Protein 3HUR (pdb70)

B-factor: mean 42.23, std 10.38, range [17.67, 74.86]

InterPro domains:
  IPR000821 Alanine racemase [MF_01201] (8-374)
  IPR000821 Alanine racemase [PR00992] (31-47)
  IPR000821 Alanine racemase [PR00992] (68-86)
  IPR000821 Alanine racemase [PR00992] (125-137)
  IPR000821 Alanine racemase [PR00992] (160-171)
  IPR000821 Alanine racemase [PR00992] (265-280)
  IPR000821 Alanine racemase [PR00992] (282-297)
  IPR000821 Alanine racemase [PR00992] (302-319)
  IPR000821 Alanine racemase [PR00992] (356-369)
  IPR000821 Alanine racemase [PTHR30511] (6-375)
  IPR000821 Alanine racemase [TIGR00492] (7-373)
  IPR001608 Alanine racemase, N-terminal [PF01168] (13-232)
  IPR009006 Alanine racemase/group IV decarboxylase, C-terminal [G3DSA:2.40.37.10] (10-373)
  IPR009006 Alanine racemase/group IV decarboxylase, C-terminal [SSF50621] (242-375)
  IPR011079 Alanine racemase, C-terminal [PF00842] (250-373)
  IPR011079 Alanine racemase, C-terminal [SM01005] (249-374)
  IPR020622 Alanine racemase, pyridoxal-phosphate attachment site [PS00395] (36-46)
  IPR029066 PLP-binding barrel [G3DSA:3.20.20.10] (15-237)
  IPR029066 PLP-binding barrel [SSF51419] (13-242)

Nearest PDB structures (foldseek):
  3hur-assembly1_A  TM=1.003E+00  e=2.331E-87  Oenococcus oeni PSU-1
  7xll-assembly1_B  TM=6.849E-01  e=1.098E-33  Latilactobacillus sakei
  1xql-assembly1_A  TM=6.855E-01  e=2.007E-33  Geobacillus stearothermophilus
  4ecl-assembly1_B  TM=7.339E-01  e=1.884E-27  Enterococcus faecalis
  4ecl-assembly2_D  TM=7.135E-01  e=1.480E-27  Enterococcus faecalis

Foldseek 3Di:
DDDCPAFKFKEFALVLLLVQLVLLCVLQVEDAEEEEQEAQNLLQHVQLNLLLCQVVVSHQEYEYADPVVLVVSVVLVRQHEYEHEPDDDLVCQVVCFVSRYEYEDFFLVSLVPNDDDDAAHEYEAEECLDDDNGHDQDQVSVLVNVVSQVVDPSYHYQAYEYEQPLLLADDDVSVVSRVSSLVSVCVNPPPSPDPVLRYEYEEQSCSFPVSPPPSHDSSYYYYGQCSQVARPSQPRDDGPPVRDRDRGMFMKGWFPDKDFFAQFDDPDVPWPDGHHHGAMKTKRFAAPLQVLCVQFDQFWKDFPNDIWGWDTDGDHTITMTTDPHDDDTGGMITTHGPGSRHRQKDWDWDDDDPDIDIDIHGPHRSPHYYAYDDPSCVVSVRHD

Solvent-accessible surface area: 18603 Å² total; per-residue (Å²): 238,90,79,50,168,114,46,13,35,0,11,0,47,0,56,6,0,5,57,0,0,76,35,0,55,115,40,6,173,9,167,107,0,11,0,12,2,46,33,84,1,10,12,1,8,0,44,22,2,0,62,0,0,56,99,44,77,3,2,38,0,0,1,0,46,89,32,97,30,0,50,83,0,40,159,22,110,4,105,33,30,0,1,0,47,51,23,70,87,77,102,31,10,65,64,1,32,116,62,49,1,0,0,0,0,17,43,26,56,19,3,104,98,29,58,152,36,156,38,80,0,49,0,0,0,6,4,19,1,29,117,49,126,60,18,2,77,115,47,104,57,0,52,39,0,42,60,53,8,91,193,47,123,63,9,61,24,33,1,0,23,6,74,1,29,11,3,45,85,49,53,154,98,13,55,59,51,8,77,70,2,3,164,84,10,65,97,11,7,112,155,26,62,14,79,89,72,44,33,0,2,0,35,8,2,0,0,0,56,42,51,111,26,129,114,5,32,22,20,2,0,24,0,4,48,0,2,2,15,2,25,12,3,100,72,94,45,86,53,22,119,114,8,116,29,75,124,6,14,27,5,2,0,25,0,41,63,35,90,124,10,42,57,82,104,82,6,36,231,77,29,127,40,63,2,102,42,65,17,60,0,0,19,0,32,1,0,127,88,29,27,24,3,187,37,8,43,66,68,6,0,58,0,89,77,105,156,7,58,23,28,40,55,24,58,111,80,85,0,13,0,57,6,91,130,131,5,88,73,40,27,138,0,18,12,36,28,138,87,42,24,67,36,3,14,80,86,112,89,30,85,130,93,174,73,77,72,84,74,34,88,42,57,2,3,92,198,29,114,38,58,30,45,35,107,12,0,126,97,26,48,14,46,244

Organism: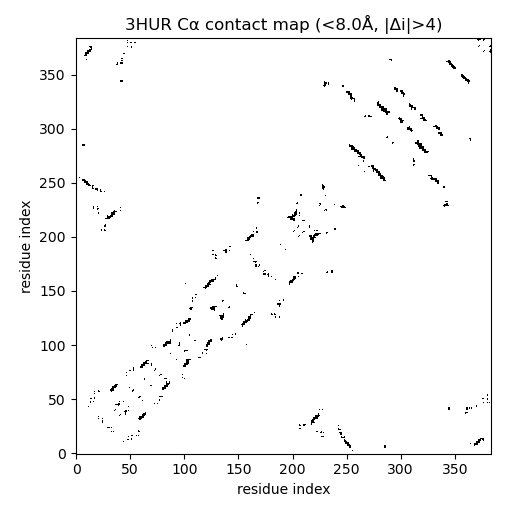 Oenococcus oeni (strain ATCC BAA-331 / PSU-1) (NCBI:txid203123)

Sequence (384 aa):
LTAIHRPTWVSVDLDAAAHNLQEIREWTKAKKVYAVLKADGYGLGAIPLAKAFQETASADALIVSNLDEALELRQADLTLPIWVLGAWDYSDLKLFIDHDIVITIPSLAWLQNLPDFEGTLKVSLAIDTGMTRIGFDKADEISAAKKIIDKNPQLDLFSVYTHFATADEAGEKSKAYFEEQLRRWQELTINQGFDPSLFSMANSATCIWHHDDPRISFAAIRPGQLISGVNVSNGELKMPPNLHLERIFSVCSEIADVRFVKKDQSLSYGASERMPEDGYVATLPFGYNDGWLRRMQKSSVIINGKRMPIIGRITMDQTMVKLDRKYPIGTRVTLIGKDGGEQITVEEVANYSHTIVDEIQTTLAPRIKRIYTGDLAEVIGANY

Secondary structure (DSSP, 8-state):
----S--EEEEEEHHHHHHHHHHHHHHHT-SEEEEE--HHHHHT-HHHHHHHHHHTT--SEEEES-HHHHHHHHHTT--S-EEESS---GGGHHHHHHTTEEEEE--HHHHHT----SS-EEEEEEB--SS-SSSB--HHHHHHHHHHHHH-TTEEEEEEE---TTTTS-SHHHHHHHHHHHHHHHHHHTTS---GGGEE---HHHHHHTTT-TTS--SEE---GGGGT--TTTTSSPPPTT--PPP-EEEEEE--EEEEE-TT-BSSTT-S-B-SSSEEEEEES--TT-GGGGGEEEEEEEETTEEEEB-S---SS-EEEE-SS---TT-EEEEEESSTT--SEEEEEEE-SS-EEEEEEE-S-TTS-EEEESHHHHHTT---

CATH classification: 2.40.37.10 (+1 more: 3.20.20.10)

Structure (mmCIF, N/CA/C/O backbone):
data_3HUR
#
_entry.id   3HUR
#
_cell.length_a   118.499
_cell.length_b   130.549
_cell.length_c   189.441
_cell.angle_alpha   90.000
_cell.angle_beta   90.000
_cell.angle_gamma   90.000
#
_symmetry.space_group_name_H-M   'F 2 2 2'
#
loop_
_entity.id
_entity.type
_entity.pdbx_description
1 polymer 'Alanine racemase'
2 non-polymer 'SULFATE ION'
3 water water
#
loop_
_atom_site.group_PDB
_atom_site.id
_atom_site.type_symbol
_atom_site.label_atom_id
_atom_site.label_alt_id
_atom_site.label_comp_id
_atom_site.label_asym_id
_atom_site.label_entity_id
_atom_site.label_seq_id
_atom_site.pdbx_PDB_ins_code
_atom_site.Cartn_x
_atom_site.Cartn_y
_atom_site.Cartn_z
_atom_site.occupancy
_atom_site.B_iso_or_equiv
_atom_site.auth_seq_id
_atom_site.auth_comp_id
_atom_site.auth_asym_id
_atom_site.auth_atom_id
_atom_site.pdbx_PDB_model_num
ATOM 1 N N . LEU A 1 3 ? 90.103 -1.672 22.260 1.00 50.02 2 LEU A N 1
ATOM 2 C CA . LEU A 1 3 ? 89.192 -1.930 21.096 1.00 50.52 2 LEU A CA 1
ATOM 3 C C . LEU A 1 3 ? 87.755 -1.715 21.567 1.00 49.48 2 LEU A C 1
ATOM 4 O O . LEU A 1 3 ? 87.409 -2.175 22.649 1.00 50.15 2 LEU A O 1
ATOM 9 N N . THR A 1 4 ? 86.917 -1.010 20.807 1.00 47.64 3 THR A N 1
ATOM 10 C CA . THR A 1 4 ? 85.579 -0.701 21.335 1.00 46.20 3 THR A CA 1
ATOM 11 C C . THR A 1 4 ? 84.403 -1.265 20.521 1.00 44.06 3 THR A C 1
ATOM 12 O O . THR A 1 4 ? 84.443 -1.344 19.314 1.00 44.59 3 THR A O 1
ATOM 16 N N . ALA A 1 5 ? 83.388 -1.729 21.226 1.00 41.58 4 ALA A N 1
ATOM 17 C CA . ALA A 1 5 ? 82.236 -2.389 20.631 1.00 40.08 4 ALA A CA 1
ATOM 18 C C . ALA A 1 5 ? 81.031 -1.448 20.728 1.00 38.67 4 ALA A C 1
ATOM 19 O O . ALA A 1 5 ? 80.701 -0.951 21.807 1.00 37.89 4 ALA A O 1
ATOM 21 N N . ILE A 1 6 ? 80.390 -1.210 19.595 1.00 36.37 5 ILE A N 1
ATOM 22 C CA . ILE A 1 6 ? 79.273 -0.319 19.523 1.00 34.90 5 ILE A CA 1
ATOM 23 C C . ILE A 1 6 ? 78.070 -1.221 19.281 1.00 33.81 5 ILE A C 1
ATOM 24 O O . ILE A 1 6 ? 77.877 -1.751 18.180 1.00 33.77 5 ILE A O 1
ATOM 29 N N . HIS A 1 7 ? 77.281 -1.428 20.322 1.00 31.91 6 HIS A N 1
ATOM 30 C CA . HIS A 1 7 ? 76.097 -2.216 20.193 1.00 32.10 6 HIS A CA 1
ATOM 31 C C . HIS A 1 7 ? 74.837 -1.340 20.042 1.00 30.94 6 HIS A C 1
ATOM 32 O O . HIS A 1 7 ? 73.734 -1.879 19.831 1.00 30.21 6 HIS A O 1
ATOM 39 N N . ARG A 1 8 ? 75.025 -0.021 20.093 1.00 29.47 7 ARG A N 1
ATOM 40 C CA . ARG A 1 8 ? 73.929 0.977 19.955 1.00 29.14 7 ARG A CA 1
ATOM 41 C C . ARG A 1 8 ? 74.373 2.134 19.014 1.00 26.60 7 ARG A C 1
ATOM 42 O O . ARG A 1 8 ? 74.722 3.226 19.483 1.00 24.58 7 ARG A O 1
ATOM 50 N N . PRO A 1 9 ? 74.419 1.859 17.709 1.00 24.28 8 PRO A N 1
ATOM 51 C CA . PRO A 1 9 ? 75.032 2.747 16.726 1.00 23.85 8 PRO A CA 1
ATOM 52 C C . PRO A 1 9 ? 74.170 3.915 16.384 1.00 24.69 8 PRO A C 1
ATOM 53 O O . PRO A 1 9 ? 74.678 4.971 15.935 1.00 25.18 8 PRO A O 1
ATOM 57 N N . THR A 1 10 ? 72.864 3.751 16.578 1.00 24.14 9 THR A N 1
ATOM 58 C CA . THR A 1 10 ? 71.983 4.850 16.371 1.00 23.90 9 THR A CA 1
ATOM 59 C C . THR A 1 10 ? 70.936 4.849 17.472 1.00 24.02 9 THR A C 1
ATOM 60 O O . THR A 1 10 ? 70.676 3.820 18.068 1.00 25.35 9 THR A O 1
ATOM 64 N N . TRP A 1 11 ? 70.334 5.995 17.739 1.00 23.43 10 TRP A N 1
ATOM 65 C CA . TRP A 1 11 ? 69.284 6.096 18.726 1.00 23.10 10 TRP A CA 1
ATOM 66 C C . TRP A 1 11 ? 68.509 7.430 18.598 1.00 22.80 10 TRP A C 1
ATOM 67 O O . TRP A 1 11 ? 68.962 8.356 17.917 1.00 22.95 10 TRP A O 1
ATOM 78 N N . VAL A 1 12 ? 67.345 7.507 19.237 1.00 22.97 11 VAL A N 1
ATOM 79 C CA . VAL A 1 12 ? 66.532 8.740 19.318 1.00 22.68 11 VAL A CA 1
ATOM 80 C C . VAL A 1 12 ? 66.747 9.292 20.674 1.00 23.80 11 VAL A C 1
ATOM 81 O O . VAL A 1 12 ? 66.457 8.634 21.654 1.00 23.32 11 VAL A O 1
ATOM 85 N N . SER A 1 13 ? 67.249 10.518 20.708 1.00 25.24 12 SER A N 1
ATOM 86 C CA . SER A 1 13 ? 67.612 11.188 21.928 1.00 25.74 12 SER A CA 1
ATOM 87 C C . SER A 1 13 ? 66.457 12.148 22.263 1.00 26.53 12 SER A C 1
ATOM 88 O O . SER A 1 13 ? 66.098 12.983 21.451 1.00 26.64 12 SER A O 1
ATOM 91 N N . VAL A 1 14 ? 65.919 12.027 23.462 1.00 27.10 13 VAL A N 1
ATOM 92 C CA . VAL A 1 14 ? 64.743 12.732 23.901 1.00 28.01 13 VAL A CA 1
ATOM 93 C C . VAL A 1 14 ? 65.076 13.585 25.150 1.00 29.70 13 VAL A C 1
ATOM 94 O O . VAL A 1 14 ? 65.378 13.060 26.220 1.00 31.37 13 VAL A O 1
ATOM 98 N N . ASP A 1 15 ? 65.026 14.894 25.012 1.00 30.42 14 ASP A N 1
ATOM 99 C CA . ASP A 1 15 ? 65.377 15.787 26.100 1.00 30.97 14 ASP A CA 1
ATOM 100 C C . ASP A 1 15 ? 64.138 16.144 26.937 1.00 31.29 14 ASP A C 1
ATOM 101 O O . ASP A 1 15 ? 63.268 16.926 26.501 1.00 30.92 14 ASP A O 1
ATOM 106 N N . LEU A 1 16 ? 64.059 15.586 28.132 1.00 30.91 15 LEU A N 1
ATOM 107 C CA . LEU A 1 16 ? 62.829 15.687 28.910 1.00 30.61 15 LEU A CA 1
ATOM 108 C C . LEU A 1 16 ? 62.643 17.044 29.486 1.00 31.63 15 LEU A C 1
ATOM 109 O O . LEU A 1 16 ? 61.508 17.415 29.763 1.00 30.58 15 LEU A O 1
ATOM 114 N N . ASP A 1 17 ? 63.739 17.787 29.652 1.00 33.26 16 ASP A N 1
ATOM 115 C CA . ASP A 1 17 ? 63.664 19.182 30.107 1.00 35.34 16 ASP A CA 1
ATOM 116 C C . ASP A 1 17 ? 62.890 20.004 29.085 1.00 35.34 16 ASP A C 1
ATOM 117 O O . ASP A 1 17 ? 62.073 20.844 29.445 1.00 35.73 16 ASP A O 1
ATOM 122 N N . ALA A 1 18 ? 63.193 19.774 27.814 1.00 34.93 17 ALA A N 1
ATOM 123 C CA . ALA A 1 18 ? 62.565 20.495 26.736 1.00 34.82 17 ALA A CA 1
ATOM 124 C C . ALA A 1 18 ? 61.100 20.126 26.649 1.00 35.09 17 ALA A C 1
ATOM 125 O O . ALA A 1 18 ? 60.263 20.992 26.402 1.00 35.72 17 ALA A O 1
ATOM 127 N N . ALA A 1 19 ? 60.752 18.874 26.917 1.00 34.83 18 ALA A N 1
ATOM 128 C CA . ALA A 1 19 ? 59.330 18.538 26.938 1.00 35.17 18 ALA A CA 1
ATOM 129 C C . ALA A 1 19 ? 58.597 19.322 28.056 1.00 35.25 18 ALA A C 1
ATOM 130 O O . ALA A 1 19 ? 57.449 19.754 27.883 1.00 34.72 18 ALA A O 1
ATOM 132 N N . ALA A 1 20 ? 59.262 19.478 29.197 1.00 35.43 19 ALA A N 1
ATOM 133 C CA . ALA A 1 20 ? 58.661 20.133 30.345 1.00 36.27 19 ALA A CA 1
ATOM 134 C C . ALA A 1 20 ? 58.441 21.571 29.963 1.00 37.72 19 ALA A C 1
ATOM 135 O O . ALA A 1 20 ? 57.346 22.118 30.095 1.00 38.60 19 ALA A O 1
ATOM 137 N N . HIS A 1 21 ? 59.507 22.148 29.444 1.00 38.77 20 HIS A N 1
ATOM 138 C CA . HIS A 1 21 ? 59.533 23.489 28.978 1.00 39.82 20 HIS A CA 1
ATOM 139 C C . HIS A 1 21 ? 58.388 23.761 28.013 1.00 39.45 20 HIS A C 1
ATOM 140 O O . HIS A 1 21 ? 57.748 24.802 28.096 1.00 40.34 20 HIS A O 1
ATOM 147 N N . ASN A 1 22 ? 58.116 22.841 27.101 1.00 38.78 21 ASN A N 1
ATOM 148 C CA . ASN A 1 22 ? 56.991 23.024 26.179 1.00 37.42 21 ASN A CA 1
ATOM 149 C C . ASN A 1 22 ? 55.650 23.103 26.913 1.00 36.57 21 ASN A C 1
ATOM 150 O O . ASN A 1 22 ? 54.789 23.885 26.520 1.00 35.35 21 ASN A O 1
ATOM 155 N N . LEU A 1 23 ? 55.462 22.302 27.960 1.00 36.24 22 LEU A N 1
ATOM 156 C CA . LEU A 1 23 ? 54.201 22.369 28.719 1.00 35.84 22 LEU A CA 1
ATOM 157 C C . LEU A 1 23 ? 54.113 23.711 29.434 1.00 37.09 22 LEU A C 1
ATOM 158 O O . LEU A 1 23 ? 53.081 24.357 29.423 1.00 36.09 22 LEU A O 1
ATOM 163 N N . GLN A 1 24 ? 55.217 24.119 30.043 1.00 38.81 23 GLN A N 1
ATOM 164 C CA . GLN A 1 24 ? 55.327 25.437 30.635 1.00 40.62 23 GLN A CA 1
ATOM 165 C C . GLN A 1 24 ? 55.010 26.610 29.650 1.00 41.61 23 GLN A C 1
ATOM 166 O O . GLN A 1 24 ? 54.290 27.525 30.015 1.00 42.44 23 GLN A O 1
ATOM 172 N N . GLU A 1 25 ? 55.527 26.582 28.422 1.00 42.52 24 GLU A N 1
ATOM 173 C CA . GLU A 1 25 ? 55.300 27.662 27.455 1.00 43.00 24 GLU A CA 1
ATOM 174 C C . GLU A 1 25 ? 53.875 27.785 27.089 1.00 42.76 24 GLU A C 1
ATOM 175 O O . GLU A 1 25 ? 53.339 28.892 27.018 1.00 42.64 24 GLU A O 1
ATOM 181 N N . ILE A 1 26 ? 53.267 26.647 26.802 1.00 42.85 25 ILE A N 1
ATOM 182 C CA . ILE A 1 26 ? 51.926 26.667 26.283 1.00 43.48 25 ILE A CA 1
ATOM 183 C C . ILE A 1 26 ? 50.913 26.997 27.397 1.00 44.66 25 ILE A C 1
ATOM 184 O O . ILE A 1 26 ? 49.770 27.388 27.112 1.00 44.67 25 ILE A O 1
ATOM 189 N N . ARG A 1 27 ? 51.332 26.817 28.651 1.00 46.08 26 ARG A N 1
ATOM 190 C CA . ARG A 1 27 ? 50.559 27.273 29.809 1.00 47.55 26 ARG A CA 1
ATOM 191 C C . ARG A 1 27 ? 50.510 28.816 29.791 1.00 48.44 26 ARG A C 1
ATOM 192 O O . ARG A 1 27 ? 49.453 29.400 29.906 1.00 47.51 26 ARG A O 1
ATOM 200 N N . GLU A 1 28 ? 51.674 29.438 29.629 1.00 49.48 27 GLU A N 1
ATOM 201 C CA . GLU A 1 28 ? 51.784 30.884 29.634 1.00 50.99 27 GLU A CA 1
ATOM 202 C C . GLU A 1 28 ? 51.141 31.479 28.406 1.00 49.81 27 GLU A C 1
ATOM 203 O O . GLU A 1 28 ? 50.686 32.601 28.455 1.00 52.19 27 GLU A O 1
ATOM 209 N N . TRP A 1 29 ? 51.123 30.746 27.307 1.00 48.04 28 TRP A N 1
ATOM 210 C CA . TRP A 1 29 ? 50.638 31.263 26.041 1.00 46.02 28 TRP A CA 1
ATOM 211 C C . TRP A 1 29 ? 49.126 31.364 26.071 1.00 45.94 28 TRP A C 1
ATOM 212 O O . TRP A 1 29 ? 48.529 32.194 25.366 1.00 45.72 28 TRP A O 1
ATOM 223 N N . THR A 1 30 ? 48.512 30.493 26.855 1.00 45.46 29 THR A N 1
ATOM 224 C CA . THR A 1 30 ? 47.058 30.379 26.891 1.00 45.18 29 THR A CA 1
ATOM 225 C C . THR A 1 30 ? 46.495 30.839 28.250 1.00 46.25 29 THR A C 1
ATOM 226 O O . THR A 1 30 ? 45.291 30.780 28.483 1.00 46.28 29 THR A O 1
ATOM 230 N N . LYS A 1 31 ? 47.375 31.302 29.136 1.00 47.57 30 LYS A N 1
ATOM 231 C CA . LYS A 1 31 ? 47.025 31.583 30.519 1.00 48.88 30 LYS A CA 1
ATOM 232 C C . LYS A 1 31 ? 46.151 30.483 31.108 1.00 49.03 30 LYS A C 1
ATOM 233 O O . LYS A 1 31 ? 45.042 30.719 31.559 1.00 49.93 30 LYS A O 1
ATOM 239 N N . ALA A 1 32 ? 46.656 29.263 31.114 1.00 49.34 31 ALA A N 1
ATOM 240 C CA . ALA A 1 32 ? 45.855 28.119 31.495 1.00 48.92 31 ALA A CA 1
ATOM 241 C C . ALA A 1 32 ? 46.023 27.846 32.969 1.00 49.46 31 ALA A C 1
ATOM 242 O O . ALA A 1 32 ? 47.065 28.155 33.544 1.00 49.58 31 ALA A O 1
ATOM 244 N N . LYS A 1 33 ? 45.002 27.252 33.581 1.00 49.66 32 LYS A N 1
ATOM 245 C CA . LYS A 1 33 ? 45.050 26.980 35.016 1.00 50.36 32 LYS A CA 1
ATOM 246 C C . LYS A 1 33 ? 45.563 25.570 35.210 1.00 49.55 32 LYS A C 1
ATOM 247 O O . LYS A 1 33 ? 46.587 25.358 35.838 1.00 49.62 32 LYS A O 1
ATOM 253 N N . LYS A 1 34 ? 44.853 24.626 34.612 1.00 47.97 33 LYS A N 1
ATOM 254 C CA . LYS A 1 34 ? 45.218 23.248 34.618 1.00 46.68 33 LYS A CA 1
ATOM 255 C C . LYS A 1 34 ? 45.832 22.855 33.255 1.00 44.41 33 LYS A C 1
ATOM 256 O O . LYS A 1 34 ? 45.424 23.356 32.228 1.00 44.36 33 LYS A O 1
ATOM 262 N N . VAL A 1 35 ? 46.844 21.986 33.252 1.00 41.78 34 VAL A N 1
ATOM 263 C CA . VAL A 1 35 ? 47.374 21.389 32.011 1.00 38.77 34 VAL A CA 1
ATOM 264 C C . VAL A 1 35 ? 47.284 19.876 32.119 1.00 37.12 34 VAL A C 1
ATOM 265 O O . VAL A 1 35 ? 47.830 19.312 33.053 1.00 36.13 34 VAL A O 1
ATOM 269 N N . TYR A 1 36 ? 46.529 19.274 31.199 1.00 35.80 35 TYR A N 1
ATOM 270 C CA . TYR A 1 36 ? 46.388 17.843 31.023 1.00 35.95 35 TYR A CA 1
ATOM 271 C C . TYR A 1 36 ? 47.238 17.387 29.828 1.00 35.52 35 TYR A C 1
ATOM 272 O O . TYR A 1 36 ? 46.911 17.699 28.675 1.00 35.56 35 TYR A O 1
ATOM 281 N N . ALA A 1 37 ? 48.307 16.640 30.103 1.00 34.52 36 ALA A N 1
ATOM 282 C CA . ALA A 1 37 ? 49.282 16.229 29.075 1.00 33.35 36 ALA A CA 1
ATOM 283 C C . ALA A 1 37 ? 48.732 15.022 28.379 1.00 32.26 36 ALA A C 1
ATOM 284 O O . ALA A 1 37 ? 48.423 14.038 29.043 1.00 32.47 36 ALA A O 1
ATOM 286 N N . VAL A 1 38 ? 48.532 15.117 27.062 1.00 31.32 37 VAL A N 1
ATOM 287 C CA . VAL A 1 38 ? 48.012 14.005 26.308 1.00 30.48 37 VAL A CA 1
ATOM 288 C C . VAL A 1 38 ? 49.219 13.197 25.798 1.00 30.93 37 VAL A C 1
ATOM 289 O O . VAL A 1 38 ? 50.095 13.712 25.140 1.00 30.36 37 VAL A O 1
ATOM 293 N N . LEU A 1 39 ? 49.217 11.915 26.111 1.00 30.81 38 LEU A N 1
ATOM 294 C CA . LEU A 1 39 ? 50.272 11.024 25.782 1.00 30.93 38 LEU A CA 1
ATOM 295 C C . LEU A 1 39 ? 49.698 9.828 25.055 1.00 31.57 38 LEU A C 1
ATOM 296 O O . LEU A 1 39 ? 49.463 8.786 25.650 1.00 34.43 38 LEU A O 1
ATOM 301 N N . LYS A 1 40 ? 49.455 9.935 23.766 1.00 30.79 39 LYS A N 1
ATOM 302 C CA . LYS A 1 40 ? 48.952 8.788 23.050 1.00 29.56 39 LYS A CA 1
ATOM 303 C C . LYS A 1 40 ? 50.112 8.107 22.345 1.00 28.02 39 LYS A C 1
ATOM 304 O O . LYS A 1 40 ? 51.155 8.725 22.098 1.00 26.40 39 LYS A O 1
ATOM 310 N N . ALA A 1 41 ? 49.947 6.823 22.062 1.00 26.89 40 ALA A N 1
ATOM 311 C CA . ALA A 1 41 ? 50.949 6.087 21.282 1.00 27.54 40 ALA A CA 1
ATOM 312 C C . ALA A 1 41 ? 52.317 6.129 21.960 1.00 26.47 40 ALA A C 1
ATOM 313 O O . ALA A 1 41 ? 53.295 6.527 21.356 1.00 25.39 40 ALA A O 1
ATOM 315 N N . ASP A 1 42 ? 52.339 5.768 23.241 1.00 25.65 41 ASP A N 1
ATOM 316 C CA . ASP A 1 42 ? 53.548 5.767 24.025 1.00 25.64 41 ASP A CA 1
ATOM 317 C C . ASP A 1 42 ? 54.277 7.068 23.931 1.00 24.18 41 ASP A C 1
ATOM 318 O O . ASP A 1 42 ? 55.472 7.114 23.558 1.00 24.48 41 ASP A O 1
ATOM 323 N N . GLY A 1 43 ? 53.563 8.140 24.249 1.00 23.02 42 GLY A N 1
ATOM 324 C CA . GLY A 1 43 ? 54.180 9.461 24.299 1.00 22.25 42 GLY A CA 1
ATOM 325 C C . GLY A 1 43 ? 54.583 9.902 22.941 1.00 21.38 42 GLY A C 1
ATOM 326 O O . GLY A 1 43 ? 55.639 10.463 22.735 1.00 20.86 42 GLY A O 1
ATOM 327 N N . TYR A 1 44 ? 53.726 9.617 21.996 1.00 22.58 43 TYR A N 1
ATOM 328 C CA . TYR A 1 44 ? 53.964 9.981 20.595 1.00 23.91 43 TYR A CA 1
ATOM 329 C C . TYR A 1 44 ? 55.205 9.318 20.152 1.00 23.66 43 TYR A C 1
ATOM 330 O O . TYR A 1 44 ? 56.034 9.916 19.561 1.00 24.46 43 TYR A O 1
ATOM 339 N N . GLY A 1 45 ? 55.318 8.051 20.481 1.00 24.51 44 GLY A N 1
ATOM 340 C CA . GLY A 1 45 ? 56.512 7.295 20.172 1.00 25.92 44 GLY A CA 1
ATOM 341 C C . GLY A 1 45 ? 57.809 7.762 20.804 1.00 26.07 44 GLY A C 1
ATOM 342 O O . GLY A 1 45 ? 58.868 7.366 20.341 1.00 26.51 44 GLY A O 1
ATOM 343 N N . LEU A 1 46 ? 57.725 8.557 21.862 1.00 26.46 45 LEU A N 1
ATOM 344 C CA . LEU A 1 46 ? 58.915 9.054 22.559 1.00 27.34 45 LEU A CA 1
ATOM 345 C C . LEU A 1 46 ? 59.020 8.532 23.978 1.00 28.13 45 LEU A C 1
ATOM 346 O O . LEU A 1 46 ? 60.092 8.645 24.594 1.00 29.82 45 LEU A O 1
ATOM 351 N N . GLY A 1 47 ? 57.928 7.980 24.511 1.00 28.34 46 GLY A N 1
ATOM 352 C CA . GLY A 1 47 ? 57.970 7.266 25.782 1.00 27.53 46 GLY A CA 1
ATOM 353 C C . GLY A 1 47 ? 57.043 7.888 26.803 1.00 26.93 46 GLY A C 1
ATOM 354 O O . GLY A 1 47 ? 57.317 8.902 27.356 1.00 26.82 46 GLY A O 1
ATOM 355 N N . ALA A 1 48 ? 55.932 7.256 27.073 1.00 27.15 47 ALA A N 1
ATOM 356 C CA . ALA A 1 48 ? 54.917 7.895 27.902 1.00 27.34 47 ALA A CA 1
ATOM 357 C C . ALA A 1 48 ? 55.373 7.971 29.367 1.00 27.16 47 ALA A C 1
ATOM 358 O O . ALA A 1 48 ? 55.214 8.964 30.039 1.00 28.24 47 ALA A O 1
ATOM 360 N N . ILE A 1 49 ? 55.968 6.915 29.856 1.00 27.43 48 ILE A N 1
ATOM 361 C CA . ILE A 1 49 ? 56.384 6.866 31.240 1.00 27.21 48 ILE A CA 1
ATOM 362 C C . ILE A 1 49 ? 57.398 7.945 31.596 1.00 27.90 48 ILE A C 1
ATOM 363 O O . ILE A 1 49 ? 57.107 8.747 32.458 1.00 28.77 48 ILE A O 1
ATOM 368 N N . PRO A 1 50 ? 58.575 7.985 30.929 1.00 27.54 49 PRO A N 1
ATOM 369 C CA . PRO A 1 50 ? 59.549 9.033 31.179 1.00 27.49 49 PRO A CA 1
ATOM 370 C C . PRO A 1 50 ? 58.985 10.438 30.992 1.00 27.39 49 PRO A C 1
ATOM 371 O O . PRO A 1 50 ? 59.292 11.319 31.774 1.00 26.87 49 PRO A O 1
ATOM 375 N N . LEU A 1 51 ? 58.191 10.639 29.948 1.00 27.05 50 LEU A N 1
ATOM 376 C CA . LEU A 1 51 ? 57.506 11.921 29.752 1.00 26.85 50 LEU A CA 1
ATOM 377 C C . LEU A 1 51 ? 56.571 12.237 30.977 1.00 26.55 50 LEU A C 1
ATOM 378 O O . LEU A 1 51 ? 56.710 13.261 31.614 1.00 24.93 50 LEU A O 1
ATOM 383 N N . ALA A 1 52 ? 55.710 11.301 31.339 1.00 26.89 51 ALA A N 1
ATOM 384 C CA . ALA A 1 52 ? 54.853 11.474 32.498 1.00 28.32 51 ALA A CA 1
ATOM 385 C C . ALA A 1 52 ? 55.618 11.749 33.795 1.00 29.40 51 ALA A C 1
ATOM 386 O O . ALA A 1 52 ? 55.263 12.670 34.515 1.00 31.36 51 ALA A O 1
ATOM 388 N N . LYS A 1 53 ? 56.647 10.973 34.102 1.00 30.12 52 LYS A N 1
ATOM 389 C CA . LYS A 1 53 ? 57.457 11.230 35.274 1.00 30.55 52 LYS A CA 1
ATOM 390 C C . LYS A 1 53 ? 58.071 12.622 35.220 1.00 31.41 52 LYS A C 1
ATOM 391 O O . LYS A 1 53 ? 58.110 13.308 36.221 1.00 31.82 52 LYS A O 1
ATOM 397 N N . ALA A 1 54 ? 58.606 13.021 34.076 1.00 32.15 53 ALA A N 1
ATOM 398 C CA . ALA A 1 54 ? 59.136 14.373 33.954 1.00 33.27 53 ALA A CA 1
ATOM 399 C C . ALA A 1 54 ? 58.032 15.424 34.239 1.00 33.94 53 ALA A C 1
ATOM 400 O O . ALA A 1 54 ? 58.301 16.453 34.836 1.00 34.38 53 ALA A O 1
ATOM 402 N N . PHE A 1 55 ? 56.801 15.172 33.820 1.00 33.98 54 PHE A N 1
ATOM 403 C CA . PHE A 1 55 ? 55.780 16.171 34.055 1.00 34.55 54 PHE A CA 1
ATOM 404 C C . PHE A 1 55 ? 55.334 16.210 35.525 1.00 36.29 54 PHE A C 1
ATOM 405 O O . PHE A 1 55 ? 54.944 17.283 35.997 1.00 37.03 54 PHE A O 1
ATOM 413 N N . GLN A 1 56 ? 55.347 15.058 36.213 1.00 37.21 55 GLN A N 1
ATOM 414 C CA . GLN A 1 56 ? 54.935 14.974 37.647 1.00 38.18 55 GLN A CA 1
ATOM 415 C C . GLN A 1 56 ? 55.946 15.681 38.551 1.00 38.90 55 GLN A C 1
ATOM 416 O O . GLN A 1 56 ? 55.586 16.365 39.490 1.00 39.23 55 GLN A O 1
ATOM 422 N N . GLU A 1 57 ? 57.218 15.558 38.216 1.00 39.60 56 GLU A N 1
ATOM 423 C CA . GLU A 1 57 ? 58.266 16.035 39.069 1.00 39.92 56 GLU A CA 1
ATOM 424 C C . GLU A 1 57 ? 58.396 17.529 38.963 1.00 39.35 56 GLU A C 1
ATOM 425 O O . GLU A 1 57 ? 58.829 18.185 39.923 1.00 39.43 56 GLU A O 1
ATOM 431 N N . THR A 1 58 ? 58.091 18.060 37.792 1.00 38.60 57 THR A N 1
ATOM 432 C CA . THR A 1 58 ? 58.207 19.493 37.560 1.00 38.30 57 THR A CA 1
ATOM 433 C C . THR A 1 58 ? 56.868 20.183 37.765 1.00 38.50 57 THR A C 1
ATOM 434 O O . THR A 1 58 ? 56.776 21.388 37.664 1.00 39.20 57 THR A O 1
ATOM 438 N N . ALA A 1 59 ? 55.823 19.410 38.007 1.00 38.85 58 ALA A N 1
ATOM 439 C CA . ALA A 1 59 ? 54.494 19.962 38.255 1.00 39.37 58 ALA A CA 1
ATOM 440 C C . ALA A 1 59 ? 53.949 20.696 37.025 1.00 38.97 58 ALA A C 1
ATOM 441 O O . ALA A 1 59 ? 53.055 21.539 37.140 1.00 39.58 58 ALA A O 1
ATOM 443 N N . SER A 1 60 ? 54.464 20.335 35.852 1.00 38.22 59 SER A N 1
ATOM 444 C CA . SER A 1 60 ? 54.160 21.053 34.634 1.00 36.98 59 SER A CA 1
ATOM 445 C C . SER A 1 60 ? 52.915 20.532 33.976 1.00 36.02 59 SER A C 1
ATOM 446 O O . SER A 1 60 ? 52.401 21.172 33.040 1.00 36.79 59 SER A O 1
ATOM 449 N N . ALA A 1 61 ? 52.405 19.406 34.484 1.00 34.91 60 ALA A N 1
ATOM 450 C CA . ALA A 1 61 ? 51.078 18.863 34.122 1.00 33.93 60 ALA A CA 1
ATOM 451 C C . ALA A 1 61 ? 50.285 18.474 35.381 1.00 33.43 60 ALA A C 1
ATOM 452 O O . ALA A 1 61 ? 50.861 17.953 36.304 1.00 32.69 60 ALA A O 1
ATOM 454 N N . ASP A 1 62 ? 48.968 18.669 35.366 1.00 33.21 61 ASP A N 1
ATOM 455 C CA . ASP A 1 62 ? 48.091 18.348 36.488 1.00 33.87 61 ASP A CA 1
ATOM 456 C C . ASP A 1 62 ? 47.292 17.061 36.286 1.00 33.93 61 ASP A C 1
ATOM 457 O O . ASP A 1 62 ? 46.654 16.540 37.225 1.00 34.90 61 ASP A O 1
ATOM 462 N N . ALA A 1 63 ? 47.239 16.591 35.048 1.00 32.80 62 ALA A N 1
ATOM 463 C CA . ALA A 1 63 ? 46.767 15.233 34.767 1.00 31.40 62 ALA A CA 1
ATOM 464 C C . ALA A 1 63 ? 47.416 14.678 33.490 1.00 30.38 62 ALA A C 1
ATOM 465 O O . ALA A 1 63 ? 48.136 15.364 32.755 1.00 29.50 62 ALA A O 1
ATOM 467 N N . LEU A 1 64 ? 47.137 13.425 33.233 1.00 29.73 63 LEU A N 1
ATOM 468 C CA . LEU A 1 64 ? 47.671 12.756 32.068 1.00 29.12 63 LEU A CA 1
ATOM 469 C C . LEU A 1 64 ? 46.505 12.122 31.369 1.00 27.84 63 LEU A C 1
ATOM 470 O O . LEU A 1 64 ? 45.660 11.543 32.027 1.00 27.13 63 LEU A O 1
ATOM 475 N N . ILE A 1 65 ? 46.467 12.228 30.042 1.00 27.70 64 ILE A N 1
ATOM 476 C CA . ILE A 1 65 ? 45.425 11.548 29.228 1.00 27.59 64 ILE A CA 1
ATOM 477 C C . ILE A 1 65 ? 46.108 10.513 28.303 1.00 27.47 64 ILE A C 1
ATOM 478 O O . ILE A 1 65 ? 47.130 10.807 27.670 1.00 27.36 64 ILE A O 1
ATOM 483 N N . VAL A 1 66 ? 45.542 9.316 28.252 1.00 27.77 65 VAL A N 1
ATOM 484 C CA . VAL A 1 66 ? 46.056 8.223 27.459 1.00 27.91 65 VAL A CA 1
ATOM 485 C C . VAL A 1 66 ? 44.880 7.515 26.770 1.00 29.73 65 VAL A C 1
ATOM 486 O O . VAL A 1 66 ? 43.715 7.839 27.071 1.00 29.23 65 VAL A O 1
ATOM 490 N N . SER A 1 67 ? 45.195 6.581 25.847 1.00 31.33 66 SER A N 1
ATOM 491 C CA . SER A 1 67 ? 44.197 5.970 24.919 1.00 33.49 66 SER A CA 1
ATOM 492 C C . SER A 1 67 ? 43.708 4.580 25.296 1.00 33.25 66 SER A C 1
ATOM 493 O O . SER A 1 67 ? 42.808 4.054 24.693 1.00 32.57 66 SER A O 1
ATOM 496 N N . ASN A 1 68 ? 44.362 3.962 26.262 1.00 33.90 67 ASN A N 1
ATOM 497 C CA . ASN A 1 68 ? 44.084 2.591 26.620 1.00 33.60 67 ASN A CA 1
ATOM 498 C C . ASN A 1 68 ? 44.202 2.444 28.142 1.00 33.68 67 ASN A C 1
ATOM 499 O O . ASN A 1 68 ? 45.097 2.979 28.788 1.00 32.85 67 ASN A O 1
ATOM 504 N N . LEU A 1 69 ? 43.263 1.726 28.707 1.00 34.57 68 LEU A N 1
ATOM 505 C CA . LEU A 1 69 ? 43.328 1.363 30.089 1.00 35.69 68 LEU A CA 1
ATOM 506 C C . LEU A 1 69 ? 44.716 0.795 30.453 1.00 36.46 68 LEU A C 1
ATOM 507 O O . LEU A 1 69 ? 45.362 1.237 31.403 1.00 36.50 68 LEU A O 1
ATOM 512 N N . ASP A 1 70 ? 45.187 -0.169 29.681 1.00 37.41 69 ASP A N 1
ATOM 513 C CA . ASP A 1 70 ? 46.432 -0.838 30.027 1.00 38.13 69 ASP A CA 1
ATOM 514 C C . ASP A 1 70 ? 47.605 0.155 30.136 1.00 37.43 69 ASP A C 1
ATOM 515 O O . ASP A 1 70 ? 48.386 0.044 31.065 1.00 39.40 69 ASP A O 1
ATOM 520 N N . GLU A 1 71 ? 47.657 1.212 29.334 1.00 36.32 70 GLU A N 1
ATOM 521 C CA . GLU A 1 71 ? 48.633 2.294 29.588 1.00 35.14 70 GLU A CA 1
ATOM 522 C C . GLU A 1 71 ? 48.441 3.036 30.921 1.00 33.87 70 GLU A C 1
ATOM 523 O O . GLU A 1 71 ? 49.414 3.500 31.533 1.00 32.83 70 GLU A O 1
ATOM 529 N N . ALA A 1 72 ? 47.185 3.198 31.352 1.00 33.26 71 ALA A N 1
ATOM 530 C CA . ALA A 1 72 ? 46.898 3.834 32.679 1.00 31.76 71 ALA A CA 1
ATOM 531 C C . ALA A 1 72 ? 47.498 2.969 33.771 1.00 29.98 71 ALA A C 1
ATOM 532 O O . ALA A 1 72 ? 48.279 3.434 34.543 1.00 27.39 71 ALA A O 1
ATOM 534 N N . LEU A 1 73 ? 47.178 1.684 33.735 1.00 30.45 72 LEU A N 1
ATOM 535 C CA . LEU A 1 73 ? 47.685 0.699 34.698 1.00 31.48 72 LEU A CA 1
ATOM 536 C C . LEU A 1 73 ? 49.215 0.652 34.761 1.00 31.81 72 LEU A C 1
ATOM 537 O O . LEU A 1 73 ? 49.766 0.671 35.841 1.00 31.98 72 LEU A O 1
ATOM 542 N N . GLU A 1 74 ? 49.888 0.684 33.614 1.00 32.51 73 GLU A N 1
ATOM 543 C CA . GLU A 1 74 ? 51.333 0.734 33.579 1.00 33.38 73 GLU A CA 1
ATOM 544 C C . GLU A 1 74 ? 51.897 1.986 34.172 1.00 32.48 73 GLU A C 1
ATOM 545 O O . GLU A 1 74 ? 52.920 1.969 34.817 1.00 33.55 73 GLU A O 1
ATOM 551 N N . LEU A 1 75 ? 51.322 3.115 33.831 1.00 32.63 74 LEU A N 1
ATOM 552 C CA . LEU A 1 75 ? 51.731 4.364 34.431 1.00 32.34 74 LEU A CA 1
ATOM 553 C C . LEU A 1 75 ? 51.603 4.249 35.976 1.00 32.97 74 LEU A C 1
ATOM 554 O O . LEU A 1 75 ? 52.481 4.692 36.720 1.00 32.21 74 LEU A O 1
ATOM 559 N N . ARG A 1 76 ? 50.537 3.611 36.455 1.00 33.95 75 ARG A N 1
ATOM 560 C CA . ARG A 1 76 ? 50.322 3.492 37.911 1.00 35.70 75 ARG A CA 1
ATOM 561 C C . ARG A 1 76 ? 51.415 2.657 38.538 1.00 37.10 75 ARG A C 1
ATOM 562 O O . ARG A 1 76 ? 52.009 3.061 39.522 1.00 36.94 75 ARG A O 1
ATOM 570 N N . GLN A 1 77 ? 51.682 1.500 37.928 1.00 38.79 76 GLN A N 1
ATOM 571 C CA . GLN A 1 77 ? 52.826 0.687 38.272 1.00 39.92 76 GLN A CA 1
ATOM 572 C C . GLN A 1 77 ? 54.130 1.458 38.316 1.00 39.48 76 GLN A C 1
ATOM 573 O O . GLN A 1 77 ? 55.004 1.103 39.099 1.00 39.56 76 GLN A O 1
ATOM 579 N N . ALA A 1 78 ? 54.305 2.460 37.454 1.00 39.10 77 ALA A N 1
ATOM 580 C CA . ALA A 1 78 ? 55.573 3.220 37.426 1.00 38.52 77 ALA A CA 1
ATOM 581 C C . ALA A 1 78 ? 55.607 4.347 38.433 1.00 39.03 77 ALA A C 1
ATOM 582 O O . ALA A 1 78 ? 56.513 5.187 38.381 1.00 38.39 77 ALA A O 1
ATOM 584 N N . ASP A 1 79 ? 54.605 4.369 39.327 1.00 40.53 78 ASP A N 1
ATOM 585 C CA . ASP A 1 79 ? 54.486 5.312 40.471 1.00 41.30 78 ASP A CA 1
ATOM 586 C C . ASP A 1 79 ? 54.091 6.711 40.066 1.00 41.15 78 ASP A C 1
ATOM 587 O O . ASP A 1 79 ? 54.369 7.680 40.768 1.00 41.66 78 ASP A O 1
ATOM 592 N N . LEU A 1 80 ? 53.411 6.834 38.940 1.00 41.20 79 LEU A N 1
ATOM 593 C CA . LEU A 1 80 ? 52.760 8.096 38.625 1.00 40.86 79 LEU A CA 1
ATOM 594 C C . LEU A 1 80 ? 51.502 8.233 39.464 1.00 41.01 79 LEU A C 1
ATOM 595 O O . LEU A 1 80 ? 50.703 7.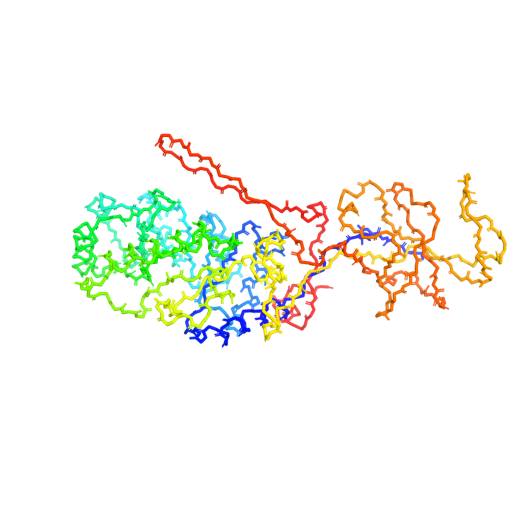279 39.550 1.00 41.02 79 LEU A O 1
ATOM 600 N N . THR A 1 81 ? 51.341 9.398 40.094 1.00 40.11 80 THR A N 1
ATOM 601 C CA . THR A 1 81 ? 50.248 9.605 41.041 1.00 39.84 80 THR A CA 1
ATOM 602 C C . THR A 1 81 ? 49.235 10.621 40.572 1.00 39.31 80 THR A C 1
ATOM 603 O O . THR A 1 81 ? 48.138 10.690 41.136 1.00 39.88 80 THR A O 1
ATOM 607 N N . LEU A 1 82 ? 49.583 11.410 39.558 1.00 38.22 81 LEU A N 1
ATOM 608 C CA . LEU A 1 82 ? 48.641 12.351 38.984 1.00 36.63 81 LEU A CA 1
ATOM 609 C C . LEU A 1 82 ? 47.418 11.623 38.532 1.00 36.26 81 LEU A C 1
ATOM 610 O O . LEU A 1 82 ? 47.446 10.411 38.282 1.00 36.60 81 LEU A O 1
ATOM 615 N N . PRO A 1 83 ? 46.292 12.339 38.470 1.00 35.74 82 PRO A N 1
ATOM 616 C CA . PRO A 1 83 ? 45.111 11.651 37.904 1.00 34.78 82 PRO A CA 1
ATOM 617 C C . PRO A 1 83 ? 45.309 11.351 36.405 1.00 33.87 82 PRO A C 1
ATOM 618 O O . PRO A 1 83 ? 45.967 12.096 35.697 1.00 32.93 82 PRO A O 1
ATOM 622 N N . ILE A 1 84 ? 44.705 10.260 35.950 1.00 33.36 83 ILE A N 1
ATOM 623 C CA . ILE A 1 84 ? 44.853 9.773 34.603 1.00 32.35 83 ILE A CA 1
ATOM 624 C C . ILE A 1 84 ? 43.503 9.512 34.043 1.00 32.34 83 ILE A C 1
ATOM 625 O O . ILE A 1 84 ? 42.624 9.001 34.724 1.00 32.97 83 ILE A O 1
ATOM 630 N N . TRP A 1 85 ? 43.362 9.822 32.771 1.00 31.99 84 TRP A N 1
ATOM 631 C CA . TRP A 1 85 ? 42.077 9.790 32.121 1.00 32.25 84 TRP A CA 1
ATOM 632 C C . TRP A 1 85 ? 42.284 8.978 30.873 1.00 32.79 84 TRP A C 1
ATOM 633 O O . TRP A 1 85 ? 43.106 9.313 30.040 1.00 32.53 84 TRP A O 1
ATOM 644 N N . VAL A 1 86 ? 41.548 7.891 30.768 1.00 34.01 85 VAL A N 1
ATOM 645 C CA . VAL A 1 86 ? 41.628 6.999 29.641 1.00 35.21 85 VAL A CA 1
ATOM 646 C C . VAL A 1 86 ? 40.489 7.305 28.681 1.00 36.51 85 VAL A C 1
ATOM 647 O O . VAL A 1 86 ? 39.354 7.442 29.097 1.00 37.17 85 VAL A O 1
ATOM 651 N N . LEU A 1 87 ? 40.779 7.381 27.384 1.00 38.52 86 LEU A N 1
ATOM 652 C CA . LEU A 1 87 ? 39.887 8.104 26.485 1.00 39.72 86 LEU A CA 1
ATOM 653 C C . LEU A 1 87 ? 38.682 7.364 25.926 1.00 40.97 86 LEU A C 1
ATOM 654 O O . LEU A 1 87 ? 37.616 8.031 25.670 1.00 42.91 86 LEU A O 1
ATOM 659 N N . GLY A 1 88 ? 38.796 6.055 25.721 1.00 40.32 87 GLY A N 1
ATOM 660 C CA . GLY A 1 88 ? 37.717 5.338 25.039 1.00 39.39 87 GLY A CA 1
ATOM 661 C C . GLY A 1 88 ? 37.285 4.122 25.809 1.00 39.82 87 GLY A C 1
ATOM 662 O O . GLY A 1 88 ? 36.822 3.139 25.228 1.00 41.22 87 GLY A O 1
ATOM 663 N N . ALA A 1 89 ? 37.429 4.172 27.121 1.00 39.10 88 ALA A N 1
ATOM 664 C CA . ALA A 1 89 ? 37.110 3.038 27.933 1.00 39.27 88 ALA A CA 1
ATOM 665 C C . ALA A 1 89 ? 36.010 3.432 28.950 1.00 39.57 88 ALA A C 1
ATOM 666 O O . ALA A 1 89 ? 36.097 4.463 29.607 1.00 38.56 88 ALA A O 1
ATOM 668 N N . TRP A 1 90 ? 34.968 2.613 29.033 1.00 40.32 89 TRP A N 1
ATOM 669 C CA . TRP A 1 90 ? 33.872 2.861 29.929 1.00 41.71 89 TRP A CA 1
ATOM 670 C C . TRP A 1 90 ? 33.036 1.625 30.188 1.00 43.69 89 TRP A C 1
ATOM 671 O O . TRP A 1 90 ? 31.858 1.745 30.478 1.00 44.25 89 TRP A O 1
ATOM 682 N N . ASP A 1 91 ? 33.638 0.438 30.110 1.00 46.19 90 ASP A N 1
ATOM 683 C CA . ASP A 1 91 ? 32.923 -0.814 30.401 1.00 48.06 90 ASP A CA 1
ATOM 684 C C . ASP A 1 91 ? 32.532 -0.845 31.847 1.00 48.11 90 ASP A C 1
ATOM 685 O O . ASP A 1 91 ? 33.359 -0.638 32.716 1.00 48.95 90 ASP A O 1
ATOM 690 N N . TYR A 1 92 ? 31.282 -1.160 32.107 1.00 48.72 91 TYR A N 1
ATOM 691 C CA . TYR A 1 92 ? 30.789 -1.261 33.473 1.00 48.94 91 TYR A CA 1
ATOM 692 C C . TYR A 1 92 ? 31.561 -2.270 34.281 1.00 49.64 91 TYR A C 1
ATOM 693 O O . TYR A 1 92 ? 31.621 -2.169 35.511 1.00 50.37 91 TYR A O 1
ATOM 702 N N . SER A 1 93 ? 32.108 -3.265 33.591 1.00 50.14 92 SER A N 1
ATOM 703 C CA . SER A 1 93 ? 32.927 -4.289 34.214 1.00 50.14 92 SER A CA 1
ATOM 704 C C . SER A 1 93 ? 34.293 -3.774 34.684 1.00 49.52 92 SER A C 1
ATOM 705 O O . SER A 1 93 ? 34.911 -4.400 35.536 1.00 49.85 92 SER A O 1
ATOM 708 N N . ASP A 1 94 ? 34.773 -2.650 34.155 1.00 48.92 93 ASP A N 1
ATOM 709 C CA . ASP A 1 94 ? 36.061 -2.078 34.614 1.00 48.06 93 ASP A CA 1
ATOM 710 C C . ASP A 1 94 ? 35.901 -1.037 35.707 1.00 47.05 93 ASP A C 1
ATOM 711 O O . ASP A 1 94 ? 36.901 -0.442 36.171 1.00 46.82 93 ASP A O 1
ATOM 716 N N . LEU A 1 95 ? 34.661 -0.834 36.144 1.00 46.08 94 LEU A N 1
ATOM 717 C CA . LEU A 1 95 ? 34.350 0.189 37.160 1.00 45.45 94 LEU A CA 1
ATOM 718 C C . LEU A 1 95 ? 35.285 0.151 38.351 1.00 44.63 94 LEU A C 1
ATOM 719 O O . LEU A 1 95 ? 35.777 1.194 38.783 1.00 43.69 94 LEU A O 1
ATOM 724 N N . LYS A 1 96 ? 35.559 -1.058 38.829 1.00 44.52 95 LYS A N 1
ATOM 725 C CA . LYS A 1 96 ? 36.426 -1.264 39.977 1.00 44.44 95 LYS A CA 1
ATOM 726 C C . LYS A 1 96 ? 37.827 -0.823 39.652 1.00 44.06 95 LYS A C 1
ATOM 727 O O . LYS A 1 96 ? 38.504 -0.198 40.471 1.00 45.07 95 LYS A O 1
ATOM 729 N N . LEU A 1 97 ? 38.290 -1.126 38.455 1.00 43.57 96 LEU A N 1
ATOM 730 C CA . LEU A 1 97 ? 39.658 -0.747 38.113 1.00 42.77 96 LEU A CA 1
ATOM 731 C C . LEU A 1 97 ? 39.776 0.753 38.083 1.00 41.31 96 LEU A C 1
ATOM 732 O O . LEU A 1 97 ? 40.676 1.321 38.693 1.00 40.96 96 LEU A O 1
ATOM 737 N N . PHE A 1 98 ? 38.854 1.396 37.376 1.00 40.25 97 PHE A N 1
ATOM 738 C CA . PHE A 1 98 ? 38.848 2.868 37.296 1.00 39.21 97 PHE A CA 1
ATOM 739 C C . PHE A 1 98 ? 38.881 3.512 38.662 1.00 39.03 97 PHE A C 1
ATOM 740 O O . PHE A 1 98 ? 39.680 4.411 38.888 1.00 39.46 97 PHE A O 1
ATOM 748 N N . ILE A 1 99 ? 38.025 3.063 39.584 1.00 39.01 98 ILE A N 1
ATOM 749 C CA . ILE A 1 99 ? 37.941 3.705 40.899 1.00 39.06 98 ILE A CA 1
ATOM 750 C C . ILE A 1 99 ? 39.204 3.456 41.706 1.00 38.84 98 ILE A C 1
ATOM 751 O O . ILE A 1 99 ? 39.785 4.373 42.249 1.00 37.76 98 ILE A O 1
ATOM 756 N N . ASP A 1 100 ? 39.644 2.209 41.766 1.00 39.48 99 ASP A N 1
ATOM 757 C CA . ASP A 1 100 ? 40.773 1.878 42.640 1.00 40.47 99 ASP A CA 1
ATOM 758 C C . ASP A 1 100 ? 42.068 2.535 42.224 1.00 39.73 99 ASP A C 1
ATOM 759 O O . ASP A 1 100 ? 42.935 2.776 43.072 1.00 39.20 99 ASP A O 1
ATOM 764 N N . HIS A 1 101 ? 42.203 2.812 40.925 1.00 39.17 100 HIS A N 1
ATOM 765 C CA . HIS A 1 101 ? 43.437 3.384 40.384 1.00 38.81 100 HIS A CA 1
ATOM 766 C C . HIS A 1 101 ? 43.320 4.869 40.012 1.00 38.25 100 HIS A C 1
ATOM 767 O O . HIS A 1 101 ? 44.231 5.419 39.357 1.00 37.18 100 HIS A O 1
ATOM 774 N N . ASP A 1 102 ? 42.199 5.493 40.412 1.00 38.26 101 ASP A N 1
ATOM 775 C CA . ASP A 1 102 ? 41.958 6.929 40.230 1.00 38.07 101 ASP A CA 1
ATOM 776 C C . ASP A 1 102 ? 42.068 7.320 38.760 1.00 37.24 101 ASP A C 1
ATOM 777 O O . ASP A 1 102 ? 42.887 8.189 38.380 1.00 36.56 101 ASP A O 1
ATOM 782 N N . ILE A 1 103 ? 41.282 6.639 37.935 1.00 35.56 102 ILE A N 1
ATOM 783 C CA . ILE A 1 103 ? 41.273 6.883 36.521 1.00 35.35 102 ILE A CA 1
ATOM 784 C C . ILE A 1 103 ? 39.980 7.550 36.128 1.00 35.33 102 ILE A C 1
ATOM 785 O O . ILE A 1 103 ? 38.896 7.037 36.435 1.00 34.04 102 ILE A O 1
ATOM 790 N N . VAL A 1 104 ? 40.101 8.684 35.443 1.00 34.82 103 VAL A N 1
ATOM 791 C CA . VAL A 1 104 ? 38.954 9.377 34.922 1.00 34.60 103 VAL A CA 1
ATOM 792 C C . VAL A 1 104 ? 38.484 8.685 33.671 1.00 34.76 103 VAL A C 1
ATOM 793 O O . VAL A 1 104 ? 39.288 8.311 32.856 1.00 35.99 103 VAL A O 1
ATOM 797 N N . ILE A 1 105 ? 37.178 8.558 33.482 1.00 35.23 104 ILE A N 1
ATOM 798 C CA . ILE A 1 105 ? 36.624 8.002 32.246 1.00 34.89 104 ILE A CA 1
ATOM 799 C C . ILE A 1 105 ? 35.623 8.977 31.604 1.00 35.74 104 ILE A C 1
ATOM 800 O O . ILE A 1 105 ? 35.147 9.908 32.250 1.00 35.14 104 ILE A O 1
ATOM 805 N N . THR A 1 106 ? 35.375 8.781 30.308 1.00 36.26 105 THR A N 1
ATOM 806 C CA . THR A 1 106 ? 34.473 9.602 29.533 1.00 36.85 105 THR A CA 1
ATOM 807 C C . THR A 1 106 ? 33.048 9.046 29.650 1.00 37.15 105 THR A C 1
ATOM 808 O O . THR A 1 106 ? 32.847 7.838 29.688 1.00 36.32 105 THR A O 1
ATOM 812 N N . ILE A 1 107 ? 32.074 9.948 29.755 1.00 37.79 106 ILE A N 1
ATOM 813 C CA . ILE A 1 107 ? 30.697 9.557 29.706 1.00 39.06 106 ILE A CA 1
ATOM 814 C C . ILE A 1 107 ? 30.312 9.604 28.241 1.00 39.60 106 ILE A C 1
ATOM 815 O O . ILE A 1 107 ? 30.391 10.660 27.608 1.00 39.71 106 ILE A O 1
ATOM 820 N N . PRO A 1 108 ? 29.893 8.466 27.696 1.00 40.13 107 PRO A N 1
ATOM 821 C CA . PRO A 1 108 ? 29.712 8.394 26.270 1.00 41.46 107 PRO A CA 1
ATOM 822 C C . PRO A 1 108 ? 28.319 8.731 25.782 1.00 42.53 107 PRO A C 1
ATOM 823 O O . PRO A 1 108 ? 28.164 9.081 24.605 1.00 42.71 107 PRO A O 1
ATOM 827 N N . SER A 1 109 ? 27.319 8.575 26.661 1.00 43.84 108 SER A N 1
ATOM 828 C CA . SER A 1 109 ? 25.894 8.678 26.291 1.00 44.36 108 SER A CA 1
ATOM 829 C C . SER A 1 109 ? 25.008 8.784 27.537 1.00 44.72 108 SER A C 1
ATOM 830 O O . SER A 1 109 ? 25.372 8.251 28.581 1.00 44.41 108 SER A O 1
ATOM 833 N N . LEU A 1 110 ? 23.836 9.422 27.406 1.00 45.28 109 LEU A N 1
ATOM 834 C CA . LEU A 1 110 ? 22.847 9.448 28.496 1.00 45.60 109 LEU A CA 1
ATOM 835 C C . LEU A 1 110 ? 22.435 8.052 28.945 1.00 45.70 109 LEU A C 1
ATOM 836 O O . LEU A 1 110 ? 22.343 7.778 30.147 1.00 45.50 109 LEU A O 1
ATOM 841 N N . ALA A 1 111 ? 22.204 7.156 28.002 1.00 46.54 110 ALA A N 1
ATOM 842 C CA . ALA A 1 111 ? 21.855 5.770 28.373 1.00 47.56 110 ALA A CA 1
ATOM 843 C C . ALA A 1 111 ? 22.864 5.158 29.386 1.00 48.15 110 ALA A C 1
ATOM 844 O O . ALA A 1 111 ? 22.479 4.574 30.422 1.00 47.46 110 ALA A O 1
ATOM 846 N N . TRP A 1 112 ? 24.149 5.344 29.089 1.00 48.91 111 TRP A N 1
ATOM 847 C CA . TRP A 1 112 ? 25.247 4.821 29.914 1.00 49.50 111 TRP A CA 1
ATOM 848 C C . TRP A 1 112 ? 25.147 5.292 31.363 1.00 49.92 111 TRP A C 1
ATOM 849 O O . TRP A 1 112 ? 25.372 4.524 32.285 1.00 49.62 111 TRP A O 1
ATOM 860 N N . LEU A 1 113 ? 24.831 6.573 31.548 1.00 51.42 112 LEU A N 1
ATOM 861 C CA . LEU A 1 113 ? 24.675 7.186 32.896 1.00 52.12 112 LEU A CA 1
ATOM 862 C C . LEU A 1 113 ? 23.454 6.681 33.621 1.00 52.56 112 LEU A C 1
ATOM 863 O O . LEU A 1 113 ? 23.501 6.446 34.813 1.00 53.40 112 LEU A O 1
ATOM 868 N N . GLN A 1 114 ? 22.356 6.548 32.897 1.00 53.52 113 GLN A N 1
ATOM 869 C CA . GLN A 1 114 ? 21.102 6.092 33.496 1.00 54.39 113 GLN A CA 1
ATOM 870 C C . GLN A 1 114 ? 21.237 4.672 33.981 1.00 54.97 113 GLN A C 1
ATOM 871 O O . GLN A 1 114 ? 20.704 4.344 35.030 1.00 55.31 113 GLN A O 1
ATOM 877 N N . ASN A 1 115 ? 21.954 3.840 33.220 1.00 55.92 114 ASN A N 1
ATOM 878 C CA . ASN A 1 115 ? 22.113 2.409 33.542 1.00 56.41 114 ASN A CA 1
ATOM 879 C C . ASN A 1 115 ? 23.375 2.093 34.347 1.00 56.67 114 ASN A C 1
ATOM 880 O O . ASN A 1 115 ? 23.674 0.911 34.589 1.00 56.76 114 ASN A O 1
ATOM 885 N N . LEU A 1 116 ? 24.123 3.123 34.754 1.00 56.70 115 LEU A N 1
ATOM 886 C CA . LEU A 1 116 ? 25.222 2.914 35.695 1.00 56.90 115 LEU A CA 1
ATOM 887 C C . LEU A 1 116 ? 24.775 1.946 36.766 1.00 57.02 115 LEU A C 1
ATOM 888 O O . LEU A 1 116 ? 23.731 2.156 37.370 1.00 57.54 115 LEU A O 1
ATOM 893 N N . PRO A 1 117 ? 25.535 0.869 36.991 1.00 57.19 116 PRO A N 1
ATOM 894 C CA . PRO A 1 117 ? 25.185 0.044 38.132 1.00 57.23 116 PRO A CA 1
ATOM 895 C C . PRO A 1 117 ? 25.665 0.637 39.442 1.00 56.97 116 PRO A C 1
ATOM 896 O O . PRO A 1 117 ? 26.266 1.709 39.468 1.00 56.98 116 PRO A O 1
ATOM 900 N N . ASP A 1 118 ? 25.398 -0.069 40.530 1.00 56.66 117 ASP A N 1
ATOM 901 C CA . ASP A 1 118 ? 25.840 0.381 41.831 1.00 56.23 117 ASP A CA 1
ATOM 902 C C . ASP A 1 118 ? 27.324 0.068 42.011 1.00 54.85 117 ASP A C 1
ATOM 903 O O . ASP A 1 118 ? 27.813 -0.947 41.521 1.00 54.85 117 ASP A O 1
ATOM 908 N N . PHE A 1 119 ? 28.037 0.940 42.724 1.00 53.40 118 PHE A N 1
ATOM 909 C CA . PHE A 1 119 ? 29.467 0.734 43.017 1.00 51.95 118 PHE A CA 1
ATOM 910 C C . PHE A 1 119 ? 29.925 1.493 44.253 1.00 52.29 118 PHE A C 1
ATOM 911 O O . PHE A 1 119 ? 29.288 2.462 44.659 1.00 52.70 118 PHE A O 1
ATOM 919 N N . GLU A 1 120 ? 31.062 1.080 44.809 1.00 52.54 119 GLU A N 1
ATOM 920 C CA . GLU A 1 120 ? 31.705 1.794 45.927 1.00 53.02 119 GLU A CA 1
ATOM 921 C C . GLU A 1 120 ? 32.760 2.828 45.480 1.00 52.12 119 GLU A C 1
ATOM 922 O O . GLU A 1 120 ? 33.412 2.661 44.458 1.00 52.89 119 GLU A O 1
ATOM 928 N N . GLY A 1 121 ? 32.925 3.880 46.268 1.00 51.22 120 GLY A N 1
ATOM 929 C CA . GLY A 1 121 ? 33.981 4.859 46.065 1.00 50.68 120 GLY A CA 1
ATOM 930 C C . GLY A 1 121 ? 33.575 5.962 45.118 1.00 50.31 120 GLY A C 1
ATOM 931 O O . GLY A 1 121 ? 32.411 6.070 44.726 1.00 51.31 120 GLY A O 1
ATOM 932 N N . THR A 1 122 ? 34.536 6.791 44.735 1.00 49.13 121 THR A N 1
ATOM 933 C CA . THR A 1 122 ? 34.247 7.895 43.840 1.00 47.81 121 THR A CA 1
ATOM 934 C C . THR A 1 122 ? 34.761 7.554 42.408 1.00 46.34 121 THR A C 1
ATOM 935 O O . THR A 1 122 ? 35.929 7.217 42.221 1.00 46.05 121 THR A O 1
ATOM 939 N N . LEU A 1 123 ? 33.837 7.581 41.442 1.00 44.42 122 LEU A N 1
ATOM 940 C CA . LEU A 1 123 ? 34.115 7.444 40.016 1.00 42.57 122 LEU A CA 1
ATOM 941 C C . LEU A 1 123 ? 34.211 8.824 39.412 1.00 41.91 122 LEU A C 1
ATOM 942 O O . LEU A 1 123 ? 33.241 9.597 39.472 1.00 41.34 122 LEU A O 1
ATOM 947 N N . LYS A 1 124 ? 35.369 9.130 38.820 1.00 40.45 123 LYS A N 1
ATOM 948 C CA . LYS A 1 124 ? 35.590 10.434 38.188 1.00 39.26 123 LYS A CA 1
ATOM 949 C C . LYS A 1 124 ? 35.271 10.312 36.692 1.00 39.10 123 LYS A C 1
ATOM 950 O O . LYS A 1 124 ? 35.782 9.403 36.021 1.00 37.71 123 LYS A O 1
ATOM 956 N N . VAL A 1 125 ? 34.431 11.230 36.199 1.00 38.07 124 VAL A N 1
ATOM 957 C CA . VAL A 1 125 ? 33.811 11.118 34.901 1.00 37.59 124 VAL A CA 1
ATOM 958 C C . VAL A 1 125 ? 33.968 12.417 34.162 1.00 37.85 124 VAL A C 1
ATOM 959 O O . VAL A 1 125 ? 34.120 13.450 34.789 1.00 39.15 124 VAL A O 1
ATOM 963 N N . SER A 1 126 ? 33.960 12.355 32.839 1.00 37.58 125 SER A N 1
ATOM 964 C CA . SER A 1 126 ? 34.080 13.520 31.996 1.00 38.22 125 SER A CA 1
ATOM 965 C C . SER A 1 126 ? 32.953 13.504 31.018 1.00 38.62 125 SER A C 1
ATOM 966 O O . SER A 1 126 ? 32.629 12.485 30.449 1.00 39.24 125 SER A O 1
ATOM 969 N N . LEU A 1 127 ? 32.410 14.668 30.757 1.00 39.02 126 LEU A N 1
ATOM 970 C CA . LEU A 1 127 ? 31.238 14.768 29.951 1.00 38.86 126 LEU A CA 1
ATOM 971 C C . LEU A 1 127 ? 31.670 15.389 28.645 1.00 38.42 126 LEU A C 1
ATOM 972 O O . LEU A 1 127 ? 32.215 16.497 28.602 1.00 38.05 126 LEU A O 1
ATOM 977 N N . ALA A 1 128 ? 31.465 14.644 27.575 1.00 37.93 127 ALA A N 1
ATOM 978 C CA . ALA A 1 128 ? 32.000 15.016 26.288 1.00 37.51 127 ALA A CA 1
ATOM 979 C C . ALA A 1 128 ? 30.893 15.670 25.513 1.00 37.22 127 ALA A C 1
ATOM 980 O O . ALA A 1 128 ? 29.817 15.105 25.380 1.00 36.04 127 ALA A O 1
ATOM 982 N N . ILE A 1 129 ? 31.165 16.856 24.999 1.00 37.66 128 ILE A N 1
ATOM 983 C CA . ILE A 1 129 ? 30.206 17.548 24.198 1.00 39.03 128 ILE A CA 1
ATOM 984 C C . ILE A 1 129 ? 30.473 17.351 22.715 1.00 40.07 128 ILE A C 1
ATOM 985 O O . ILE A 1 129 ? 31.409 17.890 22.167 1.00 39.59 128 ILE A O 1
ATOM 990 N N . ASP A 1 130 ? 29.620 16.584 22.067 1.00 42.29 129 ASP A N 1
ATOM 991 C CA . ASP A 1 130 ? 29.681 16.439 20.621 1.00 44.27 129 ASP A CA 1
ATOM 992 C C . ASP A 1 130 ? 29.287 17.741 19.959 1.00 45.06 129 ASP A C 1
ATOM 993 O O . ASP A 1 130 ? 28.111 17.996 19.733 1.00 45.57 129 ASP A O 1
ATOM 998 N N . THR A 1 131 ? 30.270 18.568 19.641 1.00 46.46 130 THR A N 1
ATOM 999 C CA . THR A 1 131 ? 30.008 19.752 18.852 1.00 47.30 130 THR A CA 1
ATOM 1000 C C . THR A 1 131 ? 30.274 19.471 17.384 1.00 49.22 130 THR A C 1
ATOM 1001 O O . THR A 1 131 ? 30.557 20.388 16.618 1.00 49.30 130 THR A O 1
ATOM 1005 N N . GLY A 1 132 ? 30.202 18.213 16.970 1.00 51.73 131 GLY A N 1
ATOM 1006 C CA . GLY A 1 132 ? 30.230 17.939 15.540 1.00 53.65 131 GLY A CA 1
ATOM 1007 C C . GLY A 1 132 ? 30.900 16.686 15.033 1.00 55.12 131 GLY A C 1
ATOM 1008 O O . GLY A 1 132 ? 30.226 15.739 14.611 1.00 56.22 131 GLY A O 1
ATOM 1009 N N . MET A 1 133 ? 32.223 16.685 15.020 1.00 56.54 132 MET A N 1
ATOM 1010 C CA . MET A 1 133 ? 32.958 15.724 14.172 1.00 57.80 132 MET A CA 1
ATOM 1011 C C . MET A 1 133 ? 33.264 14.375 14.890 1.00 57.80 132 MET A C 1
ATOM 1012 O O . MET A 1 133 ? 34.384 13.847 14.827 1.00 58.12 132 MET A O 1
ATOM 1017 N N . THR A 1 134 ? 32.283 13.813 15.583 1.00 57.29 133 THR A N 1
ATOM 1018 C CA . THR A 1 134 ? 32.563 12.664 16.431 1.00 56.93 133 THR A CA 1
ATOM 1019 C C . THR A 1 134 ? 31.270 12.012 16.795 1.00 56.17 133 THR A C 1
ATOM 1020 O O . THR A 1 134 ? 30.212 12.601 16.569 1.00 57.01 133 THR A O 1
ATOM 1024 N N . ARG A 1 135 ? 31.339 10.794 17.326 1.00 55.10 134 ARG A N 1
ATOM 1025 C CA . ARG A 1 135 ? 30.128 10.071 17.736 1.00 54.30 134 ARG A CA 1
ATOM 1026 C C . ARG A 1 135 ? 30.087 9.830 19.242 1.00 54.34 134 ARG A C 1
ATOM 1027 O O . ARG A 1 135 ? 29.175 9.197 19.753 1.00 53.44 134 ARG A O 1
ATOM 1035 N N . ILE A 1 136 ? 31.075 10.363 19.951 1.00 54.84 135 ILE A N 1
ATOM 1036 C CA . ILE A 1 136 ? 31.200 10.142 21.369 1.00 55.76 135 ILE A CA 1
ATOM 1037 C C . ILE A 1 136 ? 30.523 11.300 22.106 1.00 55.66 135 ILE A C 1
ATOM 1038 O O . ILE A 1 136 ? 30.766 12.489 21.802 1.00 56.17 135 ILE A O 1
ATOM 1043 N N . GLY A 1 137 ? 29.659 10.961 23.061 1.00 55.00 136 GLY A N 1
ATOM 1044 C CA . GLY A 1 137 ? 29.066 11.980 23.941 1.00 54.66 136 GLY A CA 1
ATOM 1045 C C . GLY A 1 137 ? 27.809 12.687 23.449 1.00 54.06 136 GLY A C 1
ATOM 1046 O O . GLY A 1 137 ? 27.079 12.180 22.601 1.00 54.10 136 GLY A O 1
ATOM 1047 N N . PHE A 1 138 ? 27.585 13.883 23.978 1.00 53.52 137 PHE A N 1
ATOM 1048 C CA . PHE A 1 138 ? 26.269 14.504 23.997 1.00 53.04 137 PHE A CA 1
ATOM 1049 C C . PHE A 1 138 ? 26.111 15.634 23.002 1.00 53.31 137 PHE A C 1
ATOM 1050 O O . PHE A 1 138 ? 26.881 16.585 23.049 1.00 53.17 137 PHE A O 1
ATOM 1058 N N . ASP A 1 139 ? 25.097 15.548 22.135 1.00 53.76 138 ASP A N 1
ATOM 1059 C CA . ASP A 1 139 ? 24.823 16.598 21.125 1.00 54.17 138 ASP A CA 1
ATOM 1060 C C . ASP A 1 139 ? 23.453 17.313 21.266 1.00 54.88 138 ASP A C 1
ATOM 1061 O O . ASP A 1 139 ? 23.038 18.077 20.375 1.00 55.31 138 ASP A O 1
ATOM 1066 N N . LYS A 1 140 ? 22.774 17.084 22.385 1.00 55.06 139 LYS A N 1
ATOM 1067 C CA . LYS A 1 140 ? 21.454 17.668 22.627 1.00 55.36 139 LYS A CA 1
ATOM 1068 C C . LYS A 1 140 ? 21.409 18.350 23.988 1.00 54.76 139 LYS A C 1
ATOM 1069 O O . LYS A 1 140 ? 21.883 17.810 24.980 1.00 54.98 139 LYS A O 1
ATOM 1075 N N . ALA A 1 141 ? 20.849 19.549 24.022 1.00 54.34 140 ALA A N 1
ATOM 1076 C CA . ALA A 1 141 ? 20.878 20.382 25.217 1.00 53.99 140 ALA A CA 1
ATOM 1077 C C . ALA A 1 141 ? 20.079 19.766 26.356 1.00 53.74 140 ALA A C 1
ATOM 1078 O O . ALA A 1 141 ? 20.470 19.880 27.512 1.00 53.20 140 ALA A O 1
ATOM 1080 N N . ASP A 1 142 ? 18.980 19.093 26.029 1.00 54.00 141 ASP A N 1
ATOM 1081 C CA . ASP A 1 142 ? 18.133 18.476 27.063 1.00 54.66 141 ASP A CA 1
ATOM 1082 C C . ASP A 1 142 ? 18.789 17.231 27.697 1.00 53.97 141 ASP A C 1
ATOM 1083 O O . ASP A 1 142 ? 18.716 17.026 28.919 1.00 54.31 141 ASP A O 1
ATOM 1088 N N . GLU A 1 143 ? 19.456 16.423 26.876 1.00 53.19 142 GLU A N 1
ATOM 1089 C CA . GLU A 1 143 ? 20.219 15.263 27.369 1.00 52.28 142 GLU A CA 1
ATOM 1090 C C . GLU A 1 143 ? 21.372 15.663 28.314 1.00 50.87 142 GLU A C 1
ATOM 1091 O O . GLU A 1 143 ? 21.659 14.959 29.295 1.00 49.67 142 GLU A O 1
ATOM 1097 N N . ILE A 1 144 ? 22.000 16.804 28.044 1.00 49.75 143 ILE A N 1
ATOM 1098 C CA . ILE A 1 144 ? 23.092 17.270 28.879 1.00 49.69 143 ILE A CA 1
ATOM 1099 C C . ILE A 1 144 ? 22.552 17.622 30.253 1.00 50.08 143 ILE A C 1
ATOM 1100 O O . ILE A 1 144 ? 23.096 17.175 31.261 1.00 49.54 143 ILE A O 1
ATOM 1105 N N . SER A 1 145 ? 21.453 18.385 30.310 1.00 50.62 144 SER A N 1
ATOM 1106 C CA . SER A 1 145 ? 20.865 18.704 31.616 1.00 50.66 144 SER A CA 1
ATOM 1107 C C . SER A 1 145 ? 20.255 17.469 32.283 1.00 50.05 144 SER A C 1
ATOM 1108 O O . SER A 1 145 ? 20.336 17.342 33.495 1.00 50.37 144 SER A O 1
ATOM 1111 N N . ALA A 1 146 ? 19.695 16.533 31.525 1.00 49.77 145 ALA A N 1
ATOM 1112 C CA . ALA A 1 146 ? 19.302 15.255 32.145 1.00 50.12 145 ALA A CA 1
ATOM 1113 C C . ALA A 1 146 ? 20.514 14.663 32.824 1.00 50.60 145 ALA A C 1
ATOM 1114 O O . ALA A 1 146 ? 20.449 14.245 33.981 1.00 52.11 145 ALA A O 1
ATOM 1116 N N . ALA A 1 147 ? 21.643 14.694 32.126 1.00 50.59 146 ALA A N 1
ATOM 1117 C CA . ALA A 1 147 ? 22.856 14.049 32.606 1.00 50.01 146 ALA A CA 1
ATOM 1118 C C . ALA A 1 147 ? 23.433 14.763 33.817 1.00 49.72 146 ALA A C 1
ATOM 1119 O O . ALA A 1 147 ? 23.912 14.113 34.744 1.00 48.90 146 ALA A O 1
ATOM 1121 N N . LYS A 1 148 ? 23.387 16.097 33.813 1.00 49.96 147 LYS A N 1
ATOM 1122 C CA . LYS A 1 148 ? 23.905 16.907 34.952 1.00 50.16 147 LYS A CA 1
ATOM 1123 C C . LYS A 1 148 ? 23.119 16.649 36.223 1.00 50.21 147 LYS A C 1
ATOM 1124 O O . LYS A 1 148 ? 23.690 16.682 37.311 1.00 50.82 147 LYS A O 1
ATOM 1130 N N . LYS A 1 149 ? 21.813 16.393 36.059 1.00 50.02 148 LYS A N 1
ATOM 1131 C CA . LYS A 1 149 ? 20.925 15.961 37.145 1.00 49.97 148 LYS A CA 1
ATOM 1132 C C . LYS A 1 149 ? 21.382 14.658 37.738 1.00 49.04 148 LYS A C 1
ATOM 1133 O O . LYS A 1 149 ? 21.458 14.564 38.946 1.00 49.50 148 LYS A O 1
ATOM 1135 N N . ILE A 1 150 ? 21.670 13.653 36.905 1.00 48.27 149 ILE A N 1
ATOM 1136 C CA . ILE A 1 150 ? 22.044 12.327 37.420 1.00 47.48 149 ILE A CA 1
ATOM 1137 C C . ILE A 1 150 ? 23.358 12.391 38.126 1.00 47.84 149 ILE A C 1
ATOM 1138 O O . ILE A 1 150 ? 23.523 11.768 39.165 1.00 48.49 149 ILE A O 1
ATOM 1143 N N . ILE A 1 151 ? 24.276 13.187 37.598 1.00 48.70 150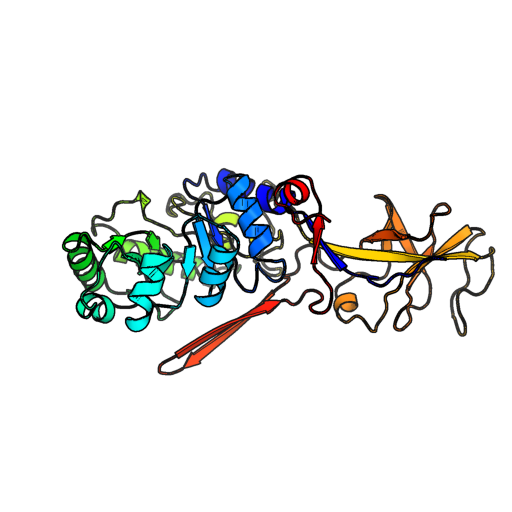 ILE A N 1
ATOM 1144 C CA . ILE A 1 151 ? 25.588 13.389 38.227 1.00 49.35 150 ILE A CA 1
ATOM 1145 C C . ILE A 1 151 ? 25.496 14.112 39.549 1.00 50.52 150 ILE A C 1
ATOM 1146 O O . ILE A 1 151 ? 26.017 13.639 40.547 1.00 50.44 150 ILE A O 1
ATOM 1151 N N . ASP A 1 152 ? 24.858 15.284 39.542 1.00 52.26 151 ASP A N 1
ATOM 1152 C CA . ASP A 1 152 ? 24.650 16.070 40.777 1.00 52.86 151 ASP A CA 1
ATOM 1153 C C . ASP A 1 152 ? 23.999 15.242 41.879 1.00 52.80 151 ASP A C 1
ATOM 1154 O O . ASP A 1 152 ? 24.499 15.159 43.000 1.00 52.33 151 ASP A O 1
ATOM 1159 N N . LYS A 1 153 ? 22.897 14.594 41.538 1.00 53.12 152 LYS A N 1
ATOM 1160 C CA . LYS A 1 153 ? 22.208 13.734 42.504 1.00 53.75 152 LYS A CA 1
ATOM 1161 C C . LYS A 1 153 ? 23.126 12.643 43.081 1.00 52.92 152 LYS A C 1
ATOM 1162 O O . LYS A 1 153 ? 22.964 12.268 44.234 1.00 53.45 152 LYS A O 1
ATOM 1168 N N . ASN A 1 154 ? 24.089 12.143 42.299 1.00 52.05 153 ASN A N 1
ATOM 1169 C CA . ASN A 1 154 ? 24.990 11.088 42.774 1.00 50.78 153 ASN A CA 1
ATOM 1170 C C . ASN A 1 154 ? 26.357 11.636 43.200 1.00 50.46 153 ASN A C 1
ATOM 1171 O O . ASN A 1 154 ? 27.168 12.082 42.387 1.00 49.46 153 ASN A O 1
ATOM 1176 N N . PRO A 1 155 ? 26.627 11.591 44.503 1.00 50.58 154 PRO A N 1
ATOM 1177 C CA . PRO A 1 155 ? 27.857 12.183 45.034 1.00 50.25 154 PRO A CA 1
ATOM 1178 C C . PRO A 1 155 ? 29.074 11.245 44.876 1.00 49.52 154 PRO A C 1
ATOM 1179 O O . PRO A 1 155 ? 30.207 11.657 45.091 1.00 49.39 154 PRO A O 1
ATOM 1183 N N . GLN A 1 156 ? 28.834 9.983 44.535 1.00 49.03 155 GLN A N 1
ATOM 1184 C CA . GLN A 1 156 ? 29.922 9.100 44.120 1.00 48.79 155 GLN A CA 1
ATOM 1185 C C . GLN A 1 156 ? 30.476 9.457 42.698 1.00 47.75 155 GLN A C 1
ATOM 1186 O O . GLN A 1 156 ? 31.565 9.023 42.363 1.00 48.03 155 GLN A O 1
ATOM 1192 N N . LEU A 1 157 ? 29.730 10.206 41.878 1.00 45.95 156 LEU A N 1
ATOM 1193 C CA . LEU A 1 157 ? 30.241 10.700 40.592 1.00 44.85 156 LEU A CA 1
ATOM 1194 C C . LEU A 1 157 ? 30.933 12.033 40.785 1.00 43.96 156 LEU A C 1
ATOM 1195 O O . LEU A 1 157 ? 30.383 12.942 41.359 1.00 45.10 156 LEU A O 1
ATOM 1200 N N . ASP A 1 158 ? 32.149 12.148 40.300 1.00 42.96 157 ASP A N 1
ATOM 1201 C CA . ASP A 1 158 ? 32.874 13.373 40.433 1.00 42.28 157 ASP A CA 1
ATOM 1202 C C . ASP A 1 158 ? 33.159 13.860 39.027 1.00 41.25 157 ASP A C 1
ATOM 1203 O O . ASP A 1 158 ? 33.896 13.236 38.304 1.00 42.20 157 ASP A O 1
ATOM 1208 N N . LEU A 1 159 ? 32.541 14.963 38.639 1.00 39.52 158 LEU A N 1
ATOM 1209 C CA . LEU A 1 159 ? 32.705 15.505 37.318 1.00 37.94 158 LEU A CA 1
ATOM 1210 C C . LEU A 1 159 ? 34.082 16.154 37.209 1.00 37.06 158 LEU A C 1
ATOM 1211 O O . LEU A 1 159 ? 34.380 17.122 37.883 1.00 36.40 158 LEU A O 1
ATOM 1216 N N . PHE A 1 160 ? 34.921 15.581 36.349 1.00 35.58 159 PHE A N 1
ATOM 1217 C CA . PHE A 1 160 ? 36.297 15.975 36.222 1.00 34.07 159 PHE A CA 1
ATOM 1218 C C . PHE A 1 160 ? 36.412 17.040 35.183 1.00 33.10 159 PHE A C 1
ATOM 1219 O O . PHE A 1 160 ? 37.246 17.926 35.299 1.00 32.60 159 PHE A O 1
ATOM 1227 N N . SER A 1 161 ? 35.604 16.937 34.136 1.00 32.62 160 SER A N 1
ATOM 1228 C CA . SER A 1 161 ? 35.675 17.878 33.012 1.00 33.01 160 SER A CA 1
ATOM 1229 C C . SER A 1 161 ? 34.395 17.823 32.221 1.00 32.54 160 SER A C 1
ATOM 1230 O O . SER A 1 161 ? 33.752 16.769 32.154 1.00 33.31 160 SER A O 1
ATOM 1233 N N . VAL A 1 162 ? 34.049 18.951 31.607 1.00 31.45 161 VAL A N 1
ATOM 1234 C CA . VAL A 1 162 ? 33.070 18.995 30.551 1.00 31.07 161 VAL A CA 1
ATOM 1235 C C . VAL A 1 162 ? 33.853 19.542 29.398 1.00 30.81 161 VAL A C 1
ATOM 1236 O O . VAL A 1 162 ? 34.441 20.635 29.512 1.00 30.85 161 VAL A O 1
ATOM 1240 N N . TYR A 1 163 ? 33.880 18.799 28.290 1.00 30.19 162 TYR A N 1
ATOM 1241 C CA . TYR A 1 163 ? 34.925 19.020 27.301 1.00 29.78 162 TYR A CA 1
ATOM 1242 C C . TYR A 1 163 ? 34.502 18.755 25.866 1.00 29.70 162 TYR A C 1
ATOM 1243 O O . TYR A 1 163 ? 33.551 18.026 25.608 1.00 28.33 162 TYR A O 1
ATOM 1252 N N . THR A 1 164 ? 35.257 19.364 24.946 1.00 30.06 163 THR A N 1
ATOM 1253 C CA . THR A 1 164 ? 35.118 19.140 23.506 1.00 30.63 163 THR A CA 1
ATOM 1254 C C . THR A 1 164 ? 36.457 19.442 22.843 1.00 32.02 163 THR A C 1
ATOM 1255 O O . THR A 1 164 ? 37.390 19.900 23.491 1.00 31.56 163 THR A O 1
ATOM 1259 N N . HIS A 1 165 ? 36.545 19.286 21.536 1.00 33.87 164 HIS A N 1
ATOM 1260 C CA . HIS A 1 165 ? 37.695 19.896 20.824 1.00 35.64 164 HIS A CA 1
ATOM 1261 C C . HIS A 1 165 ? 37.291 20.173 19.408 1.00 37.29 164 HIS A C 1
ATOM 1262 O O . HIS A 1 165 ? 36.354 19.541 18.884 1.00 37.55 164 HIS A O 1
ATOM 1269 N N . PHE A 1 166 ? 38.086 21.029 18.786 1.00 39.06 165 PHE A N 1
ATOM 1270 C CA . PHE A 1 166 ? 37.835 21.556 17.471 1.00 41.44 165 PHE A CA 1
ATOM 1271 C C . PHE A 1 166 ? 38.661 20.797 16.440 1.00 42.58 165 PHE A C 1
ATOM 1272 O O . PHE A 1 166 ? 39.859 20.795 16.505 1.00 42.70 165 PHE A O 1
ATOM 1280 N N . ALA A 1 167 ? 37.992 20.168 15.483 1.00 44.68 166 ALA A N 1
ATOM 1281 C CA . ALA A 1 167 ? 38.641 19.437 14.419 1.00 46.27 166 ALA A CA 1
ATOM 1282 C C . ALA A 1 167 ? 39.456 20.282 13.462 1.00 48.29 166 ALA A C 1
ATOM 1283 O O . ALA A 1 167 ? 40.419 19.789 12.883 1.00 50.23 166 ALA A O 1
ATOM 1285 N N . THR A 1 168 ? 39.112 21.539 13.254 1.00 49.84 167 THR A N 1
ATOM 1286 C CA . THR A 1 168 ? 39.742 22.238 12.156 1.00 51.14 167 THR A CA 1
ATOM 1287 C C . THR A 1 168 ? 40.611 23.394 12.622 1.00 52.52 167 THR A C 1
ATOM 1288 O O . THR A 1 168 ? 40.960 24.294 11.843 1.00 52.71 167 THR A O 1
ATOM 1292 N N . ALA A 1 169 ? 41.013 23.349 13.881 1.00 54.06 168 ALA A N 1
ATOM 1293 C CA . ALA A 1 169 ? 41.950 24.335 14.391 1.00 55.36 168 ALA A CA 1
ATOM 1294 C C . ALA A 1 169 ? 43.333 24.204 13.716 1.00 56.74 168 ALA A C 1
ATOM 1295 O O . ALA A 1 169 ? 44.019 25.200 13.566 1.00 56.77 168 ALA A O 1
ATOM 1297 N N . ASP A 1 170 ? 43.715 22.984 13.307 1.00 58.69 169 ASP A N 1
ATOM 1298 C CA . ASP A 1 170 ? 45.017 22.695 12.648 1.00 60.56 169 ASP A CA 1
ATOM 1299 C C . ASP A 1 170 ? 44.997 22.741 11.114 1.00 62.19 169 ASP A C 1
ATOM 1300 O O . ASP A 1 170 ? 46.034 22.492 10.468 1.00 62.74 169 ASP A O 1
ATOM 1305 N N . GLU A 1 171 ? 43.820 23.019 10.542 1.00 63.63 170 GLU A N 1
ATOM 1306 C CA . GLU A 1 171 ? 43.667 23.247 9.107 1.00 64.62 170 GLU A CA 1
ATOM 1307 C C . GLU A 1 171 ? 43.634 24.753 8.825 1.00 65.31 170 GLU A C 1
ATOM 1308 O O . GLU A 1 171 ? 43.287 25.555 9.695 1.00 65.83 170 GLU A O 1
ATOM 1314 N N . ALA A 1 172 ? 44.023 25.125 7.606 1.00 66.28 171 ALA A N 1
ATOM 1315 C CA . ALA A 1 172 ? 44.011 26.529 7.117 1.00 66.40 171 ALA A CA 1
ATOM 1316 C C . ALA A 1 172 ? 42.839 26.785 6.164 1.00 66.48 171 ALA A C 1
ATOM 1317 O O . ALA A 1 172 ? 42.380 25.863 5.471 1.00 66.11 171 ALA A O 1
ATOM 1319 N N . GLY A 1 173 ? 42.354 28.031 6.126 1.00 66.78 172 GLY A N 1
ATOM 1320 C CA . GLY A 1 173 ? 41.382 28.437 5.090 1.00 66.89 172 GLY A CA 1
ATOM 1321 C C . GLY A 1 173 ? 40.068 29.056 5.566 1.00 66.85 172 GLY A C 1
ATOM 1322 O O . GLY A 1 173 ? 39.953 29.548 6.692 1.00 67.50 172 GLY A O 1
ATOM 1323 N N . GLU A 1 174 ? 39.082 29.038 4.675 1.00 66.17 173 GLU A N 1
ATOM 1324 C CA . GLU A 1 174 ? 37.811 29.708 4.885 1.00 65.81 173 GLU A CA 1
ATOM 1325 C C . GLU A 1 174 ? 36.740 28.675 5.253 1.00 64.39 173 GLU A C 1
ATOM 1326 O O . GLU A 1 174 ? 35.925 28.912 6.161 1.00 64.14 173 GLU A O 1
ATOM 1332 N N . LYS A 1 175 ? 36.734 27.542 4.544 1.00 62.88 174 LYS A N 1
ATOM 1333 C CA . LYS A 1 175 ? 35.759 26.476 4.817 1.00 61.87 174 LYS A CA 1
ATOM 1334 C C . LYS A 1 175 ? 36.011 25.926 6.239 1.00 60.62 174 LYS A C 1
ATOM 1335 O O . LYS A 1 175 ? 35.098 25.406 6.899 1.00 60.42 174 LYS A O 1
ATOM 1337 N N . SER A 1 176 ? 37.243 26.117 6.707 1.00 59.23 175 SER A N 1
ATOM 1338 C CA . SER A 1 176 ? 37.704 25.642 8.011 1.00 58.33 175 SER A CA 1
ATOM 1339 C C . SER A 1 176 ? 37.510 26.643 9.160 1.00 57.12 175 SER A C 1
ATOM 1340 O O . SER A 1 176 ? 37.245 26.237 10.292 1.00 57.25 175 SER A O 1
ATOM 1343 N N . LYS A 1 177 ? 37.686 27.934 8.876 1.00 55.60 176 LYS A N 1
ATOM 1344 C CA . LYS A 1 177 ? 37.336 29.000 9.821 1.00 54.14 176 LYS A CA 1
ATOM 1345 C C . LYS A 1 177 ? 35.850 28.919 10.141 1.00 52.74 176 LYS A C 1
ATOM 1346 O O . LYS A 1 177 ? 35.456 29.181 11.260 1.00 51.72 176 LYS A O 1
ATOM 1348 N N . ALA A 1 178 ? 35.034 28.521 9.170 1.00 52.07 177 ALA A N 1
ATOM 1349 C CA . ALA A 1 178 ? 33.573 28.462 9.367 1.00 51.99 177 ALA A CA 1
ATOM 1350 C C . ALA A 1 178 ? 33.116 27.208 10.106 1.00 51.50 177 ALA A C 1
ATOM 1351 O O . ALA A 1 178 ? 32.096 27.240 10.809 1.00 51.32 177 ALA A O 1
ATOM 1353 N N . TYR A 1 179 ? 33.840 26.100 9.921 1.00 50.95 178 TYR A N 1
ATOM 1354 C CA . TYR A 1 179 ? 33.569 24.896 10.712 1.00 50.24 178 TYR A CA 1
ATOM 1355 C C . TYR A 1 179 ? 33.969 25.139 12.168 1.00 49.07 178 TYR A C 1
ATOM 1356 O O . TYR A 1 179 ? 33.290 24.733 13.110 1.00 48.79 178 TYR A O 1
ATOM 1365 N N . PHE A 1 180 ? 35.076 25.824 12.343 1.00 47.70 179 PHE A N 1
ATOM 1366 C CA . PHE A 1 180 ? 35.439 26.257 13.653 1.00 47.69 179 PHE A CA 1
ATOM 1367 C C . PHE A 1 180 ? 34.287 27.048 14.269 1.00 47.43 179 PHE A C 1
ATOM 1368 O O . PHE A 1 180 ? 33.895 26.745 15.382 1.00 47.87 179 PHE A O 1
ATOM 1376 N N . GLU A 1 181 ? 33.716 28.024 13.557 1.00 47.08 180 GLU A N 1
ATOM 1377 C CA . GLU A 1 181 ? 32.645 28.845 14.152 1.00 46.89 180 GLU A CA 1
ATOM 1378 C C . GLU A 1 181 ? 31.464 27.968 14.461 1.00 46.40 180 GLU A C 1
ATOM 1379 O O . GLU A 1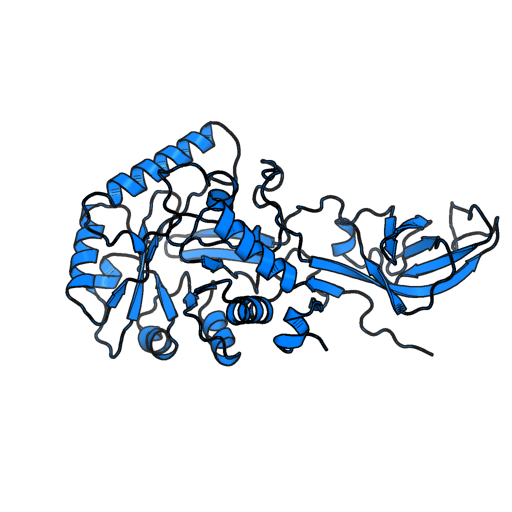 181 ? 30.866 28.095 15.524 1.00 46.32 180 GLU A O 1
ATOM 1385 N N . GLU A 1 182 ? 31.131 27.074 13.543 1.00 45.86 181 GLU A N 1
ATOM 1386 C CA . GLU A 1 182 ? 29.977 26.210 13.728 1.00 46.48 181 GLU A CA 1
ATOM 1387 C C . GLU A 1 182 ? 30.132 25.393 15.004 1.00 46.34 181 GLU A C 1
ATOM 1388 O O . GLU A 1 182 ? 29.204 25.320 15.823 1.00 47.07 181 GLU A O 1
ATOM 1394 N N . GLN A 1 183 ? 31.313 24.812 15.199 1.00 45.57 182 GLN A N 1
ATOM 1395 C CA . GLN A 1 183 ? 31.566 24.022 16.401 1.00 45.01 182 GLN A CA 1
ATOM 1396 C C . GLN A 1 183 ? 31.456 24.881 17.668 1.00 44.74 182 GLN A C 1
ATOM 1397 O O . GLN A 1 183 ? 30.851 24.470 18.668 1.00 44.50 182 GLN A O 1
ATOM 1403 N N . LEU A 1 184 ? 32.043 26.071 17.637 1.00 44.44 183 LEU A N 1
ATOM 1404 C CA . LEU A 1 184 ? 31.943 26.980 18.777 1.00 44.91 183 LEU A CA 1
ATOM 1405 C C . LEU A 1 184 ? 30.470 27.386 19.054 1.00 45.76 183 LEU A C 1
ATOM 1406 O O . LEU A 1 184 ? 30.065 27.526 20.210 1.00 45.90 183 LEU A O 1
ATOM 1411 N N . ARG A 1 185 ? 29.666 27.526 18.001 1.00 46.59 184 ARG A N 1
ATOM 1412 C CA . ARG A 1 185 ? 28.231 27.794 18.187 1.00 48.14 184 ARG A CA 1
ATOM 1413 C C . ARG A 1 185 ? 27.628 26.615 18.970 1.00 47.56 184 ARG A C 1
ATOM 1414 O O . ARG A 1 185 ? 27.050 26.816 20.059 1.00 47.14 184 ARG A O 1
ATOM 1422 N N . ARG A 1 186 ? 27.829 25.398 18.466 1.00 46.61 185 ARG A N 1
ATOM 1423 C CA . ARG A 1 186 ? 27.279 24.222 19.140 1.00 46.44 185 ARG A CA 1
ATOM 1424 C C . ARG A 1 186 ? 27.724 24.087 20.602 1.00 45.05 185 ARG A C 1
ATOM 1425 O O . ARG A 1 186 ? 26.905 23.782 21.473 1.00 45.12 185 ARG A O 1
ATOM 1433 N N . TRP A 1 187 ? 29.008 24.317 20.877 1.00 43.36 186 TRP A N 1
ATOM 1434 C CA . TRP A 1 187 ? 29.501 24.274 22.253 1.00 42.26 186 TRP A CA 1
ATOM 1435 C C . TRP A 1 187 ? 28.629 25.162 23.149 1.00 41.29 186 TRP A C 1
ATOM 1436 O O . TRP A 1 187 ? 28.072 24.712 24.149 1.00 40.44 186 TRP A O 1
ATOM 1447 N N . GLN A 1 188 ? 28.509 26.421 22.747 1.00 40.88 187 GLN A N 1
ATOM 1448 C CA . GLN A 1 188 ? 27.701 27.410 23.461 1.00 40.66 187 GLN A CA 1
ATOM 1449 C C . GLN A 1 188 ? 26.220 27.027 23.516 1.00 40.34 187 GLN A C 1
ATOM 1450 O O . GLN A 1 188 ? 25.636 26.969 24.583 1.00 40.46 187 GLN A O 1
ATOM 1456 N N . GLU A 1 189 ? 25.625 26.673 22.399 1.00 40.49 188 GLU A N 1
ATOM 1457 C CA . GLU A 1 189 ? 24.230 26.224 22.442 1.00 41.26 188 GLU A CA 1
ATOM 1458 C C . GLU A 1 189 ? 24.045 25.102 23.435 1.00 41.46 188 GLU A C 1
ATOM 1459 O O . GLU A 1 189 ? 23.023 25.020 24.138 1.00 41.76 188 GLU A O 1
ATOM 1465 N N . LEU A 1 190 ? 25.051 24.233 23.507 1.00 41.89 189 LEU A N 1
ATOM 1466 C CA . LEU A 1 190 ? 24.945 23.027 24.297 1.00 41.27 189 LEU A CA 1
ATOM 1467 C C . LEU A 1 190 ? 25.337 23.206 25.757 1.00 40.43 189 LEU A C 1
ATOM 1468 O O . LEU A 1 190 ? 24.900 22.410 26.587 1.00 39.36 189 LEU A O 1
ATOM 1473 N N . THR A 1 191 ? 26.106 24.253 26.076 1.00 40.37 190 THR A N 1
ATOM 1474 C CA . THR A 1 191 ? 26.611 24.463 27.453 1.00 41.03 190 THR A CA 1
ATOM 1475 C C . THR A 1 191 ? 26.142 25.713 28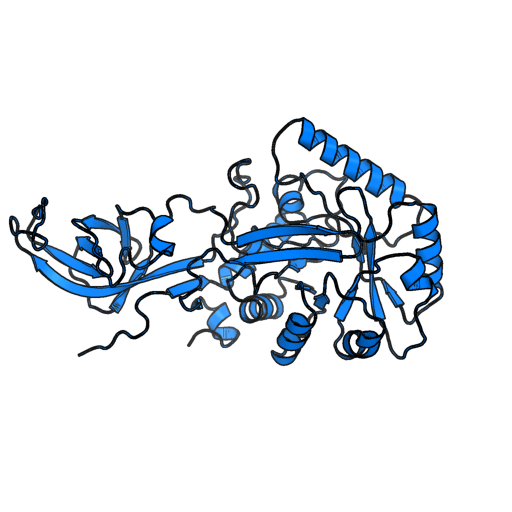.225 1.00 41.97 190 THR A C 1
ATOM 1476 O O . THR A 1 191 ? 26.132 25.689 29.462 1.00 41.97 190 THR A O 1
ATOM 1480 N N . ILE A 1 192 ? 25.787 26.807 27.532 1.00 43.50 191 ILE A N 1
ATOM 1481 C CA . ILE A 1 192 ? 25.356 28.037 28.230 1.00 44.70 191 ILE A CA 1
ATOM 1482 C C . ILE A 1 192 ? 24.033 27.740 28.951 1.00 45.49 191 ILE A C 1
ATOM 1483 O O . ILE A 1 192 ? 23.228 26.954 28.461 1.00 45.52 191 ILE A O 1
ATOM 1488 N N . ASN A 1 193 ? 23.840 28.311 30.139 1.00 46.38 192 ASN A N 1
ATOM 1489 C CA . ASN A 1 193 ? 22.584 28.113 30.919 1.00 47.49 192 ASN A CA 1
ATOM 1490 C C . ASN A 1 193 ? 22.398 26.679 31.466 1.00 47.68 192 ASN A C 1
ATOM 1491 O O . ASN A 1 193 ? 21.328 26.351 32.006 1.00 47.46 192 ASN A O 1
ATOM 1496 N N . GLN A 1 194 ? 23.409 25.818 31.305 1.00 47.35 193 GLN A N 1
ATOM 1497 C CA . GLN A 1 194 ? 23.377 24.484 31.944 1.00 46.31 193 GLN A CA 1
ATOM 1498 C C . GLN A 1 194 ? 23.782 24.545 33.402 1.00 45.30 193 GLN A C 1
ATOM 1499 O O . GLN A 1 194 ? 23.459 23.659 34.163 1.00 45.06 193 GLN A O 1
ATOM 1505 N N . GLY A 1 195 ? 24.485 25.594 33.787 1.00 45.27 194 GLY A N 1
ATOM 1506 C CA . GLY A 1 195 ? 24.881 25.771 35.182 1.00 45.51 194 GLY A CA 1
ATOM 1507 C C . GLY A 1 195 ? 26.183 25.093 35.603 1.00 45.80 194 GLY A C 1
ATOM 1508 O O . GLY A 1 195 ? 26.429 24.922 36.810 1.00 45.56 194 GLY A O 1
ATOM 1509 N N . PHE A 1 196 ? 27.025 24.722 34.625 1.00 45.37 195 PHE A N 1
ATOM 1510 C CA . PHE A 1 196 ? 28.254 23.991 34.926 1.00 44.74 195 PHE A CA 1
ATOM 1511 C C . PHE A 1 196 ? 29.234 24.908 35.594 1.00 44.76 195 PHE A C 1
ATOM 1512 O O . PHE A 1 196 ? 29.470 25.993 35.108 1.00 44.62 195 PHE A O 1
ATOM 1520 N N . ASP A 1 197 ? 29.830 24.461 36.692 1.00 45.24 196 ASP A N 1
ATOM 1521 C CA . ASP A 1 197 ? 30.996 25.162 37.245 1.00 45.23 196 ASP A CA 1
ATOM 1522 C C . ASP A 1 197 ? 31.996 25.332 36.100 1.00 44.87 196 ASP A C 1
ATOM 1523 O O . ASP A 1 197 ? 32.490 24.368 35.569 1.00 44.69 196 ASP A O 1
ATOM 1528 N N . PRO A 1 198 ? 32.259 26.572 35.686 1.00 44.90 197 PRO A N 1
ATOM 1529 C CA . PRO A 1 198 ? 33.078 26.854 34.526 1.00 44.22 197 PRO A CA 1
ATOM 1530 C C . PRO A 1 198 ? 34.546 26.446 34.639 1.00 43.74 197 PRO A C 1
ATOM 1531 O O . PRO A 1 198 ? 35.258 26.403 33.625 1.00 44.02 197 PRO A O 1
ATOM 1535 N N . SER A 1 199 ? 35.033 26.222 35.842 1.00 42.63 198 SER A N 1
ATOM 1536 C CA . SER A 1 199 ? 36.398 25.752 35.981 1.00 42.29 198 SER A CA 1
ATOM 1537 C C . SER A 1 199 ? 36.555 24.281 35.490 1.00 41.92 198 SER A C 1
ATOM 1538 O O . SER A 1 199 ? 37.666 23.795 35.415 1.00 41.78 198 SER A O 1
ATOM 1541 N N . LEU A 1 200 ? 35.450 23.600 35.171 1.00 40.76 199 LEU A N 1
ATOM 1542 C CA . LEU A 1 200 ? 35.482 22.265 34.607 1.00 40.35 199 LEU A CA 1
ATOM 1543 C C . LEU A 1 200 ? 35.603 22.233 33.046 1.00 40.02 199 LEU A C 1
ATOM 1544 O O . LEU A 1 200 ? 35.699 21.162 32.422 1.00 38.88 199 LEU A O 1
ATOM 1549 N N . PHE A 1 201 ? 35.583 23.394 32.398 1.00 39.34 200 PHE A N 1
ATOM 1550 C CA . PHE A 1 201 ? 35.532 23.399 30.958 1.00 39.00 200 PHE A CA 1
ATOM 1551 C C . PHE A 1 201 ? 36.891 23.092 30.367 1.00 38.49 200 PHE A C 1
ATOM 1552 O O . PHE A 1 201 ? 37.891 23.628 30.790 1.00 39.58 200 PHE A O 1
ATOM 1560 N N . SER A 1 202 ? 36.935 22.208 29.390 1.00 37.64 201 SER A N 1
ATOM 1561 C CA . SER A 1 202 ? 38.160 21.991 28.661 1.00 36.98 201 SER A CA 1
ATOM 1562 C C . SER A 1 202 ? 37.860 22.000 27.202 1.00 35.91 201 SER A C 1
ATOM 1563 O O . SER A 1 202 ? 37.137 21.136 26.715 1.00 34.95 201 SER A O 1
ATOM 1566 N N . MET A 1 203 ? 38.484 22.937 26.502 1.00 35.07 202 MET A N 1
ATOM 1567 C CA . MET A 1 203 ? 38.144 23.184 25.122 1.00 35.35 202 MET A CA 1
ATOM 1568 C C . MET A 1 203 ? 39.300 22.981 24.148 1.00 34.85 202 MET A C 1
ATOM 1569 O O . MET A 1 203 ? 39.039 22.664 22.990 1.00 35.00 202 MET A O 1
ATOM 1574 N N . ALA A 1 204 ? 40.547 23.175 24.608 1.00 34.47 203 ALA A N 1
ATOM 1575 C CA . ALA A 1 204 ? 41.697 23.403 23.722 1.00 34.04 203 ALA A CA 1
ATOM 1576 C C . ALA A 1 204 ? 42.624 22.201 23.533 1.00 34.51 203 ALA A C 1
ATOM 1577 O O . ALA A 1 204 ? 43.368 21.828 24.454 1.00 34.64 203 ALA A O 1
ATOM 1579 N N . ASN A 1 205 ? 42.612 21.632 22.322 1.00 34.54 204 ASN A N 1
ATOM 1580 C CA . ASN A 1 205 ? 43.668 20.683 21.883 1.00 33.44 204 ASN A CA 1
ATOM 1581 C C . ASN A 1 205 ? 44.873 21.491 21.482 1.00 33.40 204 ASN A C 1
ATOM 1582 O O . ASN A 1 205 ? 44.927 22.681 21.772 1.00 33.37 204 ASN A O 1
ATOM 1587 N N . SER A 1 206 ? 45.865 20.848 20.860 1.00 33.54 205 SER A N 1
ATOM 1588 C CA . SER A 1 206 ? 47.153 21.500 20.599 1.00 33.29 205 SER A CA 1
ATOM 1589 C C . SER A 1 206 ? 46.983 22.692 19.688 1.00 32.83 205 SER A C 1
ATOM 1590 O O . SER A 1 206 ? 47.601 23.737 19.866 1.00 33.25 205 SER A O 1
ATOM 1593 N N . ALA A 1 207 ? 46.194 22.482 18.660 1.00 32.15 206 ALA A N 1
ATOM 1594 C CA . ALA A 1 207 ? 46.034 23.446 17.596 1.00 32.48 206 ALA A CA 1
ATOM 1595 C C . ALA A 1 207 ? 45.240 24.687 18.136 1.00 32.90 206 ALA A C 1
ATOM 1596 O O . ALA A 1 207 ? 45.619 25.848 17.895 1.00 32.12 206 ALA A O 1
ATOM 1598 N N . THR A 1 208 ? 44.192 24.408 18.913 1.00 32.89 207 THR A N 1
ATOM 1599 C CA . THR A 1 208 ? 43.457 25.420 19.576 1.00 33.49 207 THR A CA 1
ATOM 1600 C C . THR A 1 208 ? 44.394 26.200 20.465 1.00 34.94 207 THR A C 1
ATOM 1601 O O . THR A 1 208 ? 44.396 27.448 20.438 1.00 35.73 207 THR A O 1
ATOM 1605 N N . CYS A 1 209 ? 45.241 25.517 21.217 1.00 35.84 208 CYS A N 1
ATOM 1606 C CA . CYS A 1 209 ? 46.167 26.247 22.086 1.00 36.93 208 CYS A CA 1
ATOM 1607 C C . CYS A 1 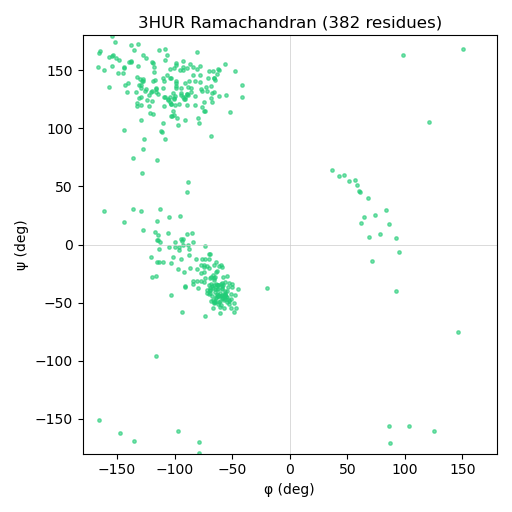209 ? 47.097 27.153 21.280 1.00 37.20 208 CYS A C 1
ATOM 1608 O O . CYS A 1 209 ? 47.382 28.305 21.679 1.00 37.06 208 CYS A O 1
ATOM 1611 N N . ILE A 1 210 ? 47.598 26.646 20.156 1.00 37.65 209 ILE A N 1
ATOM 1612 C CA . ILE A 1 210 ? 48.652 27.387 19.452 1.00 38.29 209 ILE A CA 1
ATOM 1613 C C . ILE A 1 210 ? 48.067 28.623 18.749 1.00 39.21 209 ILE A C 1
ATOM 1614 O O . ILE A 1 210 ? 48.425 29.730 19.099 1.00 38.52 209 ILE A O 1
ATOM 1619 N N . TRP A 1 211 ? 47.154 28.396 17.804 1.00 40.36 210 TRP A N 1
ATOM 1620 C CA . TRP A 1 211 ? 46.636 29.439 16.920 1.00 42.02 210 TRP A CA 1
ATOM 1621 C C . TRP A 1 211 ? 45.334 30.180 17.343 1.00 42.60 210 TRP A C 1
ATOM 1622 O O . TRP A 1 211 ? 44.857 30.987 16.587 1.00 43.23 210 TRP A O 1
ATOM 1633 N N . HIS A 1 212 ? 44.782 29.924 18.522 1.00 42.80 211 HIS A N 1
ATOM 1634 C CA . HIS A 1 212 ? 43.597 30.620 18.979 1.00 42.86 211 HIS A CA 1
ATOM 1635 C C . HIS A 1 212 ? 43.725 31.050 20.437 1.00 43.27 211 HIS A C 1
ATOM 1636 O O . HIS A 1 212 ? 42.735 31.125 21.170 1.00 42.91 211 HIS A O 1
ATOM 1643 N N . HIS A 1 213 ? 44.936 31.341 20.890 1.00 43.90 212 HIS A N 1
ATOM 1644 C CA . HIS A 1 213 ? 45.102 31.707 22.298 1.00 43.86 212 HIS A CA 1
ATOM 1645 C C . HIS A 1 213 ? 44.523 33.085 22.672 1.00 44.63 212 HIS A C 1
ATOM 1646 O O . HIS A 1 213 ? 44.421 33.406 23.856 1.00 44.03 212 HIS A O 1
ATOM 1653 N N . ASP A 1 214 ? 44.173 33.897 21.682 1.00 45.68 213 ASP A N 1
ATOM 1654 C CA . ASP A 1 214 ? 43.692 35.248 21.976 1.00 46.93 213 ASP A CA 1
ATOM 1655 C C . ASP A 1 214 ? 42.195 35.381 21.812 1.00 47.29 213 ASP A C 1
ATOM 1656 O O . ASP A 1 214 ? 41.645 36.440 22.051 1.00 48.81 213 ASP A O 1
ATOM 1661 N N . ASP A 1 215 ? 41.537 34.318 21.392 1.00 47.41 214 ASP A N 1
ATOM 1662 C CA . ASP A 1 215 ? 40.107 34.312 21.294 1.00 47.40 214 ASP A CA 1
ATOM 1663 C C . ASP A 1 215 ? 39.488 34.070 22.680 1.00 47.09 214 ASP A C 1
ATOM 1664 O O . ASP A 1 215 ? 39.542 32.948 23.213 1.00 47.37 214 ASP A O 1
ATOM 1669 N N . PRO A 1 216 ? 38.867 35.113 23.265 1.00 46.16 215 PRO A N 1
ATOM 1670 C CA . PRO A 1 216 ? 38.254 35.008 24.607 1.00 45.24 215 PRO A CA 1
ATOM 1671 C C . PRO A 1 216 ? 37.100 34.031 24.688 1.00 44.30 215 PRO A C 1
ATOM 1672 O O . PRO A 1 216 ? 36.684 33.666 25.779 1.00 43.94 215 PRO A O 1
ATOM 1676 N N . ARG A 1 217 ? 36.572 33.623 23.542 1.00 43.55 216 ARG A N 1
ATOM 1677 C CA . ARG A 1 217 ? 35.450 32.702 23.521 1.00 43.63 216 ARG A CA 1
ATOM 1678 C C . ARG A 1 217 ? 35.879 31.271 23.859 1.00 43.73 216 ARG A C 1
ATOM 1679 O O . ARG A 1 217 ? 35.026 30.401 24.146 1.00 43.82 216 ARG A O 1
ATOM 1687 N N . ILE A 1 218 ? 37.185 31.011 23.761 1.00 43.09 217 ILE A N 1
ATOM 1688 C CA . ILE A 1 218 ? 37.725 29.702 24.088 1.00 43.07 217 ILE A CA 1
ATOM 1689 C C . ILE A 1 218 ? 38.153 29.731 25.554 1.00 41.99 217 ILE A C 1
ATOM 1690 O O . ILE A 1 218 ? 38.893 30.622 25.980 1.00 41.34 217 ILE A O 1
ATOM 1695 N N . SER A 1 219 ? 37.665 28.780 26.331 1.00 41.44 218 SER A N 1
ATOM 1696 C CA . SER A 1 219 ? 38.170 28.614 27.700 1.00 41.95 218 SER A CA 1
ATOM 1697 C C . SER A 1 219 ? 39.480 27.799 27.722 1.00 42.00 218 SER A C 1
ATOM 1698 O O . SER A 1 219 ? 39.577 26.707 27.172 1.00 41.29 218 SER A O 1
ATOM 1701 N N . PHE A 1 220 ? 40.478 28.360 28.374 1.00 42.43 219 PHE A N 1
ATOM 1702 C CA . PHE A 1 220 ? 41.725 27.685 28.586 1.00 42.56 219 PHE A CA 1
ATOM 1703 C C . PHE A 1 220 ? 41.818 27.210 30.019 1.00 42.16 219 PHE A C 1
ATOM 1704 O O . PHE A 1 220 ? 42.896 26.939 30.548 1.00 42.53 219 PHE A O 1
ATOM 1712 N N . ALA A 1 221 ? 40.655 27.035 30.629 1.00 41.65 220 ALA A N 1
ATOM 1713 C CA . ALA A 1 221 ? 40.615 26.580 32.010 1.00 41.48 220 ALA A CA 1
ATOM 1714 C C . ALA A 1 221 ? 41.544 25.343 32.161 1.00 40.71 220 ALA A C 1
ATOM 1715 O O . ALA A 1 221 ? 42.493 25.367 32.957 1.00 41.50 220 ALA A O 1
ATOM 1717 N N . ALA A 1 222 ? 41.263 24.303 31.367 1.00 39.40 221 ALA A N 1
ATOM 1718 C CA . ALA A 1 222 ? 42.085 23.088 31.294 1.00 37.83 221 ALA A CA 1
ATOM 1719 C C . ALA A 1 222 ? 42.402 22.788 29.836 1.00 37.01 221 ALA A C 1
ATOM 1720 O O . ALA A 1 222 ? 41.519 22.354 29.055 1.00 35.75 221 ALA A O 1
ATOM 1722 N N . ILE A 1 223 ? 43.663 23.032 29.485 1.00 36.17 222 ILE A N 1
ATOM 1723 C CA . ILE A 1 223 ? 44.175 22.699 28.170 1.00 35.69 222 ILE A CA 1
ATOM 1724 C C . ILE A 1 223 ? 44.697 21.248 28.101 1.00 35.28 222 ILE A C 1
ATOM 1725 O O . ILE A 1 223 ? 45.030 20.648 29.118 1.00 34.93 222 ILE A O 1
ATOM 1730 N N . ARG A 1 224 ? 44.703 20.703 26.883 1.00 34.32 223 ARG A N 1
ATOM 1731 C CA . ARG A 1 224 ? 45.008 19.295 26.601 1.00 32.86 223 ARG A CA 1
ATOM 1732 C C . ARG A 1 224 ? 46.068 19.141 25.527 1.00 31.91 223 ARG A C 1
ATOM 1733 O O . ARG A 1 224 ? 45.808 18.590 24.482 1.00 31.86 223 ARG A O 1
ATOM 1741 N N . PRO A 1 225 ? 47.271 19.656 25.763 1.00 31.70 224 PRO A N 1
ATOM 1742 C CA . PRO A 1 225 ? 48.320 19.553 24.754 1.00 31.91 224 PRO A CA 1
ATOM 1743 C C . PRO A 1 225 ? 48.795 18.121 24.551 1.00 31.81 224 PRO A C 1
ATOM 1744 O O . PRO A 1 225 ? 49.111 17.447 25.508 1.00 32.58 224 PRO A O 1
ATOM 1748 N N . GLY A 1 226 ? 48.763 17.667 23.305 1.00 31.57 225 GLY A N 1
ATOM 1749 C CA . GLY A 1 226 ? 49.235 16.321 22.910 1.00 30.69 225 GLY A CA 1
ATOM 1750 C C . GLY A 1 226 ? 50.415 16.430 21.967 1.00 29.64 225 GLY A C 1
ATOM 1751 O O . GLY A 1 226 ? 51.527 16.627 22.400 1.00 29.74 225 GLY A O 1
ATOM 1752 N N . GLN A 1 227 ? 50.167 16.370 20.677 1.00 29.47 226 GLN A N 1
ATOM 1753 C CA . GLN A 1 227 ? 51.245 16.298 19.719 1.00 29.89 226 GLN A CA 1
ATOM 1754 C C . GLN A 1 227 ? 52.248 17.396 19.842 1.00 29.66 226 GLN A C 1
ATOM 1755 O O . GLN A 1 227 ? 53.405 17.224 19.408 1.00 30.34 226 GLN A O 1
ATOM 1761 N N . LEU A 1 228 ? 51.836 18.540 20.356 1.00 28.60 227 LEU A N 1
ATOM 1762 C CA . LEU A 1 228 ? 52.744 19.666 20.407 1.00 28.54 227 LEU A CA 1
ATOM 1763 C C . LEU A 1 228 ? 53.804 19.475 21.473 1.00 28.45 227 LEU A C 1
ATOM 1764 O O . LEU A 1 228 ? 54.762 20.280 21.559 1.00 27.66 227 LEU A O 1
ATOM 1769 N N . ILE A 1 229 ? 53.611 18.486 22.339 1.00 28.18 228 ILE A N 1
ATOM 1770 C CA . ILE A 1 229 ? 54.592 18.250 23.385 1.00 28.93 228 ILE A CA 1
ATOM 1771 C C . ILE A 1 229 ? 55.971 17.966 22.797 1.00 29.60 228 ILE A C 1
ATOM 1772 O O . ILE A 1 229 ? 56.974 18.362 23.350 1.00 30.46 228 ILE A O 1
ATOM 1777 N N . SER A 1 230 ? 56.004 17.278 21.664 1.00 29.62 229 SER A N 1
ATOM 1778 C CA . SER A 1 230 ? 57.256 16.880 21.054 1.00 29.32 229 SER A CA 1
ATOM 1779 C C . SER A 1 230 ? 57.946 18.019 20.351 1.00 29.97 229 SER A C 1
ATOM 1780 O O . SER A 1 230 ? 59.123 17.900 19.982 1.00 28.98 229 SER A O 1
ATOM 1783 N N . GLY A 1 231 ? 57.230 19.122 20.157 1.00 30.06 230 GLY A N 1
ATOM 1784 C CA . GLY A 1 231 ? 57.809 20.301 19.520 1.00 30.84 230 GLY A CA 1
ATOM 1785 C C . GLY A 1 231 ? 57.617 20.354 18.008 1.00 31.98 230 GLY A C 1
ATOM 1786 O O . GLY A 1 231 ? 58.158 21.236 17.314 1.00 32.00 230 GLY A O 1
ATOM 1787 N N . VAL A 1 232 ? 56.873 19.407 17.465 1.00 33.23 231 VAL A N 1
ATOM 1788 C CA . VAL A 1 232 ? 56.619 19.454 16.039 1.00 34.38 231 VAL A CA 1
ATOM 1789 C C . VAL A 1 232 ? 55.498 20.455 15.727 1.00 36.43 231 VAL A C 1
ATOM 1790 O O . VAL A 1 232 ? 54.739 20.853 16.616 1.00 36.54 231 VAL A O 1
ATOM 1794 N N . ASN A 1 233 ? 55.384 20.793 14.436 1.00 38.53 232 ASN A N 1
ATOM 1795 C CA . ASN A 1 233 ? 54.264 21.540 13.890 1.00 39.80 232 ASN A CA 1
ATOM 1796 C C . ASN A 1 233 ? 53.046 20.671 13.673 1.00 40.33 232 ASN A C 1
ATOM 1797 O O . ASN A 1 233 ? 52.976 19.942 12.716 1.00 40.88 232 ASN A O 1
ATOM 1802 N N . VAL A 1 234 ? 52.056 20.799 14.536 1.00 42.03 233 VAL A N 1
ATOM 1803 C CA . VAL A 1 234 ? 50.781 20.048 14.414 1.00 43.40 233 VAL A CA 1
ATOM 1804 C C . VAL A 1 234 ? 49.920 20.219 13.104 1.00 43.83 233 VAL A C 1
ATOM 1805 O O . VAL A 1 234 ? 49.095 19.369 12.785 1.00 42.52 233 VAL A O 1
ATOM 1809 N N . SER A 1 235 ? 50.145 21.287 12.343 1.00 45.46 234 SER A N 1
ATOM 1810 C CA . SER A 1 235 ? 49.344 21.606 11.137 1.00 46.82 234 SER A CA 1
ATOM 1811 C C . SER A 1 235 ? 49.772 20.901 9.839 1.00 48.71 234 SER A C 1
ATOM 1812 O O . SER A 1 235 ? 49.167 21.132 8.788 1.00 48.84 234 SER A O 1
ATOM 1815 N N . ASN A 1 236 ? 50.795 20.037 9.927 1.00 50.43 235 ASN A N 1
ATOM 1816 C CA . ASN A 1 236 ? 51.512 19.439 8.775 1.00 51.93 235 ASN A CA 1
ATOM 1817 C C . ASN A 1 236 ? 51.723 20.341 7.570 1.00 52.30 235 ASN A C 1
ATOM 1818 O O . ASN A 1 236 ? 51.212 20.093 6.499 1.00 52.85 235 ASN A O 1
ATOM 1823 N N . GLY A 1 237 ? 52.496 21.397 7.760 1.00 53.09 236 GLY A N 1
ATOM 1824 C CA . GLY A 1 237 ? 52.787 22.340 6.675 1.00 54.13 236 GLY A CA 1
ATOM 1825 C C . GLY A 1 237 ? 51.851 23.546 6.552 1.00 54.75 236 GLY A C 1
ATOM 1826 O O . GLY A 1 237 ? 52.320 24.672 6.327 1.00 55.40 236 GLY A O 1
ATOM 1827 N N . GLU A 1 238 ? 50.546 23.322 6.750 1.00 54.50 237 GLU A N 1
ATOM 1828 C CA . GLU A 1 238 ? 49.508 24.337 6.513 1.00 54.13 237 GLU A CA 1
ATOM 1829 C C . GLU A 1 238 ? 49.693 25.703 7.186 1.00 53.65 237 GLU A C 1
ATOM 1830 O O . GLU A 1 238 ? 49.576 26.715 6.515 1.00 53.80 237 GLU A O 1
ATOM 1836 N N . LEU A 1 239 ? 50.011 25.751 8.474 1.00 53.25 238 LEU A N 1
ATOM 1837 C CA . LEU A 1 239 ? 50.129 27.025 9.195 1.00 52.90 238 LEU A CA 1
ATOM 1838 C C . LEU A 1 239 ? 51.516 27.198 9.746 1.00 53.06 238 LEU A C 1
ATOM 1839 O O . LEU A 1 239 ? 52.203 26.215 9.963 1.00 54.31 238 LEU A O 1
ATOM 1844 N N . LYS A 1 240 ? 51.919 28.438 10.008 1.00 52.86 239 LYS A N 1
ATOM 1845 C CA . LYS A 1 240 ? 53.252 28.728 10.514 1.00 53.09 239 LYS A CA 1
ATOM 1846 C C . LYS A 1 240 ? 53.164 28.915 12.012 1.00 53.33 239 LYS A C 1
ATOM 1847 O O . LYS A 1 240 ? 52.222 29.521 12.503 1.00 53.93 239 LYS A O 1
ATOM 1849 N N . MET A 1 241 ? 54.145 28.418 12.757 1.00 53.01 240 MET A N 1
ATOM 1850 C CA . MET A 1 241 ? 54.084 28.535 14.215 1.00 52.44 240 MET A CA 1
ATOM 1851 C C . MET A 1 241 ? 54.157 30.024 14.602 1.00 53.71 240 MET A C 1
ATOM 1852 O O . MET A 1 241 ? 54.837 30.799 13.952 1.00 54.24 240 MET A O 1
ATOM 1857 N N . PRO A 1 242 ? 53.401 30.445 15.618 1.00 54.84 241 PRO A N 1
ATOM 1858 C CA . PRO A 1 242 ? 53.578 31.827 15.998 1.00 55.59 241 PRO A CA 1
ATOM 1859 C C . PRO A 1 242 ? 54.996 32.119 16.456 1.00 56.60 241 PRO A C 1
ATOM 1860 O O . PRO A 1 242 ? 55.493 31.427 17.342 1.00 57.21 241 PRO A O 1
ATOM 1864 N N . PRO A 1 243 ? 55.646 33.145 15.874 1.00 57.87 242 PRO A N 1
ATOM 1865 C CA . PRO A 1 243 ? 57.031 33.483 16.240 1.00 58.12 242 PRO A CA 1
ATOM 1866 C C . PRO A 1 243 ? 57.255 33.687 17.746 1.00 58.60 242 PRO A C 1
ATOM 1867 O O . PRO A 1 243 ? 58.353 33.393 18.249 1.00 58.98 242 PRO A O 1
ATOM 1871 N N . ASN A 1 244 ? 56.247 34.200 18.459 1.00 58.46 243 ASN A N 1
ATOM 1872 C CA . ASN A 1 244 ? 56.406 34.482 19.896 1.00 58.23 243 ASN A CA 1
ATOM 1873 C C . ASN A 1 244 ? 56.328 33.262 20.790 1.00 57.15 243 ASN A C 1
ATOM 1874 O O . ASN A 1 244 ? 56.697 33.347 21.952 1.00 57.44 243 ASN A O 1
ATOM 1879 N N . LEU A 1 245 ? 55.786 32.161 20.279 1.00 55.79 244 LEU A N 1
ATOM 1880 C CA . LEU A 1 245 ? 55.720 30.916 21.036 1.00 54.44 244 LEU A CA 1
ATOM 1881 C C . LEU A 1 245 ? 56.971 30.137 20.714 1.00 53.95 244 LEU A C 1
ATOM 1882 O O . LEU A 1 245 ? 57.281 29.902 19.541 1.00 54.20 244 LEU A O 1
ATOM 1887 N N . HIS A 1 246 ? 57.701 29.724 21.737 1.00 53.01 245 HIS A N 1
ATOM 1888 C CA . HIS A 1 246 ? 58.981 29.063 21.489 1.00 52.37 245 HIS A CA 1
ATOM 1889 C C . HIS A 1 246 ? 58.965 27.626 21.951 1.00 49.47 245 HIS A C 1
ATOM 1890 O O . HIS A 1 246 ? 59.561 27.265 22.963 1.00 49.46 245 HIS A O 1
ATOM 1897 N N . LEU A 1 247 ? 58.259 26.810 21.193 1.00 46.53 246 LEU A N 1
ATOM 1898 C CA . LEU A 1 247 ? 58.267 25.391 21.446 1.00 44.90 246 LEU A CA 1
ATOM 1899 C C . LEU A 1 247 ? 59.625 24.842 21.007 1.00 44.03 246 LEU A C 1
ATOM 1900 O O . LEU A 1 247 ? 60.150 25.221 19.974 1.00 44.66 246 LEU A O 1
ATOM 1905 N N . GLU A 1 248 ? 60.222 23.995 21.829 1.00 42.55 247 GLU A N 1
ATOM 1906 C CA . GLU A 1 248 ? 61.494 23.324 21.470 1.00 41.11 247 GLU A CA 1
ATOM 1907 C C . GLU A 1 248 ? 61.187 21.952 20.851 1.00 39.07 247 GLU A C 1
ATOM 1908 O O . GLU A 1 248 ? 60.353 21.223 21.370 1.00 38.09 247 GLU A O 1
ATOM 1914 N N . ARG A 1 249 ? 61.847 21.602 19.750 1.00 38.10 248 ARG A N 1
ATOM 1915 C CA . ARG A 1 249 ? 61.854 20.196 19.248 1.00 37.24 248 ARG A CA 1
ATOM 1916 C C . ARG A 1 249 ? 62.627 19.363 20.265 1.00 35.65 248 ARG A C 1
ATOM 1917 O O . ARG A 1 249 ? 63.744 19.694 20.580 1.00 34.88 248 ARG A O 1
ATOM 1925 N N . ILE A 1 250 ? 62.013 18.316 20.820 1.00 34.76 249 ILE A N 1
ATOM 1926 C CA . ILE A 1 250 ? 62.606 17.621 21.950 1.00 33.85 249 ILE A CA 1
ATOM 1927 C C . ILE A 1 250 ? 63.437 16.410 21.561 1.00 33.19 249 ILE A C 1
ATOM 1928 O O . ILE A 1 250 ? 64.191 15.889 22.378 1.00 33.23 249 ILE A O 1
ATOM 1933 N N . PHE A 1 251 ? 63.331 15.969 20.326 1.00 32.34 250 PHE A N 1
ATOM 1934 C CA . PHE A 1 251 ? 63.948 14.696 19.940 1.00 31.95 250 PHE A CA 1
ATOM 1935 C C . PHE A 1 251 ? 64.981 14.950 18.854 1.00 32.17 250 PHE A C 1
ATOM 1936 O O . PHE A 1 251 ? 64.888 15.940 18.162 1.00 31.59 250 PHE A O 1
ATOM 1944 N N . SER A 1 252 ? 65.945 14.033 18.738 1.00 32.47 251 SER A N 1
ATOM 1945 C CA . SER A 1 252 ? 66.947 13.986 17.699 1.00 32.03 251 SER A CA 1
ATOM 1946 C C . SER A 1 252 ? 67.205 12.526 17.381 1.00 31.85 251 SER A C 1
ATOM 1947 O O . SER A 1 252 ? 67.016 11.640 18.243 1.00 31.19 251 SER A O 1
ATOM 1950 N N . VAL A 1 253 ? 67.635 12.266 16.147 1.00 31.10 252 VAL A N 1
ATOM 1951 C CA . VAL A 1 253 ? 68.172 10.976 15.811 1.00 29.99 252 VAL A CA 1
ATOM 1952 C C . VAL A 1 253 ? 69.691 11.202 15.824 1.00 30.64 252 VAL A C 1
ATOM 1953 O O . VAL A 1 253 ? 70.200 12.171 15.243 1.00 30.28 252 VAL A O 1
ATOM 1957 N N . CYS A 1 254 ? 70.393 10.324 16.530 1.00 30.04 253 CYS A N 1
ATOM 1958 C CA . CYS A 1 254 ? 71.802 10.439 16.701 1.00 30.23 253 CYS A CA 1
ATOM 1959 C C . CYS A 1 254 ? 72.499 9.165 16.318 1.00 30.33 253 CYS A C 1
ATOM 1960 O O . CYS A 1 254 ? 71.907 8.082 16.301 1.00 29.92 253 CYS A O 1
ATOM 1963 N N . SER A 1 255 ? 73.798 9.308 16.108 1.00 30.33 254 SER A N 1
ATOM 1964 C CA . SER A 1 255 ? 74.682 8.197 15.936 1.00 30.36 254 SER A CA 1
ATOM 1965 C C . SER A 1 255 ? 76.048 8.595 16.528 1.00 31.57 254 SER A C 1
ATOM 1966 O O . SER A 1 255 ? 76.127 9.539 17.319 1.00 30.50 254 SER A O 1
ATOM 1969 N N . GLU A 1 256 ? 77.103 7.873 16.151 1.00 32.39 255 GLU A N 1
ATOM 1970 C CA . GLU A 1 256 ? 78.441 8.142 16.658 1.00 33.77 255 GLU A CA 1
ATOM 1971 C C . GLU A 1 256 ? 79.487 7.742 15.639 1.00 33.53 255 GLU A C 1
ATOM 1972 O O . GLU A 1 256 ? 79.207 6.955 14.772 1.00 34.19 255 GLU A O 1
ATOM 1978 N N . ILE A 1 257 ? 80.693 8.277 15.761 1.00 33.50 256 ILE A N 1
ATOM 1979 C CA . ILE A 1 257 ? 81.779 7.967 14.850 1.00 33.11 256 ILE A CA 1
ATOM 1980 C C . ILE A 1 257 ? 82.277 6.559 15.191 1.00 33.24 256 ILE A C 1
ATOM 1981 O O . ILE A 1 257 ? 82.686 6.334 16.319 1.00 32.18 256 ILE A O 1
ATOM 1986 N N . ALA A 1 258 ? 82.246 5.654 14.204 1.00 33.83 257 ALA A N 1
ATOM 1987 C CA . ALA A 1 258 ? 82.738 4.274 14.316 1.00 35.18 257 ALA A CA 1
ATOM 1988 C C . ALA A 1 258 ? 84.165 4.083 13.780 1.00 36.68 257 ALA A C 1
ATOM 1989 O O . ALA A 1 258 ? 84.838 3.123 14.136 1.00 35.53 257 ALA A O 1
ATOM 1991 N N . ASP A 1 259 ? 84.612 4.998 12.919 1.00 39.36 258 ASP A N 1
ATOM 1992 C CA . ASP A 1 259 ? 85.931 4.908 12.321 1.00 41.25 258 ASP A CA 1
ATOM 1993 C C . ASP A 1 259 ? 86.391 6.298 11.853 1.00 43.42 258 ASP A C 1
ATOM 1994 O O . ASP A 1 259 ? 85.615 7.053 11.264 1.00 43.69 258 ASP A O 1
ATOM 1999 N N . VAL A 1 260 ? 87.650 6.628 12.138 1.00 46.02 259 VAL A N 1
ATOM 2000 C CA . VAL A 1 260 ? 88.315 7.836 11.601 1.00 48.04 259 VAL A CA 1
ATOM 2001 C C . VAL A 1 260 ? 89.584 7.460 10.813 1.00 49.64 259 VAL A C 1
ATOM 2002 O O . VAL A 1 260 ? 90.428 6.709 11.305 1.00 49.27 259 VAL A O 1
ATOM 2006 N N . ARG A 1 261 ? 89.674 7.980 9.588 1.00 51.63 260 ARG A N 1
ATOM 2007 C CA . ARG A 1 261 ? 90.781 7.740 8.674 1.00 53.11 260 ARG A CA 1
ATOM 2008 C C . ARG A 1 261 ? 91.362 9.088 8.202 1.00 54.88 260 ARG A C 1
ATOM 2009 O O . ARG A 1 261 ? 90.614 9.982 7.790 1.00 54.18 260 ARG A O 1
ATOM 2017 N N . PHE A 1 262 ? 92.689 9.227 8.258 1.00 57.16 261 PHE A N 1
ATOM 2018 C CA . PHE A 1 262 ? 93.393 10.305 7.540 1.00 59.04 261 PHE A CA 1
ATOM 2019 C C . PHE A 1 262 ? 93.389 9.908 6.073 1.00 59.43 261 PHE A C 1
ATOM 2020 O O . PHE A 1 262 ? 93.965 8.901 5.715 1.00 59.69 261 PHE A O 1
ATOM 2028 N N . VAL A 1 263 ? 92.704 10.681 5.249 1.00 60.38 262 VAL A N 1
ATOM 2029 C CA . VAL A 1 263 ? 92.655 10.471 3.820 1.00 61.56 262 VAL A CA 1
ATOM 2030 C C . VAL A 1 263 ? 93.307 11.675 3.148 1.00 63.29 262 VAL A C 1
ATOM 2031 O O . VAL A 1 263 ? 93.002 12.825 3.503 1.00 64.00 262 VAL A O 1
ATOM 2035 N N . LYS A 1 264 ? 94.174 11.429 2.165 1.00 64.48 263 LYS A N 1
ATOM 2036 C CA . LYS A 1 264 ? 95.062 12.486 1.652 1.00 65.13 263 LYS A CA 1
ATOM 2037 C C . LYS A 1 264 ? 94.482 13.183 0.414 1.00 65.67 263 LYS A C 1
ATOM 2038 O O . LYS A 1 264 ? 93.728 12.590 -0.353 1.00 66.08 263 LYS A O 1
ATOM 2040 N N . LYS A 1 265 ? 94.846 14.458 0.271 1.00 66.36 264 LYS A N 1
ATOM 2041 C CA . LYS A 1 265 ? 94.351 15.409 -0.753 1.00 66.48 264 LYS A CA 1
ATOM 2042 C C . LYS A 1 265 ? 93.666 14.925 -2.065 1.00 66.47 264 LYS A C 1
ATOM 2043 O O . LYS A 1 265 ? 92.759 15.603 -2.533 1.00 67.16 264 LYS A O 1
ATOM 2045 N N . ASP A 1 266 ? 94.098 13.831 -2.697 1.00 65.89 265 ASP A N 1
ATOM 2046 C CA . ASP A 1 266 ? 93.439 13.375 -3.945 1.00 65.18 265 ASP A CA 1
ATOM 2047 C C . ASP A 1 266 ? 92.847 11.948 -3.879 1.00 64.64 265 ASP A C 1
ATOM 2048 O O . ASP A 1 266 ? 92.077 11.551 -4.788 1.00 64.16 265 ASP A O 1
ATOM 2050 N N . GLN A 1 267 ? 93.177 11.204 -2.810 1.00 63.45 266 GLN A N 1
ATOM 2051 C CA . GLN A 1 267 ? 92.771 9.790 -2.670 1.00 62.73 266 GLN A CA 1
ATOM 2052 C C . GLN A 1 267 ? 91.260 9.577 -2.987 1.00 60.84 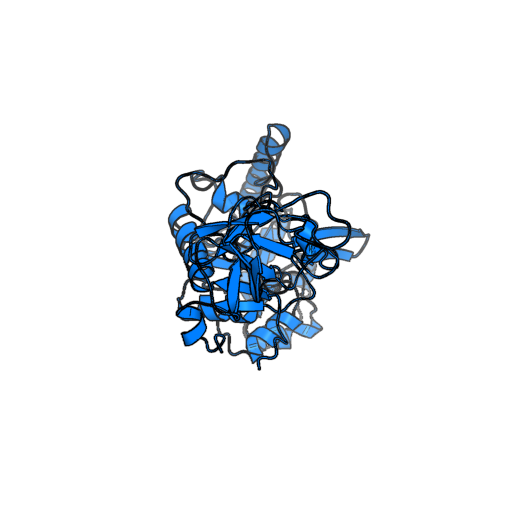266 GLN A C 1
ATOM 2053 O O . GLN A 1 267 ? 90.405 10.475 -2.854 1.00 60.21 266 GLN A O 1
ATOM 2059 N N . SER A 1 268 ? 90.973 8.386 -3.490 1.00 58.62 267 SER A N 1
ATOM 2060 C CA . SER A 1 268 ? 89.611 7.920 -3.698 1.00 56.59 267 SER A CA 1
ATOM 2061 C C . SER A 1 268 ? 88.890 7.691 -2.330 1.00 54.19 267 SER A C 1
ATOM 2062 O O . SER A 1 268 ? 89.472 7.135 -1.381 1.00 52.82 267 SER A O 1
ATOM 2065 N N . LEU A 1 269 ? 87.635 8.125 -2.234 1.00 51.62 268 LEU A N 1
ATOM 2066 C CA . LEU A 1 269 ? 86.895 8.047 -0.956 1.00 49.86 268 LEU A CA 1
ATOM 2067 C C . LEU A 1 269 ? 86.328 6.635 -0.688 1.00 47.75 268 LEU A C 1
ATOM 2068 O O . LEU A 1 269 ? 86.299 6.190 0.451 1.00 46.17 268 LEU A O 1
ATOM 2073 N N . SER A 1 270 ? 85.869 5.952 -1.731 1.00 46.08 269 SER A N 1
ATOM 2074 C CA . SER A 1 270 ? 85.443 4.567 -1.580 1.00 45.55 269 SER A CA 1
ATOM 2075 C C . SER A 1 270 ? 85.552 3.792 -2.856 1.00 44.30 269 SER A C 1
ATOM 2076 O O . SER A 1 270 ? 85.647 4.358 -3.915 1.00 43.37 269 SER A O 1
ATOM 2079 N N . TYR A 1 271 ? 85.539 2.479 -2.730 1.00 44.60 270 TYR A N 1
ATOM 2080 C CA . TYR A 1 271 ? 85.567 1.577 -3.877 1.00 45.24 270 TYR A CA 1
ATOM 2081 C C . TYR A 1 271 ? 84.416 1.883 -4.839 1.00 46.45 270 TYR A C 1
ATOM 2082 O O . TYR A 1 271 ? 83.257 2.000 -4.435 1.00 45.98 270 TYR A O 1
ATOM 2091 N N . GLY A 1 272 ? 84.769 2.055 -6.101 1.00 48.12 271 GLY A N 1
ATOM 2092 C CA . GLY A 1 272 ? 83.813 2.380 -7.152 1.00 49.60 271 GLY A CA 1
ATOM 2093 C C . GLY A 1 272 ? 83.361 3.833 -7.233 1.00 51.22 271 GLY A C 1
ATOM 2094 O O . GLY A 1 272 ? 82.453 4.153 -8.000 1.00 51.24 271 GLY A O 1
ATOM 2095 N N . ALA A 1 273 ? 84.004 4.717 -6.477 1.00 52.95 272 ALA A N 1
ATOM 2096 C CA . ALA A 1 273 ? 83.444 6.032 -6.201 1.00 54.45 272 ALA A CA 1
ATOM 2097 C C . ALA A 1 273 ? 83.807 7.081 -7.236 1.00 56.24 272 ALA A C 1
ATOM 2098 O O . ALA A 1 273 ? 84.979 7.224 -7.633 1.00 56.18 272 ALA A O 1
ATOM 2100 N N . SER A 1 274 ? 82.776 7.838 -7.615 1.00 58.27 273 SER A N 1
ATOM 2101 C CA . SER A 1 274 ? 82.875 9.047 -8.450 1.00 59.55 273 SER A CA 1
ATOM 2102 C C . SER A 1 274 ? 83.820 10.090 -7.846 1.00 60.69 273 SER A C 1
ATOM 2103 O O . SER A 1 274 ? 84.664 10.627 -8.563 1.00 61.23 273 SER A O 1
ATOM 2106 N N . GLU A 1 275 ? 83.670 10.353 -6.533 1.00 61.69 274 GLU A N 1
ATOM 2107 C CA . GLU A 1 275 ? 84.285 11.519 -5.827 1.00 61.94 274 GLU A CA 1
ATOM 2108 C C . GLU A 1 275 ? 85.665 11.263 -5.210 1.00 62.15 274 GLU A C 1
ATOM 2109 O O . GLU A 1 275 ? 85.880 10.224 -4.608 1.00 62.77 274 GLU A O 1
ATOM 2111 N N . ARG A 1 276 ? 86.583 12.229 -5.325 1.00 62.61 275 ARG A N 1
ATOM 2112 C CA . ARG A 1 276 ? 87.876 12.200 -4.607 1.00 62.57 275 ARG A CA 1
ATOM 2113 C C . ARG A 1 276 ? 87.843 13.276 -3.499 1.00 62.54 275 ARG A C 1
ATOM 2114 O O . ARG A 1 276 ? 86.902 14.075 -3.474 1.00 63.19 275 ARG A O 1
ATOM 2116 N N . MET A 1 277 ? 88.802 13.291 -2.569 1.00 62.01 276 MET A N 1
ATOM 2117 C CA . MET A 1 277 ? 88.680 14.181 -1.397 1.00 62.09 276 MET A CA 1
ATOM 2118 C C . MET A 1 277 ? 89.467 15.491 -1.526 1.00 63.67 276 MET A C 1
ATOM 2119 O O . MET A 1 277 ? 90.628 15.454 -1.902 1.00 64.27 276 MET A O 1
ATOM 2124 N N . PRO A 1 278 ? 88.860 16.647 -1.143 1.00 64.64 277 PRO A N 1
ATOM 2125 C CA . PRO A 1 278 ? 89.454 17.912 -1.580 1.00 65.14 277 PRO A CA 1
ATOM 2126 C C . PRO A 1 278 ? 90.800 18.257 -0.918 1.00 65.40 277 PRO A C 1
ATOM 2127 O O . PRO A 1 278 ? 91.664 18.823 -1.573 1.00 65.48 277 PRO A O 1
ATOM 2131 N N . GLU A 1 279 ? 90.987 17.912 0.351 1.00 65.33 278 GLU A N 1
ATOM 2132 C CA . GLU A 1 279 ? 92.204 18.296 1.054 1.00 65.23 278 GLU A CA 1
ATOM 2133 C C . GLU A 1 279 ? 92.667 17.228 2.031 1.00 64.94 278 GLU A C 1
ATOM 2134 O O . GLU A 1 279 ? 91.869 16.464 2.574 1.00 65.08 278 GLU A O 1
ATOM 2136 N N . ASP A 1 280 ? 93.970 17.191 2.269 1.00 64.62 279 ASP A N 1
ATOM 2137 C CA . ASP A 1 280 ? 94.497 16.477 3.420 1.00 64.27 279 ASP A CA 1
ATOM 2138 C C . ASP A 1 280 ? 93.545 16.777 4.607 1.00 63.57 279 ASP A C 1
ATOM 2139 O O . ASP A 1 280 ? 93.066 17.913 4.765 1.00 64.07 279 ASP A O 1
ATOM 2141 N N . GLY A 1 281 ? 93.225 15.739 5.386 1.00 62.26 280 GLY A N 1
ATOM 2142 C CA . GLY A 1 281 ? 92.324 15.856 6.550 1.00 60.59 280 GLY A CA 1
ATOM 2143 C C . GLY A 1 281 ? 91.516 14.600 6.888 1.00 59.06 280 GLY A C 1
ATOM 2144 O O . GLY A 1 281 ? 91.419 13.658 6.104 1.00 59.24 280 GLY A O 1
ATOM 2145 N N . TYR A 1 282 ? 90.897 14.609 8.057 1.00 56.69 281 TYR A N 1
ATOM 2146 C CA . TYR A 1 282 ? 90.239 13.427 8.577 1.00 54.53 281 TYR A CA 1
ATOM 2147 C C . TYR A 1 282 ? 88.807 13.204 8.072 1.00 51.90 281 TYR A C 1
ATOM 2148 O O . TYR A 1 282 ? 88.046 14.162 7.835 1.00 51.81 281 TYR A O 1
ATOM 2157 N N . VAL A 1 283 ? 88.465 11.918 7.921 1.00 48.40 282 VAL A N 1
ATOM 2158 C CA . VAL A 1 283 ? 87.123 11.474 7.543 1.00 45.42 282 VAL A CA 1
ATOM 2159 C C . VAL A 1 283 ? 86.554 10.403 8.471 1.00 43.01 282 VAL A C 1
ATOM 2160 O O . VAL A 1 283 ? 87.188 9.369 8.717 1.00 41.92 282 VAL A O 1
ATOM 2164 N N . ALA A 1 284 ? 85.346 10.675 8.969 1.00 40.47 283 ALA A N 1
ATOM 2165 C CA . ALA A 1 284 ? 84.637 9.770 9.878 1.00 38.23 283 ALA A CA 1
ATOM 2166 C C . ALA A 1 284 ? 83.607 8.931 9.103 1.00 36.48 283 ALA A C 1
ATOM 2167 O O . ALA A 1 284 ? 82.933 9.423 8.174 1.00 36.19 283 ALA A O 1
ATOM 2169 N N . THR A 1 285 ? 83.550 7.662 9.466 1.00 34.23 284 THR A N 1
ATOM 2170 C CA . THR A 1 285 ? 82.511 6.712 9.030 1.00 33.27 284 THR A CA 1
ATOM 2171 C C . THR A 1 285 ? 81.450 6.532 10.144 1.00 31.88 284 THR A C 1
ATOM 2172 O O . THR A 1 285 ? 81.789 6.190 11.292 1.00 31.38 284 THR A O 1
ATOM 2176 N N . LEU A 1 286 ? 80.188 6.741 9.796 1.00 29.95 285 LEU A N 1
ATOM 2177 C CA . LEU A 1 286 ? 79.104 6.689 10.766 1.00 29.02 285 LEU A CA 1
ATOM 2178 C C . LEU A 1 286 ? 78.312 5.429 10.459 1.00 27.78 285 LEU A C 1
ATOM 2179 O O . LEU A 1 286 ? 78.120 5.089 9.299 1.00 27.26 285 LEU A O 1
ATOM 2184 N N . PRO A 1 287 ? 77.852 4.726 11.485 1.00 26.67 286 PRO A N 1
ATOM 2185 C CA . PRO A 1 287 ? 77.278 3.438 11.209 1.00 27.11 286 PRO A CA 1
ATOM 2186 C C . PRO A 1 287 ? 75.785 3.518 10.899 1.00 27.96 286 PRO A C 1
ATOM 2187 O O . PRO A 1 287 ? 74.979 2.831 11.518 1.00 29.59 286 PRO A O 1
ATOM 2191 N N . PHE A 1 288 ? 75.421 4.356 9.937 1.00 28.21 287 PHE A N 1
ATOM 2192 C CA . PHE A 1 288 ? 74.134 4.245 9.309 1.00 28.04 287 PHE A CA 1
ATOM 2193 C C . PHE A 1 288 ? 74.199 4.428 7.813 1.00 28.36 287 PHE A C 1
ATOM 2194 O O . PHE A 1 288 ? 75.091 5.055 7.272 1.00 26.90 287 PHE A O 1
ATOM 2202 N N . GLY A 1 289 ? 73.180 3.905 7.150 1.00 29.97 288 GLY A N 1
ATOM 2203 C CA . GLY A 1 289 ? 73.004 4.120 5.723 1.00 30.52 288 GLY A CA 1
ATOM 2204 C C . GLY A 1 289 ? 71.629 3.731 5.280 1.00 31.27 288 GLY A C 1
ATOM 2205 O O . GLY A 1 289 ? 70.694 3.737 6.067 1.00 32.54 288 GLY A O 1
ATOM 2206 N N . TYR A 1 290 ? 71.500 3.313 4.030 1.00 32.09 289 TYR A N 1
ATOM 2207 C CA . TYR A 1 290 ? 70.175 3.126 3.451 1.00 32.71 289 TYR A CA 1
ATOM 2208 C C . TYR A 1 290 ? 69.389 1.981 4.020 1.00 32.55 289 TYR A C 1
ATOM 2209 O O . TYR A 1 290 ? 68.250 1.834 3.639 1.00 32.77 289 TYR A O 1
ATOM 2218 N N . ASN A 1 291 ? 69.998 1.139 4.862 1.00 33.27 290 ASN A N 1
ATOM 2219 C CA . ASN A 1 291 ? 69.260 0.117 5.619 1.00 33.76 290 ASN A CA 1
ATOM 2220 C C . ASN A 1 291 ? 68.287 0.769 6.550 1.00 33.08 290 ASN A C 1
ATOM 2221 O O . ASN A 1 291 ? 67.377 0.098 7.021 1.00 32.70 290 ASN A O 1
ATOM 2226 N N . ASP A 1 292 ? 68.553 2.033 6.891 1.00 31.91 291 ASP A N 1
ATOM 2227 C CA . ASP A 1 292 ? 67.806 2.724 7.915 1.00 31.71 291 ASP A CA 1
ATOM 2228 C C . ASP A 1 292 ? 66.726 3.558 7.275 1.00 31.16 291 ASP A C 1
ATOM 2229 O O . ASP A 1 292 ? 66.986 4.636 6.723 1.00 31.95 291 ASP A O 1
ATOM 2234 N N . GLY A 1 293 ? 65.511 3.046 7.355 1.00 29.83 292 GLY A N 1
ATOM 2235 C CA . GLY A 1 293 ? 64.383 3.673 6.746 1.00 29.18 292 GLY A CA 1
ATOM 2236 C C . GLY A 1 293 ? 64.155 5.057 7.258 1.00 28.87 292 GLY A C 1
ATOM 2237 O O . GLY A 1 293 ? 63.717 5.886 6.516 1.00 30.24 292 GLY A O 1
ATOM 2238 N N . TRP A 1 294 ? 64.459 5.330 8.511 1.00 27.85 293 TRP A N 1
ATOM 2239 C CA . TRP A 1 294 ? 64.393 6.687 8.978 1.00 28.03 293 TRP A CA 1
ATOM 2240 C C . TRP A 1 294 ? 65.304 7.645 8.217 1.00 29.63 293 TRP A C 1
ATOM 2241 O O . TRP A 1 294 ? 65.153 8.866 8.319 1.00 29.28 293 TRP A O 1
ATOM 2252 N N . LEU A 1 295 ? 66.291 7.133 7.494 1.00 31.23 294 LEU A N 1
ATOM 2253 C CA . LEU A 1 295 ? 67.293 8.041 6.905 1.00 32.96 294 LEU A CA 1
ATOM 2254 C C . LEU A 1 295 ? 66.633 8.904 5.848 1.00 34.40 294 LEU A C 1
ATOM 2255 O O . LEU A 1 295 ? 67.071 10.040 5.600 1.00 33.02 294 LEU A O 1
ATOM 2260 N N . ARG A 1 296 ? 65.553 8.384 5.262 1.00 36.25 295 ARG A N 1
ATOM 2261 C CA . ARG A 1 296 ? 64.938 9.101 4.167 1.00 38.33 295 ARG A CA 1
ATOM 2262 C C . ARG A 1 296 ? 64.159 10.333 4.614 1.00 38.72 295 ARG A C 1
ATOM 2263 O O . ARG A 1 296 ? 63.679 11.049 3.756 1.00 40.39 295 ARG A O 1
ATOM 2271 N N . ARG A 1 297 ? 64.085 10.639 5.916 1.00 38.28 296 ARG A N 1
ATOM 2272 C CA . ARG A 1 297 ? 63.571 11.931 6.330 1.00 37.91 296 ARG A CA 1
ATOM 2273 C C . ARG A 1 297 ? 64.662 12.930 6.683 1.00 38.28 296 ARG A C 1
ATOM 2274 O O . ARG A 1 297 ? 64.350 14.069 7.093 1.00 38.15 296 ARG A O 1
ATOM 2282 N N . MET A 1 298 ? 65.924 12.526 6.529 1.00 38.02 297 MET A N 1
ATOM 2283 C CA . MET A 1 298 ? 67.040 13.379 6.895 1.00 38.26 297 MET A CA 1
ATOM 2284 C C . MET A 1 298 ? 67.760 13.940 5.660 1.00 40.34 297 MET A C 1
ATOM 2285 O O . MET A 1 298 ? 67.869 13.283 4.628 1.00 40.96 297 MET A O 1
ATOM 2290 N N . GLN A 1 299 ? 68.262 15.157 5.773 1.00 42.20 298 GLN A N 1
ATOM 2291 C CA . GLN A 1 299 ? 69.028 15.724 4.708 1.00 44.01 298 GLN A CA 1
ATOM 2292 C C . GLN A 1 299 ? 70.351 14.981 4.683 1.00 44.98 298 GLN A C 1
ATOM 2293 O O . GLN A 1 299 ? 70.905 14.618 5.728 1.00 46.06 298 GLN A O 1
ATOM 2299 N N . LYS A 1 300 ? 70.876 14.757 3.496 1.00 45.72 299 LYS A N 1
ATOM 2300 C CA . LYS A 1 300 ? 72.065 13.959 3.375 1.00 46.25 299 LYS A CA 1
ATOM 2301 C C . LYS A 1 300 ? 73.293 14.754 2.896 1.00 46.15 299 LYS A C 1
ATOM 2302 O O . LYS A 1 300 ? 74.210 14.194 2.290 1.00 46.46 299 LYS A O 1
ATOM 2308 N N . SER A 1 301 ? 73.342 16.038 3.237 1.00 45.91 300 SER A N 1
ATOM 2309 C CA . SER A 1 301 ? 74.536 16.865 2.998 1.00 45.70 300 SER A CA 1
ATOM 2310 C C . SER A 1 301 ? 75.303 17.267 4.253 1.00 45.67 300 SER A C 1
ATOM 2311 O O . SER A 1 301 ? 76.464 17.692 4.162 1.00 46.56 300 SER A O 1
ATOM 2314 N N . SER A 1 302 ? 74.698 17.125 5.428 1.00 44.96 301 SER A N 1
ATOM 2315 C CA . SER A 1 302 ? 75.349 17.572 6.656 1.00 44.38 301 SER A CA 1
ATOM 2316 C C . SER A 1 302 ? 74.909 16.856 7.909 1.00 43.08 301 SER A C 1
ATOM 2317 O O . SER A 1 302 ? 73.789 16.386 7.996 1.00 42.56 301 SER A O 1
ATOM 2320 N N . VAL A 1 303 ? 75.785 16.820 8.901 1.00 41.68 302 VAL A N 1
ATOM 2321 C CA . VAL A 1 303 ? 75.398 16.330 10.219 1.00 40.93 302 VAL A CA 1
ATOM 2322 C C . VAL A 1 303 ? 75.971 17.300 11.228 1.00 40.90 302 VAL A C 1
ATOM 2323 O O . VAL A 1 303 ? 76.812 18.132 10.867 1.00 40.70 302 VAL A O 1
ATOM 2327 N N . ILE A 1 304 ? 75.528 17.203 12.477 1.00 40.69 303 ILE A N 1
ATOM 2328 C CA . ILE A 1 304 ? 76.080 18.014 13.539 1.00 40.82 303 ILE A CA 1
ATOM 2329 C C . ILE A 1 304 ? 76.977 17.204 14.448 1.00 41.26 303 ILE A C 1
ATOM 2330 O O . ILE A 1 304 ? 76.571 16.200 15.027 1.00 40.15 303 ILE A O 1
ATOM 2335 N N . ILE A 1 305 ? 78.202 17.679 14.580 1.00 42.91 304 ILE A N 1
ATOM 2336 C CA . ILE A 1 305 ? 79.158 17.124 15.506 1.00 44.68 304 ILE A CA 1
ATOM 2337 C C . ILE A 1 305 ? 79.737 18.283 16.283 1.00 46.87 304 ILE A C 1
ATOM 2338 O O . ILE A 1 305 ? 80.236 19.256 15.693 1.00 46.89 304 ILE A O 1
ATOM 2343 N N . ASN A 1 306 ? 79.661 18.187 17.607 1.00 49.59 305 ASN A N 1
ATOM 2344 C CA . ASN A 1 306 ? 80.265 19.205 18.467 1.00 51.51 305 ASN A CA 1
ATOM 2345 C C . ASN A 1 306 ? 79.672 20.588 18.239 1.00 52.15 305 ASN A C 1
ATOM 2346 O O . ASN A 1 306 ? 80.402 21.580 18.115 1.00 52.94 305 ASN A O 1
ATOM 2351 N N . GLY A 1 307 ? 78.349 20.655 18.152 1.00 52.58 306 GLY A N 1
ATOM 2352 C CA . GLY A 1 307 ? 77.676 21.924 17.889 1.00 52.92 306 GLY A CA 1
ATOM 2353 C C . GLY A 1 307 ? 77.864 22.418 16.461 1.00 52.93 306 GLY A C 1
ATOM 2354 O O . GLY A 1 307 ? 77.140 23.286 16.011 1.00 52.47 306 GLY A O 1
ATOM 2355 N N . LYS A 1 308 ? 78.811 21.841 15.731 1.00 53.20 307 LYS A N 1
ATOM 2356 C CA . LYS A 1 308 ? 79.106 22.318 14.392 1.00 53.79 307 LYS A CA 1
ATOM 2357 C C . LYS A 1 308 ? 78.590 21.361 13.320 1.00 53.49 307 LYS A C 1
ATOM 2358 O O . LYS A 1 308 ? 78.364 20.165 13.523 1.00 53.65 307 LYS A O 1
ATOM 2364 N N . ARG A 1 309 ? 78.520 21.911 12.135 1.00 52.70 308 ARG A N 1
ATOM 2365 C CA . ARG A 1 309 ? 77.856 21.302 11.049 1.00 52.38 308 ARG A CA 1
ATOM 2366 C C . ARG A 1 309 ? 78.897 20.874 9.984 1.00 50.97 308 ARG A C 1
ATOM 2367 O O . ARG A 1 309 ? 79.337 21.694 9.189 1.00 50.45 308 ARG A O 1
ATOM 2375 N N . MET A 1 310 ? 79.301 19.594 9.990 1.00 49.16 309 MET A N 1
ATOM 2376 C CA . MET A 1 310 ? 80.318 19.075 9.042 1.00 47.29 309 MET A CA 1
ATOM 2377 C C . MET A 1 310 ? 79.643 18.324 7.878 1.00 47.04 309 MET A C 1
ATOM 2378 O O . MET A 1 310 ? 78.539 17.801 8.050 1.00 47.75 309 MET A O 1
ATOM 2383 N N . PRO A 1 311 ? 80.279 18.298 6.684 1.00 46.08 310 PRO A N 1
ATOM 2384 C CA . PRO A 1 311 ? 79.583 17.829 5.502 1.00 45.91 310 PRO A CA 1
ATOM 2385 C C . PRO A 1 311 ? 79.689 16.325 5.244 1.00 45.68 310 PRO A C 1
ATOM 2386 O O . PRO A 1 311 ? 80.669 15.691 5.604 1.00 46.15 310 PRO A O 1
ATOM 2390 N N . ILE A 1 312 ? 78.679 15.778 4.594 1.00 45.38 311 ILE A N 1
ATOM 2391 C CA . ILE A 1 312 ? 78.668 14.390 4.249 1.00 45.13 311 ILE A CA 1
ATOM 2392 C C . ILE A 1 312 ? 79.321 14.318 2.895 1.00 45.71 311 ILE A C 1
ATOM 2393 O O . ILE A 1 312 ? 78.933 15.042 1.997 1.00 45.49 311 ILE A O 1
ATOM 2398 N N . ILE A 1 313 ? 80.298 13.435 2.735 1.00 46.44 312 ILE A N 1
ATOM 2399 C CA . ILE A 1 313 ? 80.949 13.286 1.456 1.00 47.09 312 ILE A CA 1
ATOM 2400 C C . ILE A 1 313 ? 80.899 11.859 0.962 1.00 47.18 312 ILE A C 1
ATOM 2401 O O . ILE A 1 313 ? 81.149 10.932 1.716 1.00 47.85 312 ILE A O 1
ATOM 2406 N N . GLY A 1 314 ? 80.550 11.697 -0.313 1.00 47.02 313 GLY A N 1
ATOM 2407 C CA . GLY A 1 314 ? 80.797 10.468 -1.023 1.00 46.41 313 GLY A CA 1
ATOM 2408 C C . GLY A 1 314 ? 79.539 9.667 -1.155 1.00 45.92 313 GLY A C 1
ATOM 2409 O O . GLY A 1 314 ? 78.442 10.225 -1.117 1.00 46.45 313 GLY A O 1
ATOM 2410 N N . ARG A 1 315 ? 79.719 8.357 -1.319 1.00 44.72 314 ARG A N 1
ATOM 2411 C CA . ARG A 1 315 ? 78.624 7.401 -1.488 1.00 43.63 314 ARG A CA 1
ATOM 2412 C C . ARG A 1 315 ? 78.201 6.922 -0.085 1.00 42.41 314 ARG A C 1
ATOM 2413 O O . ARG A 1 315 ? 79.059 6.526 0.729 1.00 42.35 314 ARG A O 1
ATOM 2415 N N . ILE A 1 316 ? 76.903 6.982 0.198 1.00 39.83 315 ILE A N 1
ATOM 2416 C CA . ILE A 1 316 ? 76.355 6.345 1.380 1.00 38.13 315 ILE A CA 1
ATOM 2417 C C . ILE A 1 316 ? 76.055 4.895 1.033 1.00 36.28 315 ILE A C 1
ATOM 2418 O O . ILE A 1 316 ? 75.439 4.617 0.034 1.00 35.94 315 ILE A O 1
ATOM 2423 N N . THR A 1 317 ? 76.487 3.956 1.851 1.00 34.70 316 THR A N 1
ATOM 2424 C CA . THR A 1 317 ? 76.175 2.554 1.582 1.00 33.33 316 THR A CA 1
ATOM 2425 C C . THR A 1 317 ? 74.949 2.113 2.403 1.00 32.85 316 THR A C 1
ATOM 2426 O O . THR A 1 317 ? 74.177 2.934 2.868 1.00 32.91 316 THR A O 1
ATOM 2430 N N . MET A 1 318 ? 74.773 0.821 2.578 1.00 32.08 317 MET A N 1
ATOM 2431 C CA . MET A 1 318 ? 73.707 0.330 3.413 1.00 32.21 317 MET A CA 1
ATOM 2432 C C . MET A 1 318 ? 73.911 0.648 4.920 1.00 32.00 317 MET A C 1
ATOM 2433 O O . MET A 1 318 ? 72.937 0.750 5.675 1.00 32.11 317 MET A O 1
ATOM 2438 N N . ASP A 1 319 ? 75.147 0.777 5.363 1.00 31.34 318 ASP A N 1
ATOM 2439 C CA . ASP A 1 319 ? 75.399 0.959 6.789 1.00 32.02 318 ASP A CA 1
ATOM 2440 C C . ASP A 1 319 ? 76.546 1.883 7.066 1.00 31.64 318 ASP A C 1
ATOM 2441 O O . ASP A 1 319 ? 77.064 1.896 8.158 1.00 33.22 318 ASP A O 1
ATOM 2446 N N . GLN A 1 320 ? 76.919 2.691 6.097 1.00 31.45 319 GLN A N 1
ATOM 2447 C CA . GLN A 1 320 ? 78.064 3.557 6.225 1.00 32.01 319 GLN A CA 1
ATOM 2448 C C . GLN A 1 320 ? 77.750 4.884 5.570 1.00 31.39 319 GLN A C 1
ATOM 2449 O O . GLN A 1 320 ? 77.324 4.946 4.432 1.00 31.04 319 GLN A O 1
ATOM 2455 N N . THR A 1 321 ? 78.034 5.929 6.300 1.00 30.90 320 THR A N 1
ATOM 2456 C CA . THR A 1 321 ? 77.955 7.261 5.814 1.00 31.50 320 THR A CA 1
ATOM 2457 C C . THR A 1 321 ? 79.274 7.915 6.214 1.00 32.27 320 THR A C 1
ATOM 2458 O O . THR A 1 321 ? 79.767 7.694 7.343 1.00 31.96 320 THR A O 1
ATOM 2462 N N . MET A 1 322 ? 79.869 8.687 5.310 1.00 33.46 321 MET A N 1
ATOM 2463 C CA . MET A 1 322 ? 81.181 9.299 5.606 1.00 34.27 321 MET A CA 1
ATOM 2464 C C . MET A 1 322 ? 81.075 10.818 5.789 1.00 34.98 321 MET A C 1
ATOM 2465 O O . MET A 1 322 ? 80.279 11.452 5.136 1.00 33.69 321 MET A O 1
ATOM 2470 N N . VAL A 1 323 ? 81.853 11.371 6.717 1.00 37.07 322 VAL A N 1
ATOM 2471 C CA . VAL A 1 323 ? 81.877 12.819 6.957 1.00 38.95 322 VAL A CA 1
ATOM 2472 C C . VAL A 1 323 ? 83.287 13.403 7.073 1.00 41.19 322 VAL A C 1
ATOM 2473 O O . VAL A 1 323 ? 84.131 12.910 7.813 1.00 41.06 322 VAL A O 1
ATOM 2477 N N . LYS A 1 324 ? 83.524 14.491 6.352 1.00 44.40 323 LYS A N 1
ATOM 2478 C CA . LYS A 1 324 ? 84.771 15.252 6.483 1.00 46.34 323 LYS A CA 1
ATOM 2479 C C . LYS A 1 324 ? 84.716 16.059 7.746 1.00 46.58 323 LYS A C 1
ATOM 2480 O O . LYS A 1 324 ? 83.872 16.918 7.860 1.00 46.24 323 LYS A O 1
ATOM 2486 N N . LEU A 1 325 ? 85.641 15.798 8.668 1.00 47.97 324 LEU A N 1
ATOM 2487 C CA . LEU A 1 325 ? 85.709 16.480 9.969 1.00 48.84 324 LEU A CA 1
ATOM 2488 C C . LEU A 1 325 ? 86.635 17.711 9.915 1.00 50.68 324 LEU A C 1
ATOM 2489 O O . LEU A 1 325 ? 87.525 17.790 9.070 1.00 51.15 324 LEU A O 1
ATOM 2494 N N . ASP A 1 326 ? 86.453 18.655 10.833 1.00 52.73 325 ASP A N 1
ATOM 2495 C CA . ASP A 1 326 ? 87.249 19.889 10.792 1.00 54.48 325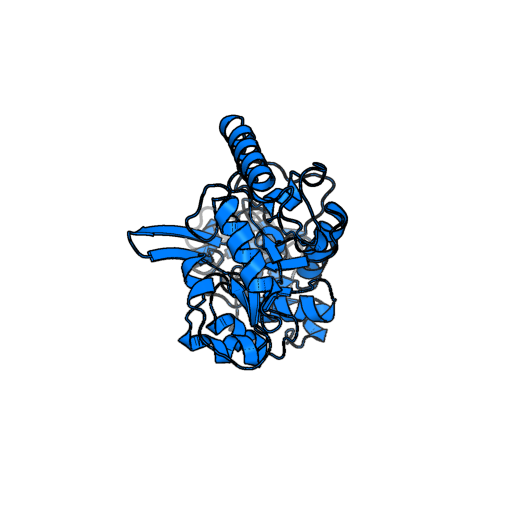 ASP A CA 1
ATOM 2496 C C . ASP A 1 326 ? 88.594 19.664 11.482 1.00 55.03 325 ASP A C 1
ATOM 2497 O O . ASP A 1 326 ? 89.622 20.191 11.058 1.00 56.16 325 ASP A O 1
ATOM 2502 N N . ARG A 1 327 ? 88.591 18.838 12.509 1.00 55.40 326 ARG A N 1
ATOM 2503 C CA . ARG A 1 327 ? 89.825 18.363 13.121 1.00 55.51 326 ARG A CA 1
ATOM 2504 C C . ARG A 1 327 ? 89.629 16.872 13.333 1.00 54.76 326 ARG A C 1
ATOM 2505 O O . ARG A 1 327 ? 88.682 16.306 12.817 1.00 55.22 326 ARG A O 1
ATOM 2513 N N . LYS A 1 328 ? 90.512 16.234 14.083 1.00 53.96 327 LYS A N 1
ATOM 2514 C CA . LYS A 1 328 ? 90.402 14.808 14.334 1.00 53.45 327 LYS A CA 1
ATOM 2515 C C . LYS A 1 328 ? 89.463 14.655 15.525 1.00 51.73 327 LYS A C 1
ATOM 2516 O O . LYS A 1 328 ? 89.615 15.399 16.502 1.00 52.18 327 LYS A O 1
ATOM 2522 N N . TYR A 1 329 ? 88.493 13.729 15.464 1.00 49.24 328 TYR A N 1
ATOM 2523 C CA . TYR A 1 329 ? 87.710 13.390 16.670 1.00 47.08 328 TYR A CA 1
ATOM 2524 C C . TYR A 1 329 ? 87.899 11.941 17.039 1.00 46.04 328 TYR A C 1
ATOM 2525 O O . TYR A 1 329 ? 88.153 11.115 16.180 1.00 46.35 328 TYR A O 1
ATOM 2534 N N . PRO A 1 330 ? 87.758 11.616 18.323 1.00 44.70 329 PRO A N 1
ATOM 2535 C CA . PRO A 1 330 ? 87.880 10.249 18.743 1.00 44.23 329 PRO A CA 1
ATOM 2536 C C . PRO A 1 330 ? 86.627 9.421 18.443 1.00 44.22 329 PRO A C 1
ATOM 2537 O O . PRO A 1 330 ? 85.500 9.940 18.438 1.00 43.89 329 PRO A O 1
ATOM 2541 N N . ILE A 1 331 ? 86.814 8.114 18.281 1.00 43.32 330 ILE A N 1
ATOM 2542 C CA . ILE A 1 331 ? 85.686 7.274 17.987 1.00 42.39 330 ILE A CA 1
ATOM 2543 C C . ILE A 1 331 ? 84.755 7.394 19.173 1.00 41.39 330 ILE A C 1
ATOM 2544 O O . ILE A 1 331 ? 85.185 7.661 20.279 1.00 40.59 330 ILE A O 1
ATOM 2549 N N . GLY A 1 332 ? 83.468 7.248 18.934 1.00 40.93 331 GLY A N 1
ATOM 2550 C CA . GLY A 1 332 ? 82.504 7.345 20.037 1.00 40.32 331 GLY A CA 1
ATOM 2551 C C . GLY A 1 332 ? 81.909 8.729 20.192 1.00 39.75 331 GLY A C 1
ATOM 2552 O O . GLY A 1 332 ? 81.011 8.907 20.977 1.00 39.36 331 GLY A O 1
ATOM 2553 N N . THR A 1 333 ? 82.415 9.692 19.423 1.00 39.24 332 THR A N 1
ATOM 2554 C CA . THR A 1 333 ? 81.911 11.044 19.402 1.00 38.73 332 THR A CA 1
ATOM 2555 C C . THR A 1 333 ? 80.522 11.102 18.800 1.00 38.74 332 THR A C 1
ATOM 2556 O O . THR A 1 333 ? 80.312 10.601 17.718 1.00 38.52 332 THR A O 1
ATOM 2560 N N . ARG A 1 334 ? 79.597 11.768 19.499 1.00 38.77 333 ARG A N 1
ATOM 2561 C CA . ARG A 1 334 ? 78.201 11.819 19.117 1.00 38.33 333 ARG A CA 1
ATOM 2562 C C . ARG A 1 334 ? 77.985 12.555 17.837 1.00 36.54 333 ARG A C 1
ATOM 2563 O O . ARG A 1 334 ? 78.649 13.535 17.597 1.00 35.31 333 ARG A O 1
ATOM 2571 N N . VAL A 1 335 ? 77.036 12.075 17.037 1.00 35.43 334 VAL A N 1
ATOM 2572 C CA . VAL A 1 335 ? 76.624 12.748 15.813 1.00 35.67 334 VAL A CA 1
ATOM 2573 C C . VAL A 1 335 ? 75.112 12.930 15.824 1.00 36.03 334 VAL A C 1
ATOM 2574 O O . VAL A 1 335 ? 74.380 12.068 16.303 1.00 35.72 334 VAL A O 1
ATOM 2578 N N . THR A 1 336 ? 74.646 14.080 15.350 1.00 36.64 335 THR A N 1
ATOM 2579 C CA . THR A 1 336 ? 73.214 14.369 15.313 1.00 37.02 335 THR A CA 1
ATOM 2580 C C . THR A 1 336 ? 72.784 14.596 13.866 1.00 37.12 335 THR A C 1
ATOM 2581 O O . THR A 1 336 ? 73.420 15.318 13.117 1.00 37.58 335 THR A O 1
ATOM 2585 N N . LEU A 1 337 ? 71.704 13.939 13.482 1.00 36.86 336 LEU A N 1
ATOM 2586 C CA . LEU A 1 337 ? 71.194 14.048 12.148 1.00 36.62 336 LEU A CA 1
ATOM 2587 C C . LEU A 1 337 ? 70.321 15.278 12.048 1.00 37.31 336 LEU A C 1
ATOM 2588 O O . LEU A 1 337 ? 69.779 15.726 13.046 1.00 37.13 336 LEU A O 1
ATOM 2593 N N . ILE A 1 338 ? 70.234 15.830 10.833 1.00 38.31 337 ILE A N 1
ATOM 2594 C CA . ILE A 1 338 ? 69.429 16.999 10.545 1.00 38.77 337 ILE A CA 1
ATOM 2595 C C . ILE A 1 338 ? 68.306 16.615 9.613 1.00 39.39 337 ILE A C 1
ATOM 2596 O O . ILE A 1 338 ? 68.536 16.003 8.573 1.00 39.19 337 ILE A O 1
ATOM 2601 N N . GLY A 1 339 ? 67.091 16.991 9.986 1.00 40.59 338 GLY A N 1
ATOM 2602 C CA . GLY A 1 339 ? 65.896 16.666 9.205 1.00 41.81 338 GLY A CA 1
ATOM 2603 C C . GLY A 1 339 ? 65.653 17.631 8.050 1.00 42.82 338 GLY A C 1
ATOM 2604 O O . GLY A 1 339 ? 65.849 18.850 8.178 1.00 43.01 338 GLY A O 1
ATOM 2605 N N . LYS A 1 340 ? 65.219 17.074 6.920 1.00 43.90 339 LYS A N 1
ATOM 2606 C CA . LYS A 1 340 ? 64.701 17.844 5.796 1.00 44.33 339 LYS A CA 1
ATOM 2607 C C . LYS A 1 340 ? 63.724 18.930 6.263 1.00 45.24 339 LYS A C 1
ATOM 2608 O O . LYS A 1 340 ? 63.737 20.043 5.734 1.00 45.66 339 LYS A O 1
ATOM 2614 N N . ASP A 1 341 ? 62.911 18.592 7.269 1.00 46.09 340 ASP A N 1
ATOM 2615 C CA . ASP A 1 341 ? 61.854 19.449 7.828 1.00 46.43 340 ASP A CA 1
ATOM 2616 C C . ASP A 1 341 ? 61.725 19.258 9.358 1.00 46.24 340 ASP A C 1
ATOM 2617 O O . ASP A 1 341 ? 61.059 18.328 9.846 1.00 45.22 340 ASP A O 1
ATOM 2622 N N . GLY A 1 342 ? 62.341 20.175 10.103 1.00 46.56 341 GLY A N 1
ATOM 2623 C CA . GLY A 1 342 ? 62.396 20.124 11.579 1.00 46.30 341 GLY A CA 1
ATOM 2624 C C . GLY A 1 342 ? 61.056 19.920 12.272 1.00 46.40 341 GLY A C 1
ATOM 2625 O O . GLY A 1 342 ? 60.970 19.207 13.282 1.00 46.96 341 GLY A O 1
ATOM 2626 N N . GLY A 1 343 ? 60.006 20.520 11.718 1.00 45.51 342 GLY A N 1
ATOM 2627 C CA . GLY A 1 343 ? 58.687 20.416 12.293 1.00 44.89 342 GLY A CA 1
ATOM 2628 C C . GLY A 1 343 ? 57.847 19.231 11.819 1.00 44.07 342 GLY A C 1
ATOM 2629 O O . GLY A 1 343 ? 56.635 19.174 12.122 1.00 43.94 342 GLY A O 1
ATOM 2630 N N . GLU A 1 344 ? 58.457 18.305 11.075 1.00 42.76 343 GLU A N 1
ATOM 2631 C CA . GLU A 1 344 ? 57.712 17.196 10.478 1.00 41.98 343 GLU A CA 1
ATOM 2632 C C . GLU A 1 344 ? 57.109 16.325 11.568 1.00 40.69 343 GLU A C 1
ATOM 2633 O O . GLU A 1 344 ? 57.679 16.160 12.622 1.00 40.38 343 GLU A O 1
ATOM 2639 N N . GLN A 1 345 ? 55.943 15.760 11.294 1.00 39.73 344 GLN A N 1
ATOM 2640 C CA . GLN A 1 345 ? 55.265 14.900 12.266 1.00 38.90 344 GLN A CA 1
ATOM 2641 C C . GLN A 1 345 ? 56.103 13.624 12.602 1.00 35.40 344 GLN A C 1
ATOM 2642 O O . GLN A 1 345 ? 56.846 13.138 11.785 1.00 32.67 344 GLN A O 1
ATOM 2648 N N . ILE A 1 346 ? 55.920 13.112 13.819 1.00 32.67 345 ILE A N 1
ATOM 2649 C CA . ILE A 1 346 ? 56.543 11.881 14.235 1.00 30.82 345 ILE A CA 1
ATOM 2650 C C . ILE A 1 346 ? 55.515 10.806 14.481 1.00 30.10 345 ILE A C 1
ATOM 2651 O O . ILE A 1 346 ? 55.874 9.698 14.836 1.00 29.06 345 ILE A O 1
ATOM 2656 N N . THR A 1 347 ? 54.242 11.115 14.206 1.00 30.36 346 THR A N 1
ATOM 2657 C CA . THR A 1 347 ? 53.148 10.129 14.306 1.00 29.67 346 THR A CA 1
ATOM 2658 C C . THR A 1 347 ? 52.214 10.261 13.150 1.00 29.45 346 THR A C 1
ATOM 2659 O O . THR A 1 347 ? 52.128 11.309 12.549 1.00 29.41 346 THR A O 1
ATOM 2663 N N . VAL A 1 348 ? 51.499 9.181 12.863 1.00 29.84 347 VAL A N 1
ATOM 2664 C CA . VAL A 1 348 ? 50.444 9.144 11.882 1.00 30.03 347 VAL A CA 1
ATOM 2665 C C . VAL A 1 348 ? 49.225 8.565 12.607 1.00 31.46 347 VAL A C 1
ATOM 2666 O O . VAL A 1 348 ? 49.358 7.664 13.407 1.00 31.83 347 VAL A O 1
ATOM 2670 N N . GLU A 1 349 ? 48.049 9.090 12.293 1.00 33.42 348 GLU A N 1
ATOM 2671 C CA . GLU A 1 349 ? 46.777 8.621 12.814 1.00 35.28 348 GLU A CA 1
ATOM 2672 C C . GLU A 1 349 ? 45.844 8.086 11.724 1.00 35.71 348 GLU A C 1
ATOM 2673 O O . GLU A 1 349 ? 45.729 8.669 10.679 1.00 35.74 348 GLU A O 1
ATOM 2679 N N . GLU A 1 350 ? 45.127 7.019 12.029 1.00 36.64 349 GLU A N 1
ATOM 2680 C CA . GLU A 1 350 ? 44.243 6.326 11.102 1.00 37.43 349 GLU A CA 1
ATOM 2681 C C . GLU A 1 350 ? 42.940 6.117 11.887 1.00 36.26 349 GLU A C 1
ATOM 2682 O O . GLU A 1 350 ? 42.986 5.567 12.971 1.00 35.75 349 GLU A O 1
ATOM 2688 N N . VAL A 1 351 ? 41.804 6.621 11.396 1.00 35.44 350 VAL A N 1
ATOM 2689 C CA . VAL A 1 351 ? 40.492 6.335 12.001 1.00 34.94 350 VAL A CA 1
ATOM 2690 C C . VAL A 1 351 ? 39.520 5.596 11.044 1.00 33.78 350 VAL A C 1
ATOM 2691 O O . VAL A 1 351 ? 39.557 5.766 9.854 1.00 33.34 350 VAL A O 1
ATOM 2695 N N . ALA A 1 352 ? 38.653 4.769 11.581 1.00 32.46 351 ALA A N 1
ATOM 2696 C CA . ALA A 1 352 ? 37.697 4.070 10.753 1.00 32.66 351 ALA A CA 1
ATOM 2697 C C . ALA A 1 352 ? 36.406 4.048 11.512 1.00 33.26 351 ALA A C 1
ATOM 2698 O O . ALA A 1 352 ? 36.405 3.886 12.715 1.00 34.11 351 ALA A O 1
ATOM 2700 N N . ASN A 1 353 ? 35.299 4.269 10.836 1.00 34.29 352 ASN A N 1
ATOM 2701 C CA . ASN A 1 353 ? 34.009 4.278 11.520 1.00 35.78 352 ASN A CA 1
ATOM 2702 C C . ASN A 1 353 ? 33.153 3.154 11.006 1.00 35.35 352 ASN A C 1
ATOM 2703 O O . ASN A 1 353 ? 33.022 2.969 9.803 1.00 35.68 352 ASN A O 1
ATOM 2708 N N . TYR A 1 354 ? 32.593 2.404 11.929 1.00 35.76 353 TYR A N 1
ATOM 2709 C CA . TYR A 1 354 ? 31.694 1.318 11.603 1.00 37.49 353 TYR A CA 1
ATOM 2710 C C . TYR A 1 354 ? 30.428 1.420 12.461 1.00 39.20 353 TYR A C 1
ATOM 2711 O O . TYR A 1 354 ? 30.338 2.226 13.381 1.00 39.23 353 TYR A O 1
ATOM 2720 N N . SER A 1 355 ? 29.465 0.570 12.153 1.00 41.16 354 SER A N 1
ATOM 2721 C CA . SER A 1 355 ? 28.169 0.631 12.765 1.00 43.06 354 SER A CA 1
ATOM 2722 C C . SER A 1 355 ? 28.260 0.776 14.290 1.00 43.81 354 SER A C 1
ATOM 2723 O O . SER A 1 355 ? 27.732 1.716 14.853 1.00 43.96 354 SER A O 1
ATOM 2726 N N . HIS A 1 356 ? 28.975 -0.128 14.944 1.00 45.01 355 HIS A N 1
ATOM 2727 C CA . HIS A 1 356 ? 29.047 -0.163 16.417 1.00 45.76 355 HIS A CA 1
ATOM 2728 C C . HIS A 1 356 ? 30.444 0.148 17.025 1.00 44.03 355 HIS A C 1
ATOM 2729 O O . HIS A 1 356 ? 30.635 0.033 18.248 1.00 44.43 355 HIS A O 1
ATOM 2736 N N . THR A 1 357 ? 31.400 0.576 16.201 1.00 42.04 356 THR A N 1
ATOM 2737 C CA . THR A 1 357 ? 32.770 0.682 16.654 1.00 40.40 356 THR A CA 1
ATOM 2738 C C . THR A 1 357 ? 33.513 1.810 15.928 1.00 38.44 356 THR A C 1
ATOM 2739 O O . THR A 1 357 ? 33.190 2.124 14.813 1.00 37.36 356 THR A O 1
ATOM 2743 N N . ILE A 1 358 ? 34.455 2.448 16.607 1.00 36.75 357 ILE A N 1
ATOM 2744 C CA . ILE A 1 358 ? 35.287 3.497 16.039 1.00 36.01 357 ILE A CA 1
ATOM 2745 C C . ILE A 1 358 ? 36.702 3.031 16.264 1.00 35.28 357 ILE A C 1
ATOM 2746 O O . ILE A 1 358 ? 37.063 2.747 17.395 1.00 35.70 357 ILE A O 1
ATOM 2751 N N . VAL A 1 359 ? 37.501 2.940 15.209 1.00 34.01 358 VAL A N 1
ATOM 2752 C CA . VAL A 1 359 ? 38.883 2.544 15.334 1.00 32.79 358 VAL A CA 1
ATOM 2753 C C . VAL A 1 359 ? 39.704 3.812 15.199 1.00 33.09 358 VAL A C 1
ATOM 2754 O O . VAL A 1 359 ? 39.559 4.502 14.199 1.00 32.72 358 VAL A O 1
ATOM 2758 N N . ASP A 1 360 ? 40.500 4.140 16.226 1.00 33.44 359 ASP A N 1
ATOM 2759 C CA . ASP A 1 360 ? 41.390 5.305 16.220 1.00 34.75 359 ASP A CA 1
ATOM 2760 C C . ASP A 1 360 ? 42.849 4.905 16.552 1.00 35.08 359 ASP A C 1
ATOM 2761 O O . ASP A 1 360 ? 43.243 4.934 17.697 1.00 34.58 359 ASP A O 1
ATOM 2766 N N . GLU A 1 361 ? 43.659 4.597 15.541 1.00 36.21 360 GLU A N 1
ATOM 2767 C CA . GLU A 1 361 ? 45.058 4.133 15.729 1.00 36.89 360 GLU A CA 1
ATOM 2768 C C . GLU A 1 361 ? 46.147 5.177 15.490 1.00 35.61 360 GLU A C 1
ATOM 2769 O O . GLU A 1 361 ? 46.321 5.603 14.375 1.00 36.06 360 GLU A O 1
ATOM 2775 N N . ILE A 1 362 ? 46.904 5.560 16.510 1.00 34.57 361 ILE A N 1
ATOM 2776 C CA . ILE A 1 362 ? 48.065 6.409 16.294 1.00 33.61 361 ILE A CA 1
ATOM 2777 C C . ILE A 1 362 ? 49.313 5.546 16.392 1.00 32.90 361 ILE A C 1
ATOM 2778 O O . ILE A 1 362 ? 49.353 4.625 17.211 1.00 33.03 361 ILE A O 1
ATOM 2783 N N . GLN A 1 363 ? 50.313 5.856 15.551 1.00 31.05 362 GLN A N 1
ATOM 2784 C CA . GLN A 1 363 ? 51.547 5.101 15.450 1.00 29.01 362 GLN A CA 1
ATOM 2785 C C . GLN A 1 363 ? 52.734 5.991 15.158 1.00 27.11 362 GLN A C 1
ATOM 2786 O O . GLN A 1 363 ? 52.581 6.983 14.478 1.00 25.58 362 GLN A O 1
ATOM 2792 N N . THR A 1 364 ? 53.913 5.617 15.668 1.00 25.17 363 THR A N 1
ATOM 2793 C CA . THR A 1 364 ? 55.138 6.370 15.399 1.00 24.17 363 THR A CA 1
ATOM 2794 C C . THR A 1 364 ? 55.559 6.205 13.947 1.00 22.29 363 THR A C 1
ATOM 2795 O O . THR A 1 364 ? 55.221 5.210 13.291 1.00 21.29 363 THR A O 1
ATOM 2799 N N . THR A 1 365 ? 56.197 7.242 13.442 1.00 20.75 364 THR A N 1
ATOM 2800 C CA . THR A 1 365 ? 56.792 7.257 12.118 1.00 21.01 364 THR A CA 1
ATOM 2801 C C . THR A 1 365 ? 58.256 7.699 12.262 1.00 21.34 364 THR A C 1
ATOM 2802 O O . THR A 1 365 ? 58.866 8.083 11.265 1.00 21.64 364 THR A O 1
ATOM 2806 N N . LEU A 1 366 ? 58.786 7.724 13.493 1.00 21.22 365 LEU A N 1
ATOM 2807 C CA . LEU A 1 366 ? 60.168 8.097 13.732 1.00 22.17 365 LEU A CA 1
ATOM 2808 C C . LEU A 1 366 ? 60.979 6.858 14.199 1.00 22.03 365 LEU A C 1
ATOM 2809 O O . LEU A 1 366 ? 60.947 6.503 15.372 1.00 22.11 365 LEU A O 1
ATOM 2814 N N . ALA A 1 367 ? 61.680 6.211 13.259 1.00 21.57 366 ALA A N 1
ATOM 2815 C CA . ALA A 1 367 ? 62.759 5.232 13.549 1.00 20.64 366 ALA A CA 1
ATOM 2816 C C . ALA A 1 367 ? 62.308 4.270 14.594 1.00 20.49 366 ALA A C 1
ATOM 2817 O O . ALA A 1 367 ? 62.909 4.155 15.639 1.00 20.49 366 ALA A O 1
ATOM 2819 N N . PRO A 1 368 ? 61.246 3.560 14.297 1.00 20.64 367 PRO A N 1
ATOM 2820 C CA . PRO A 1 368 ? 60.601 2.693 15.266 1.00 21.55 367 PRO A CA 1
ATOM 2821 C C . PRO A 1 368 ? 61.468 1.555 15.808 1.00 23.56 367 PRO A C 1
ATOM 2822 O O . PRO A 1 368 ? 61.153 1.012 16.894 1.00 23.71 367 PRO A O 1
ATOM 2826 N N . ARG A 1 369 ? 62.551 1.220 15.119 1.00 24.98 368 ARG A N 1
ATOM 2827 C CA . ARG A 1 369 ? 63.325 0.074 15.503 1.00 26.25 368 ARG A CA 1
ATOM 2828 C C . ARG A 1 369 ? 64.509 0.399 16.361 1.00 27.53 368 ARG A C 1
ATOM 2829 O O . ARG A 1 369 ? 65.181 -0.531 16.796 1.00 28.68 368 ARG A O 1
ATOM 2837 N N . ILE A 1 370 ? 64.756 1.691 16.652 1.00 28.16 369 ILE A N 1
ATOM 2838 C CA . ILE A 1 370 ? 65.872 2.100 17.526 1.00 27.85 369 ILE A CA 1
ATOM 2839 C C . ILE A 1 370 ? 65.414 2.624 18.920 1.00 28.39 369 ILE A C 1
ATOM 2840 O O . ILE A 1 370 ? 64.287 3.029 19.107 1.00 28.42 369 ILE A O 1
ATOM 2845 N N . LYS A 1 371 ? 66.317 2.601 19.888 1.00 28.51 370 LYS A N 1
ATOM 2846 C CA . LYS A 1 371 ? 65.980 2.819 21.256 1.00 28.59 370 LYS A CA 1
ATOM 2847 C C . LYS A 1 371 ? 65.848 4.302 21.525 1.00 28.56 370 LYS A C 1
ATOM 2848 O O . LYS A 1 371 ? 66.523 5.122 20.903 1.00 29.08 370 LYS A O 1
ATOM 2854 N N . ARG A 1 372 ? 65.007 4.627 22.486 1.00 28.02 371 ARG A N 1
ATOM 2855 C CA . ARG A 1 372 ? 64.888 5.966 22.961 1.00 28.80 371 ARG A CA 1
ATOM 2856 C C . ARG A 1 372 ? 65.850 6.145 24.134 1.00 30.00 371 ARG A C 1
ATOM 2857 O O . ARG A 1 372 ? 65.787 5.378 25.075 1.00 30.66 371 ARG A O 1
ATOM 2865 N N . ILE A 1 373 ? 66.730 7.153 24.044 1.00 30.68 372 ILE A N 1
ATOM 2866 C CA . ILE A 1 373 ? 67.643 7.539 25.095 1.00 31.08 372 ILE A CA 1
ATOM 2867 C C . ILE A 1 373 ? 67.225 8.910 25.692 1.00 31.83 372 ILE A C 1
ATOM 2868 O O . ILE A 1 373 ? 66.932 9.852 24.962 1.00 31.27 372 ILE A O 1
ATOM 2873 N N . TYR A 1 374 ? 67.211 9.028 27.013 1.00 31.86 373 TYR A N 1
ATOM 2874 C CA . TYR A 1 374 ? 66.773 10.270 27.630 1.00 32.37 373 TYR A CA 1
ATOM 2875 C C . TYR A 1 374 ? 67.953 11.073 28.142 1.00 33.96 373 TYR A C 1
ATOM 2876 O O . TYR A 1 374 ? 68.765 10.562 28.907 1.00 34.04 373 TYR A O 1
ATOM 2885 N N . THR A 1 375 ? 68.033 12.335 27.736 1.00 36.27 374 THR A N 1
ATOM 2886 C CA . THR A 1 375 ? 69.111 13.245 28.195 1.00 37.82 374 THR A CA 1
ATOM 2887 C C . THR A 1 375 ? 68.565 14.358 29.051 1.00 38.55 374 THR A C 1
ATOM 2888 O O . THR A 1 375 ? 67.364 14.567 29.078 1.00 38.80 374 THR A O 1
ATOM 2892 N N . GLY A 1 376 ? 69.470 15.070 29.729 1.00 40.59 375 GLY A N 1
ATOM 2893 C CA . GLY A 1 376 ? 69.154 16.280 30.508 1.00 41.27 375 GLY A CA 1
ATOM 2894 C C . GLY A 1 376 ? 68.992 16.044 31.997 1.00 41.92 375 GLY A C 1
ATOM 2895 O O . GLY A 1 376 ? 68.818 14.918 32.429 1.00 41.96 375 GLY A O 1
ATOM 2896 N N . ASP A 1 377 ? 69.047 17.128 32.776 1.00 43.21 376 ASP A N 1
ATOM 2897 C CA . ASP A 1 377 ? 69.050 17.069 34.247 1.00 43.55 376 ASP A CA 1
ATOM 2898 C C . ASP A 1 377 ? 67.780 16.414 34.732 1.00 42.06 376 ASP A C 1
ATOM 2899 O O . ASP A 1 377 ? 67.797 15.570 35.619 1.00 42.22 376 ASP A O 1
ATOM 2904 N N . LEU A 1 378 ? 66.657 16.793 34.150 1.00 40.72 377 LEU A N 1
ATOM 2905 C CA . LEU A 1 378 ? 65.391 16.136 34.517 1.00 40.06 377 LEU A CA 1
ATOM 2906 C C . LEU A 1 378 ? 65.453 14.618 34.357 1.00 39.47 377 LEU A C 1
ATOM 2907 O O . LEU A 1 378 ? 64.930 13.878 35.167 1.00 39.67 377 LEU A O 1
ATOM 2912 N N . ALA A 1 379 ? 66.093 14.162 33.291 1.00 39.44 378 ALA A N 1
ATOM 2913 C CA . ALA A 1 379 ? 66.280 12.752 33.034 1.00 40.03 378 ALA A CA 1
ATOM 2914 C C . ALA A 1 379 ? 67.038 12.005 34.146 1.00 40.81 378 ALA A C 1
ATOM 2915 O O . ALA A 1 379 ? 66.666 10.891 34.512 1.00 40.56 378 ALA A O 1
ATOM 2917 N N . GLU A 1 380 ? 68.104 12.624 34.636 1.00 41.96 379 GLU A N 1
ATOM 2918 C CA . GLU A 1 380 ? 68.910 12.156 35.781 1.00 43.30 379 GLU A CA 1
ATOM 2919 C C . GLU A 1 380 ? 67.994 12.003 37.001 1.00 42.92 379 GLU A C 1
ATOM 2920 O O . GLU A 1 380 ? 67.898 10.897 37.583 1.00 42.61 379 GLU A O 1
ATOM 2926 N N . VAL A 1 381 ? 67.277 13.093 37.333 1.00 42.25 380 VAL A N 1
ATOM 2927 C CA . VAL A 1 381 ? 66.412 13.154 38.519 1.00 42.04 380 VAL A CA 1
ATOM 2928 C C . VAL A 1 381 ? 65.308 12.096 38.527 1.00 42.87 380 VAL A C 1
ATOM 2929 O O . VAL A 1 381 ? 64.995 11.544 39.591 1.00 43.62 380 VAL A O 1
ATOM 2933 N N . ILE A 1 382 ? 64.700 11.794 37.371 1.00 42.62 381 ILE A N 1
ATOM 2934 C CA . ILE A 1 382 ? 63.619 10.782 37.361 1.00 42.39 381 ILE A CA 1
ATOM 2935 C C . ILE A 1 382 ? 64.117 9.340 37.162 1.00 42.87 381 ILE A C 1
ATOM 2936 O O . ILE A 1 382 ? 63.325 8.394 37.163 1.00 42.16 381 ILE A O 1
ATOM 2941 N N . GLY A 1 383 ? 65.428 9.176 37.017 1.00 44.10 382 GLY A N 1
ATOM 2942 C CA . GLY A 1 383 ? 66.044 7.845 36.965 1.00 45.72 382 GLY A CA 1
ATOM 2943 C C . GLY A 1 383 ? 66.009 7.187 35.596 1.00 47.42 382 GLY A C 1
ATOM 2944 O O . GLY A 1 383 ? 65.963 5.965 35.498 1.00 48.37 382 GLY A O 1
ATOM 2945 N N . ALA A 1 384 ? 66.021 7.993 34.537 1.00 48.71 383 ALA A N 1
ATOM 2946 C CA . ALA A 1 384 ? 65.899 7.492 33.174 1.00 49.86 383 ALA A CA 1
ATOM 2947 C C . ALA A 1 384 ? 67.183 7.713 32.379 1.00 51.32 383 ALA A C 1
ATOM 2948 O O . ALA A 1 384 ? 67.251 7.285 31.241 1.00 51.33 383 ALA A O 1
ATOM 2950 N N . ASN A 1 385 ? 68.180 8.384 32.972 1.00 53.84 384 ASN A N 1
ATOM 2951 C CA . ASN A 1 385 ? 69.463 8.725 32.307 1.00 55.76 384 ASN A CA 1
ATOM 2952 C C . ASN A 1 385 ? 70.573 7.891 32.876 1.00 57.68 384 ASN A C 1
ATOM 2953 O O . ASN A 1 385 ? 71.198 8.293 33.861 1.00 58.66 384 ASN A O 1
ATOM 2955 N N . TYR A 1 386 ? 70.799 6.738 32.247 1.00 59.37 385 TYR A N 1
ATOM 2956 C CA . TYR A 1 386 ? 71.883 5.788 32.574 1.00 60.36 385 TYR A CA 1
ATOM 2957 C C . TYR A 1 386 ? 73.082 6.117 31.665 1.00 60.72 385 TYR A C 1
ATOM 2958 O O . TYR A 1 386 ? 74.228 5.734 31.929 1.00 61.44 385 TYR A O 1
#

Radius of gyration: 24.72 Å; Cα contacts (8 Å, |Δi|>4): 781; chains: 1; bounding box: 77×40×54 Å